Protein AF-0000000066083448 (afdb_homodimer)

Structure (mmCIF, N/CA/C/O backbone):
data_AF-0000000066083448-model_v1
#
loop_
_entity.id
_entity.type
_entity.pdbx_description
1 polymer 'Probable protein phosphatase methylesterase 1'
#
loop_
_atom_site.group_PDB
_atom_site.id
_atom_site.type_symbol
_atom_site.label_atom_id
_atom_site.label_alt_id
_atom_site.label_comp_id
_atom_site.label_asym_id
_atom_site.label_entity_id
_atom_site.label_seq_id
_atom_site.pdbx_PDB_ins_code
_atom_site.Cartn_x
_atom_site.Cartn_y
_atom_site.Cartn_z
_atom_site.occupancy
_atom_site.B_iso_or_equiv
_atom_site.auth_seq_id
_atom_site.auth_comp_id
_atom_site.auth_asym_id
_atom_site.auth_atom_id
_atom_site.pdbx_PDB_model_num
ATOM 1 N N . MET A 1 1 ? 32.656 51.062 -46.094 1 24.06 1 MET A N 1
ATOM 2 C CA . MET A 1 1 ? 32.031 49.781 -46.5 1 24.06 1 MET A CA 1
ATOM 3 C C . MET A 1 1 ? 32.594 48.625 -45.656 1 24.06 1 MET A C 1
ATOM 5 O O . MET A 1 1 ? 32.625 47.5 -46.094 1 24.06 1 MET A O 1
ATOM 9 N N . SER A 1 2 ? 33.062 48.938 -44.406 1 24.59 2 SER A N 1
ATOM 10 C CA . SER A 1 2 ? 33.969 48.25 -43.5 1 24.59 2 SER A CA 1
ATOM 11 C C . SER A 1 2 ? 33.344 46.969 -42.938 1 24.59 2 SER A C 1
ATOM 13 O O . SER A 1 2 ? 32.219 46.969 -42.438 1 24.59 2 SER A O 1
ATOM 15 N N . ASP A 1 3 ? 33.781 45.75 -43.406 1 22.94 3 ASP A N 1
ATOM 16 C CA . ASP A 1 3 ? 33.531 44.344 -43.5 1 22.94 3 ASP A CA 1
ATOM 17 C C . ASP A 1 3 ? 33.625 43.656 -42.125 1 22.94 3 ASP A C 1
ATOM 19 O O . ASP A 1 3 ? 34.75 43.5 -41.594 1 22.94 3 ASP A O 1
ATOM 23 N N . ASP A 1 4 ? 32.781 44.062 -41.156 1 20.25 4 ASP A N 1
ATOM 24 C CA . ASP A 1 4 ? 32.844 43.688 -39.75 1 20.25 4 ASP A CA 1
ATOM 25 C C . ASP A 1 4 ? 32.75 42.188 -39.562 1 20.25 4 ASP A C 1
ATOM 27 O O . ASP A 1 4 ? 31.719 41.562 -39.906 1 20.25 4 ASP A O 1
ATOM 31 N N . LYS A 1 5 ? 33.875 41.438 -39.656 1 20.69 5 LYS A N 1
ATOM 32 C CA . LYS A 1 5 ? 34.156 40 -39.531 1 20.69 5 LYS A CA 1
ATOM 33 C C . LYS A 1 5 ? 33.688 39.438 -38.219 1 20.69 5 LYS A C 1
ATOM 35 O O . LYS A 1 5 ? 34.312 39.656 -37.188 1 20.69 5 LYS A O 1
ATOM 40 N N . LEU A 1 6 ? 32.344 39.469 -37.938 1 20.19 6 LEU A N 1
ATOM 41 C CA . LEU A 1 6 ? 31.781 39.062 -36.656 1 20.19 6 LEU A CA 1
ATOM 42 C C . LEU A 1 6 ? 32.156 37.625 -36.312 1 20.19 6 LEU A C 1
ATOM 44 O O . LEU A 1 6 ? 31.891 36.719 -37.094 1 20.19 6 LEU A O 1
ATOM 48 N N . ASP A 1 7 ? 33.156 37.406 -35.469 1 20.47 7 ASP A N 1
ATOM 49 C CA . ASP A 1 7 ? 33.906 36.25 -34.969 1 20.47 7 ASP A CA 1
ATOM 50 C C . ASP A 1 7 ? 32.938 35.219 -34.375 1 20.47 7 ASP A C 1
ATOM 52 O O . ASP A 1 7 ? 32.156 35.531 -33.5 1 20.47 7 ASP A O 1
ATOM 56 N N . THR A 1 8 ? 32.469 34.219 -35.156 1 21.72 8 THR A N 1
ATOM 57 C CA . THR A 1 8 ? 31.562 33.094 -34.938 1 21.72 8 THR A CA 1
ATOM 58 C C . THR A 1 8 ? 32.062 32.188 -33.844 1 21.72 8 THR A C 1
ATOM 60 O O . THR A 1 8 ? 33.156 31.656 -33.906 1 21.72 8 THR A O 1
ATOM 63 N N . LEU A 1 9 ? 31.797 32.562 -32.562 1 21.7 9 LEU A N 1
ATOM 64 C CA . LEU A 1 9 ? 32.312 31.812 -31.422 1 21.7 9 LEU A CA 1
ATOM 65 C C . LEU A 1 9 ? 32 30.328 -31.562 1 21.7 9 LEU A C 1
ATOM 67 O O . LEU A 1 9 ? 30.922 29.953 -32.031 1 21.7 9 LEU A O 1
ATOM 71 N N . PRO A 1 10 ? 33 29.469 -31.609 1 21.09 10 PRO A N 1
ATOM 72 C CA . PRO A 1 10 ? 32.938 28.016 -31.875 1 21.09 10 PRO A CA 1
ATOM 73 C C . PRO A 1 10 ? 32.031 27.297 -30.891 1 21.09 10 PRO A C 1
ATOM 75 O O . PRO A 1 10 ? 31.812 27.766 -29.781 1 21.09 10 PRO A O 1
ATOM 78 N N . ASP A 1 11 ? 31.094 26.453 -31.359 1 22.53 11 ASP A N 1
ATOM 79 C CA . ASP A 1 11 ? 30.047 25.578 -30.844 1 22.53 11 ASP A CA 1
ATOM 80 C C . ASP A 1 11 ? 30.625 24.547 -29.875 1 22.53 11 ASP A C 1
ATOM 82 O O . ASP A 1 11 ? 31.469 23.734 -30.25 1 22.53 11 ASP A O 1
ATOM 86 N N . LEU A 1 12 ? 30.922 24.953 -28.609 1 20.86 12 LEU A N 1
ATOM 87 C CA . LEU A 1 12 ? 31.484 24 -27.656 1 20.86 12 LEU A CA 1
ATOM 88 C C . LEU A 1 12 ? 30.672 22.719 -27.594 1 20.86 12 LEU A C 1
ATOM 90 O O . LEU A 1 12 ? 29.453 22.766 -27.344 1 20.86 12 LEU A O 1
ATOM 94 N N . GLN A 1 13 ? 31.016 21.672 -28.297 1 20.58 13 GLN A N 1
ATOM 95 C CA . GLN A 1 13 ? 30.5 20.312 -28.344 1 20.58 13 GLN A CA 1
ATOM 96 C C . GLN A 1 13 ? 30.531 19.656 -26.953 1 20.58 13 GLN A C 1
ATOM 98 O O . GLN A 1 13 ? 31.594 19.469 -26.375 1 20.58 13 GLN A O 1
ATOM 103 N N . SER A 1 14 ? 29.734 20.156 -26 1 20.98 14 SER A N 1
ATOM 104 C CA . SER A 1 14 ? 29.766 19.547 -24.672 1 20.98 14 SER A CA 1
ATOM 105 C C . SER A 1 14 ? 29.5 18.047 -24.75 1 20.98 14 SER A C 1
ATOM 107 O O . SER A 1 14 ? 28.484 17.609 -25.312 1 20.98 14 SER A O 1
ATOM 109 N N . GLU A 1 15 ? 30.516 17.219 -24.828 1 22.62 15 GLU A N 1
ATOM 110 C CA . GLU A 1 15 ? 30.516 15.766 -24.734 1 22.62 15 GLU A CA 1
ATOM 111 C C . GLU A 1 15 ? 29.906 15.297 -23.422 1 22.62 15 GLU A C 1
ATOM 113 O O . GLU A 1 15 ? 30.469 15.516 -22.344 1 22.62 15 GLU A O 1
ATOM 118 N N . THR A 1 16 ? 28.641 15.445 -23.25 1 22.22 16 THR A N 1
ATOM 119 C CA . THR A 1 16 ? 27.953 14.961 -22.047 1 22.22 16 THR A CA 1
ATOM 120 C C . THR A 1 16 ? 28.188 13.461 -21.859 1 22.22 16 THR A C 1
ATOM 122 O O . THR A 1 16 ? 27.828 12.664 -22.734 1 22.22 16 THR A O 1
ATOM 125 N N . SER A 1 17 ? 29.281 13.086 -21.172 1 22.69 17 SER A N 1
ATOM 126 C CA . SER A 1 17 ? 29.594 11.703 -20.828 1 22.69 17 SER A CA 1
ATOM 127 C C . SER A 1 17 ? 28.422 11.023 -20.125 1 22.69 17 SER A C 1
ATOM 129 O O . SER A 1 17 ? 27.891 11.539 -19.141 1 22.69 17 SER A O 1
ATOM 131 N N . HIS A 1 18 ? 27.609 10.328 -20.844 1 22.88 18 HIS A N 1
ATOM 132 C CA . HIS A 1 18 ? 26.531 9.445 -20.422 1 22.88 18 HIS A CA 1
ATOM 133 C C . HIS A 1 18 ? 27.016 8.445 -19.391 1 22.88 18 HIS A C 1
ATOM 135 O O . HIS A 1 18 ? 27.859 7.594 -19.672 1 22.88 18 HIS A O 1
ATOM 141 N N . VAL A 1 19 ? 27.219 8.945 -18.172 1 23.11 19 VAL A N 1
ATOM 142 C CA . VAL A 1 19 ? 27.578 7.984 -17.141 1 23.11 19 VAL A CA 1
ATOM 143 C C . VAL A 1 19 ? 26.594 6.82 -17.141 1 23.11 19 VAL A C 1
ATOM 145 O O . VAL A 1 19 ? 25.391 7.016 -16.953 1 23.11 19 VAL A O 1
ATOM 148 N N . THR A 1 20 ? 26.922 5.703 -17.859 1 23.56 20 THR A N 1
ATOM 149 C CA . THR A 1 20 ? 26.266 4.398 -17.891 1 23.56 20 THR A CA 1
ATOM 150 C C . THR A 1 20 ? 26.125 3.822 -16.5 1 23.56 20 THR A C 1
ATOM 152 O O . THR A 1 20 ? 27.125 3.553 -15.82 1 23.56 20 THR A O 1
ATOM 155 N N . THR A 1 21 ? 25.281 4.383 -15.727 1 24.92 21 THR A N 1
ATOM 156 C CA . THR A 1 21 ? 25.062 3.729 -14.438 1 24.92 21 THR A CA 1
ATOM 157 C C . THR A 1 21 ? 24.891 2.225 -14.617 1 24.92 21 THR A C 1
ATOM 159 O O . THR A 1 21 ? 24.094 1.785 -15.453 1 24.92 21 THR A O 1
ATOM 162 N N . PRO A 1 22 ? 25.891 1.472 -14.148 1 26.14 22 PRO A N 1
ATOM 163 C CA . PRO A 1 22 ? 25.859 0.013 -14.273 1 26.14 22 PRO A CA 1
ATOM 164 C C . PRO A 1 22 ? 24.547 -0.599 -13.797 1 26.14 22 PRO A C 1
ATOM 166 O O . PRO A 1 22 ? 24.031 -0.222 -12.742 1 26.14 22 PRO A O 1
ATOM 169 N N . HIS A 1 23 ? 23.656 -0.721 -14.711 1 29 23 HIS A N 1
ATOM 170 C CA . HIS A 1 23 ? 22.422 -1.479 -14.523 1 29 23 HIS A CA 1
ATOM 171 C C . HIS A 1 23 ? 22.688 -2.805 -13.82 1 29 23 HIS A C 1
ATOM 173 O O . HIS A 1 23 ? 23.469 -3.623 -14.312 1 29 23 HIS A O 1
ATOM 179 N N . ARG A 1 24 ? 22.641 -2.768 -12.508 1 26.91 24 ARG A N 1
ATOM 180 C CA . ARG A 1 24 ? 22.938 -3.945 -11.703 1 26.91 24 ARG A CA 1
ATOM 181 C C . ARG A 1 24 ? 22.344 -5.203 -12.32 1 26.91 24 ARG A C 1
ATOM 183 O O . ARG A 1 24 ? 21.375 -5.125 -13.078 1 26.91 24 ARG A O 1
ATOM 190 N N . GLN A 1 25 ? 22.828 -6.383 -11.945 1 26.55 25 GLN A N 1
ATOM 191 C CA . GLN A 1 25 ? 22.734 -7.758 -12.43 1 26.55 25 GLN A CA 1
ATOM 192 C C . GLN A 1 25 ? 21.281 -8.219 -12.523 1 26.55 25 GLN A C 1
ATOM 194 O O . GLN A 1 25 ? 20.922 -8.938 -13.445 1 26.55 25 GLN A O 1
ATOM 199 N N . ASN A 1 26 ? 20.516 -7.918 -11.461 1 31.41 26 ASN A N 1
ATOM 200 C CA . ASN A 1 26 ? 19.25 -8.609 -11.352 1 31.41 26 ASN A CA 1
ATOM 201 C C . ASN A 1 26 ? 18.25 -8.133 -12.414 1 31.41 26 ASN A C 1
ATOM 203 O O . ASN A 1 26 ? 17.094 -8.539 -12.406 1 31.41 26 ASN A O 1
ATOM 207 N N . ASP A 1 27 ? 18.656 -7.09 -13.156 1 35.62 27 ASP A N 1
ATOM 208 C CA . ASP A 1 27 ? 18.203 -6.68 -14.477 1 35.62 27 ASP A CA 1
ATOM 209 C C . ASP A 1 27 ? 18.359 -7.812 -15.492 1 35.62 27 ASP A C 1
ATOM 211 O O . ASP A 1 27 ? 18.031 -7.652 -16.672 1 35.62 27 ASP A O 1
ATOM 215 N N . LEU A 1 28 ? 18.969 -8.883 -15.062 1 32.56 28 LEU A N 1
ATOM 216 C CA . LEU A 1 28 ? 19.375 -9.906 -16.016 1 32.56 28 LEU A CA 1
ATOM 217 C C . LEU A 1 28 ? 18.156 -10.688 -16.516 1 32.56 28 LEU A C 1
ATOM 219 O O . LEU A 1 28 ? 18.016 -10.922 -17.719 1 32.56 28 LEU A O 1
ATOM 223 N N . LEU A 1 29 ? 17.406 -11.227 -15.547 1 34.34 29 LEU A N 1
ATOM 224 C CA . LEU A 1 29 ? 16.312 -12.031 -16.078 1 34.34 29 LEU A CA 1
ATOM 225 C C . LEU A 1 29 ? 15.305 -11.156 -16.812 1 34.34 29 LEU A C 1
ATOM 227 O O . LEU A 1 29 ? 14.797 -11.539 -17.859 1 34.34 29 LEU A O 1
ATOM 231 N N . ARG A 1 30 ? 14.984 -10.039 -16.25 1 39.16 30 ARG A N 1
ATOM 232 C CA . ARG A 1 30 ? 14.164 -9.141 -17.062 1 39.16 30 ARG A CA 1
ATOM 233 C C . ARG A 1 30 ? 14.914 -8.703 -18.312 1 39.16 30 ARG A C 1
ATOM 235 O O . ARG A 1 30 ? 14.32 -8.586 -19.391 1 39.16 30 ARG A O 1
ATOM 242 N N . GLN A 1 31 ? 16.172 -8.414 -18.141 1 35.56 31 GLN A N 1
ATOM 243 C CA . GLN A 1 31 ? 17.047 -8.148 -19.281 1 35.56 31 GLN A CA 1
ATOM 244 C C . GLN A 1 31 ? 17.188 -9.375 -20.156 1 35.56 31 GLN A C 1
ATOM 246 O O . GLN A 1 31 ? 17.281 -9.258 -21.391 1 35.56 31 GLN A O 1
ATOM 251 N N . ALA A 1 32 ? 17.344 -10.508 -19.484 1 36.22 32 ALA A N 1
ATOM 252 C CA . ALA A 1 32 ? 17.438 -11.711 -20.312 1 36.22 32 ALA A CA 1
ATOM 253 C C . ALA A 1 32 ? 16.141 -11.938 -21.094 1 36.22 32 ALA A C 1
ATOM 255 O O . ALA A 1 32 ? 16.172 -12.391 -22.234 1 36.22 32 ALA A O 1
ATOM 256 N N . VAL A 1 33 ? 15.016 -11.766 -20.469 1 36.16 33 VAL A N 1
ATOM 257 C CA . VAL A 1 33 ? 13.797 -11.891 -21.266 1 36.16 33 VAL A CA 1
ATOM 258 C C . VAL A 1 33 ? 13.719 -10.742 -22.266 1 36.16 33 VAL A C 1
ATOM 260 O O . VAL A 1 33 ? 13.172 -10.906 -23.359 1 36.16 33 VAL A O 1
ATOM 263 N N . THR A 1 34 ? 14.031 -9.469 -21.828 1 33.22 34 THR A N 1
ATOM 264 C CA . THR A 1 34 ? 14.07 -8.453 -22.859 1 33.22 34 THR A CA 1
ATOM 265 C C . THR A 1 34 ? 15.359 -8.562 -23.672 1 33.22 34 THR A C 1
ATOM 267 O O . THR A 1 34 ? 15.359 -8.312 -24.891 1 33.22 34 THR A O 1
ATOM 270 N N . HIS A 1 35 ? 16.594 -8.281 -23.141 1 34.84 35 HIS A N 1
ATOM 271 C CA . HIS A 1 35 ? 17.828 -8.344 -23.906 1 34.84 35 HIS A CA 1
ATOM 272 C C . HIS A 1 35 ? 18.547 -9.68 -23.688 1 34.84 35 HIS A C 1
ATOM 274 O O . HIS A 1 35 ? 18.578 -10.188 -22.562 1 34.84 35 HIS A O 1
ATOM 280 N N . GLY A 1 36 ? 18.531 -10.672 -24.656 1 29.08 36 GLY A N 1
ATOM 281 C CA . GLY A 1 36 ? 18.922 -12.039 -24.938 1 29.08 36 GLY A CA 1
ATOM 282 C C . GLY A 1 36 ? 20.047 -12.531 -24.031 1 29.08 36 GLY A C 1
ATOM 283 O O . GLY A 1 36 ? 20.391 -13.711 -24.062 1 29.08 36 GLY A O 1
ATOM 284 N N . ARG A 1 37 ? 21.203 -11.844 -23.875 1 30.78 37 ARG A N 1
ATOM 285 C CA . ARG A 1 37 ? 22.406 -12.586 -23.5 1 30.78 37 ARG A CA 1
ATOM 286 C C . ARG A 1 37 ? 22.516 -12.711 -21.984 1 30.78 37 ARG A C 1
ATOM 288 O O . ARG A 1 37 ? 22.469 -11.711 -21.281 1 30.78 37 ARG A O 1
ATOM 295 N N . PRO A 1 38 ? 22.328 -13.914 -21.453 1 34.72 38 PRO A N 1
ATOM 296 C CA . PRO A 1 38 ? 22.594 -14.062 -20.016 1 34.72 38 PRO A CA 1
ATOM 297 C C . PRO A 1 38 ? 24.016 -13.656 -19.625 1 34.72 38 PRO A C 1
ATOM 299 O O . PRO A 1 38 ? 24.953 -13.852 -20.406 1 34.72 38 PRO A O 1
ATOM 302 N N . PRO A 1 39 ? 24.328 -12.602 -18.953 1 36 39 PRO A N 1
ATOM 303 C CA . PRO A 1 39 ? 25.75 -12.375 -18.641 1 36 39 PRO A CA 1
ATOM 304 C C . PRO A 1 39 ? 26.422 -13.602 -18.031 1 36 39 PRO A C 1
ATOM 306 O O . PRO A 1 39 ? 25.75 -14.461 -17.469 1 36 39 PRO A O 1
ATOM 309 N N . PRO A 1 40 ? 27.688 -13.867 -18.375 1 33.91 40 PRO A N 1
ATOM 310 C CA . PRO A 1 40 ? 28.469 -15 -17.859 1 33.91 40 PRO A CA 1
ATOM 311 C C . PRO A 1 40 ? 28.531 -15.031 -16.344 1 33.91 40 PRO A C 1
ATOM 313 O O . PRO A 1 40 ? 28.422 -13.984 -15.695 1 33.91 40 PRO A O 1
ATOM 316 N N . VAL A 1 41 ? 28.25 -16.172 -15.703 1 34.34 41 VAL A N 1
ATOM 317 C CA . VAL A 1 41 ? 28.312 -16.516 -14.289 1 34.34 41 VAL A CA 1
ATOM 318 C C . VAL A 1 41 ? 29.641 -16.047 -13.703 1 34.34 41 VAL A C 1
ATOM 320 O O . VAL A 1 41 ? 30.703 -16.375 -14.227 1 34.34 41 VAL A O 1
ATOM 323 N N . PRO A 1 42 ? 29.688 -14.898 -13.023 1 33.59 42 PRO A N 1
ATOM 324 C CA . PRO A 1 42 ? 30.984 -14.672 -12.398 1 33.59 42 PRO A CA 1
ATOM 325 C C . PRO A 1 42 ? 31.438 -15.844 -11.523 1 33.59 42 PRO A C 1
ATOM 327 O O . PRO A 1 42 ? 30.609 -16.469 -10.852 1 33.59 42 PRO A O 1
ATOM 330 N N . SER A 1 43 ? 32.531 -16.562 -11.859 1 31.27 43 SER A N 1
ATOM 331 C CA . SER A 1 43 ? 33.219 -17.641 -11.148 1 31.27 43 SER A CA 1
ATOM 332 C C . SER A 1 43 ? 33.75 -17.172 -9.797 1 31.27 43 SER A C 1
ATOM 334 O O . SER A 1 43 ? 34.906 -16.766 -9.688 1 31.27 43 SER A O 1
ATOM 336 N N . THR A 1 44 ? 33.125 -16.234 -9.062 1 32.78 44 THR A N 1
ATOM 337 C CA . THR A 1 44 ? 33.938 -16.016 -7.863 1 32.78 44 THR A CA 1
ATOM 338 C C . THR A 1 44 ? 33.938 -17.25 -6.973 1 32.78 44 THR A C 1
ATOM 340 O O . THR A 1 44 ? 32.875 -17.766 -6.613 1 32.78 44 THR A O 1
ATOM 343 N N . SER A 1 45 ? 35.031 -18.016 -6.953 1 33.56 45 SER A N 1
ATOM 344 C CA . SER A 1 45 ? 35.5 -19.125 -6.105 1 33.56 45 SER A CA 1
ATOM 345 C C . SER A 1 45 ? 35.5 -18.719 -4.637 1 33.56 45 SER A C 1
ATOM 347 O O . SER A 1 45 ? 36.438 -19.016 -3.912 1 33.56 45 SER A O 1
ATOM 349 N N . THR A 1 46 ? 34.719 -17.781 -4.133 1 33.16 46 THR A N 1
ATOM 350 C CA . THR A 1 46 ? 35 -17.625 -2.709 1 33.16 46 THR A CA 1
ATOM 351 C C . THR A 1 46 ? 34.781 -18.938 -1.963 1 33.16 46 THR A C 1
ATOM 353 O O . THR A 1 46 ? 33.812 -19.656 -2.23 1 33.16 46 THR A O 1
ATOM 356 N N . SER A 1 47 ? 35.906 -19.484 -1.394 1 34.44 47 SER A N 1
ATOM 357 C CA . SER A 1 47 ? 36.062 -20.594 -0.452 1 34.44 47 SER A CA 1
ATOM 358 C C . SER A 1 47 ? 35 -20.516 0.651 1 34.44 47 SER A C 1
ATOM 360 O O . SER A 1 47 ? 35.156 -21.141 1.704 1 34.44 47 SER A O 1
ATOM 362 N N . GLY A 1 48 ? 34.094 -19.641 0.675 1 37.03 48 GLY A N 1
ATOM 363 C CA . GLY A 1 48 ? 33.219 -19.688 1.844 1 37.03 48 GLY A CA 1
ATOM 364 C C . GLY A 1 48 ? 32.719 -21.078 2.156 1 37.03 48 GLY A C 1
ATOM 365 O O . GLY A 1 48 ? 32.75 -21.969 1.297 1 37.03 48 GLY A O 1
ATOM 366 N N . LYS A 1 49 ? 32.375 -21.453 3.521 1 37.84 49 LYS A N 1
ATOM 367 C CA . LYS A 1 49 ? 31.75 -22.672 4.016 1 37.84 49 LYS A CA 1
ATOM 368 C C . LYS A 1 49 ? 30.703 -23.203 3.035 1 37.84 49 LYS A C 1
ATOM 370 O O . LYS A 1 49 ? 29.766 -22.469 2.662 1 37.84 49 LYS A O 1
ATOM 375 N N . LYS A 1 50 ? 31.031 -24.031 2.221 1 40.91 50 LYS A N 1
ATOM 376 C CA . LYS A 1 50 ? 30.141 -24.688 1.277 1 40.91 50 LYS A CA 1
ATOM 377 C C . LYS A 1 50 ? 28.75 -24.859 1.865 1 40.91 50 LYS A C 1
ATOM 379 O O . LYS A 1 50 ? 28.516 -25.719 2.717 1 40.91 50 LYS A O 1
ATOM 384 N N . ARG A 1 51 ? 28.031 -23.844 2.184 1 51.91 51 ARG A N 1
ATOM 385 C CA . ARG A 1 51 ? 26.672 -23.953 2.68 1 51.91 51 ARG A CA 1
ATOM 386 C C . ARG A 1 51 ? 25.969 -25.172 2.07 1 51.91 51 ARG A C 1
ATOM 388 O O . ARG A 1 51 ? 26.047 -25.406 0.862 1 51.91 51 ARG A O 1
ATOM 395 N N . GLU A 1 52 ? 25.688 -26.188 2.898 1 64.88 52 GLU A N 1
ATOM 396 C CA . GLU A 1 52 ? 25.031 -27.438 2.578 1 64.88 52 GLU A CA 1
ATOM 397 C C . GLU A 1 52 ? 23.812 -27.219 1.672 1 64.88 52 GLU A C 1
ATOM 399 O O . GLU A 1 52 ? 22.875 -26.516 2.053 1 64.88 52 GLU A O 1
ATOM 404 N N . MET A 1 53 ? 24 -27.281 0.353 1 85.62 53 MET A N 1
ATOM 405 C CA . MET A 1 53 ? 22.984 -27.156 -0.688 1 85.62 53 MET A CA 1
ATOM 406 C C . MET A 1 53 ? 22.188 -28.453 -0.825 1 85.62 53 MET A C 1
ATOM 408 O O . MET A 1 53 ? 21.797 -28.828 -1.932 1 85.62 53 MET A O 1
ATOM 412 N N . SER A 1 54 ? 22 -29.062 0.34 1 93.62 54 SER A N 1
ATOM 413 C CA . SER A 1 54 ? 21.203 -30.281 0.324 1 93.62 54 SER A CA 1
ATOM 414 C C . SER A 1 54 ? 19.719 -29.969 0.252 1 93.62 54 SER A C 1
ATOM 416 O O . SER A 1 54 ? 19.266 -28.922 0.744 1 93.62 54 SER A O 1
ATOM 418 N N . GLU A 1 55 ? 19.047 -30.922 -0.386 1 96.62 55 GLU A N 1
ATOM 419 C CA . GLU A 1 55 ? 17.594 -30.812 -0.518 1 96.62 55 GLU A CA 1
ATOM 420 C C . GLU A 1 55 ? 16.922 -30.781 0.849 1 96.62 55 GLU A C 1
ATOM 422 O O . GLU A 1 55 ? 17.359 -31.469 1.777 1 96.62 55 GLU A O 1
ATOM 427 N N . LEU A 1 56 ? 15.867 -29.938 1.003 1 97.88 56 LEU A N 1
ATOM 428 C CA . LEU A 1 56 ? 15.016 -29.922 2.188 1 97.88 56 LEU A CA 1
ATOM 429 C C . LEU A 1 56 ? 13.695 -30.641 1.916 1 97.88 56 LEU A C 1
ATOM 431 O O . LEU A 1 56 ? 13.117 -30.484 0.837 1 97.88 56 LEU A O 1
ATOM 435 N N . PRO A 1 57 ? 13.211 -31.422 2.852 1 98 57 PRO A N 1
ATOM 436 C CA . PRO A 1 57 ? 11.953 -32.156 2.645 1 98 57 PRO A CA 1
ATOM 437 C C . PRO A 1 57 ? 10.727 -31.234 2.727 1 98 57 PRO A C 1
ATOM 439 O O . PRO A 1 57 ? 10.727 -30.266 3.492 1 98 57 PRO A O 1
ATOM 442 N N . TRP A 1 58 ? 9.664 -31.547 1.947 1 98.31 58 TRP A N 1
ATOM 443 C CA . TRP A 1 58 ? 8.43 -30.766 1.947 1 98.31 58 TRP A CA 1
ATOM 444 C C . TRP A 1 58 ? 7.828 -30.703 3.346 1 98.31 58 TRP A C 1
ATOM 446 O O . TRP A 1 58 ? 7.16 -29.734 3.699 1 98.31 58 TRP A O 1
ATOM 456 N N . SER A 1 59 ? 8.086 -31.719 4.195 1 98.38 59 SER A N 1
ATOM 457 C CA . SER A 1 59 ? 7.453 -31.906 5.496 1 98.38 59 SER A CA 1
ATOM 458 C C . SER A 1 59 ? 7.949 -30.859 6.5 1 98.38 59 SER A C 1
ATOM 460 O O . SER A 1 59 ? 7.359 -30.703 7.57 1 98.38 59 SER A O 1
ATOM 462 N N . ASP A 1 60 ? 9.008 -30.172 6.16 1 98.19 60 ASP A N 1
ATOM 463 C CA . ASP A 1 60 ? 9.477 -29.078 7 1 98.19 60 ASP A CA 1
ATOM 464 C C . ASP A 1 60 ? 8.586 -27.844 6.852 1 98.19 60 ASP A C 1
ATOM 466 O O . ASP A 1 60 ? 8.633 -26.938 7.68 1 98.19 60 ASP A O 1
ATOM 470 N N . PHE A 1 61 ? 7.727 -27.859 5.832 1 98.5 61 PHE A N 1
ATOM 471 C CA . PHE A 1 61 ? 7.02 -26.625 5.48 1 98.5 61 PHE A CA 1
ATOM 472 C C . PHE A 1 61 ? 5.516 -26.859 5.438 1 98.5 61 PHE A C 1
ATOM 474 O O . PHE A 1 61 ? 4.73 -25.938 5.648 1 98.5 61 PHE A O 1
ATOM 481 N N . PHE A 1 62 ? 5.133 -28.016 5.113 1 98.69 62 PHE A N 1
ATOM 482 C CA . PHE A 1 62 ? 3.727 -28.391 5.031 1 98.69 62 PHE A CA 1
ATOM 483 C C . PHE A 1 62 ? 3.404 -29.516 6.016 1 98.69 62 PHE A C 1
ATOM 485 O O . PHE A 1 62 ? 4.305 -30.219 6.477 1 98.69 62 PHE A O 1
ATOM 492 N N . ASP A 1 63 ? 2.135 -29.656 6.293 1 98.56 63 ASP A N 1
ATOM 493 C CA . ASP A 1 63 ? 1.701 -30.641 7.281 1 98.56 63 ASP A CA 1
ATOM 494 C C . ASP A 1 63 ? 1.321 -31.969 6.613 1 98.56 63 ASP A C 1
ATOM 496 O O . ASP A 1 63 ? 1.434 -33.031 7.223 1 98.56 63 ASP A O 1
ATOM 500 N N . GLU A 1 64 ? 0.81 -31.828 5.379 1 98.12 64 GLU A N 1
ATOM 501 C CA . GLU A 1 64 ? 0.311 -33.031 4.688 1 98.12 64 GLU A CA 1
ATOM 502 C C . GLU A 1 64 ? 0.61 -32.938 3.191 1 98.12 64 GLU A C 1
ATOM 504 O O . GLU A 1 64 ? 0.697 -31.859 2.621 1 98.12 64 GLU A O 1
ATOM 509 N N . LYS A 1 65 ? 0.83 -34.094 2.639 1 98.38 65 LYS A N 1
ATOM 510 C CA . LYS A 1 65 ? 0.876 -34.312 1.198 1 98.38 65 LYS A CA 1
ATOM 511 C C . LYS A 1 65 ? -0.199 -35.312 0.765 1 98.38 65 LYS A C 1
ATOM 513 O O . LYS A 1 65 ? -0.227 -36.438 1.237 1 98.38 65 LYS A O 1
ATOM 518 N N . LYS A 1 66 ? -1.066 -34.844 -0.146 1 97.69 66 LYS A N 1
ATOM 519 C CA . LYS A 1 66 ? -2.223 -35.656 -0.522 1 97.69 66 LYS A CA 1
ATOM 520 C C . LYS A 1 66 ? -2.281 -35.844 -2.033 1 97.69 66 LYS A C 1
ATOM 522 O O . LYS A 1 66 ? -1.803 -35 -2.797 1 97.69 66 LYS A O 1
ATOM 527 N N . ASP A 1 67 ? -2.9 -36.969 -2.398 1 98.12 67 ASP A N 1
ATOM 528 C CA . AS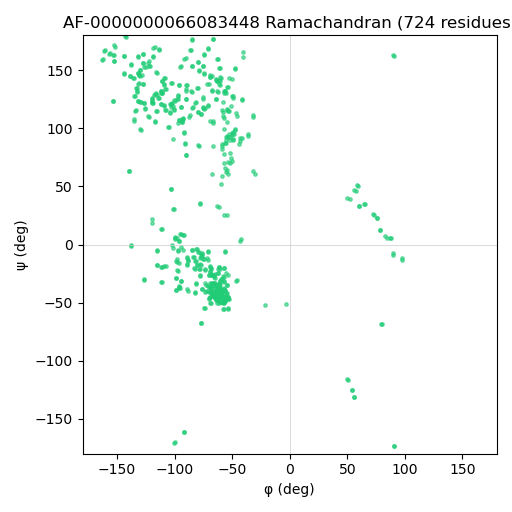P A 1 67 ? -3.238 -37.25 -3.793 1 98.12 67 ASP A CA 1
ATOM 529 C C . ASP A 1 67 ? -4.715 -36.969 -4.066 1 98.12 67 ASP A C 1
ATOM 531 O O . ASP A 1 67 ? -5.59 -37.531 -3.42 1 98.12 67 ASP A O 1
ATOM 535 N N . ALA A 1 68 ? -4.969 -36.094 -4.926 1 98.31 68 ALA A N 1
ATOM 536 C CA . ALA A 1 68 ? -6.328 -35.875 -5.422 1 98.31 68 ALA A CA 1
ATOM 537 C C . ALA A 1 68 ? -6.57 -36.688 -6.699 1 98.31 68 ALA A C 1
ATOM 539 O O . ALA A 1 68 ? -6.051 -36.344 -7.766 1 98.31 68 ALA A O 1
ATOM 540 N N . ASN A 1 69 ? -7.336 -37.719 -6.598 1 97.81 69 ASN A N 1
ATOM 541 C CA . ASN A 1 69 ? -7.688 -38.531 -7.75 1 97.81 69 ASN A CA 1
ATOM 542 C C . ASN A 1 69 ? -8.867 -37.938 -8.516 1 97.81 69 ASN A C 1
ATOM 544 O O . ASN A 1 69 ? -9.969 -37.812 -7.973 1 97.81 69 ASN A O 1
ATOM 548 N N . ILE A 1 70 ? -8.609 -37.594 -9.742 1 97.19 70 ILE A N 1
ATOM 549 C CA . ILE A 1 70 ? -9.625 -36.938 -10.547 1 97.19 70 ILE A CA 1
ATOM 550 C C . ILE A 1 70 ? -9.664 -37.562 -11.945 1 97.19 70 ILE A C 1
ATOM 552 O O . ILE A 1 70 ? -8.781 -37.312 -12.766 1 97.19 70 ILE A O 1
ATOM 556 N N . ASP A 1 71 ? -10.727 -38.344 -12.258 1 95.12 71 ASP A N 1
ATOM 557 C CA . ASP A 1 71 ? -10.984 -38.938 -13.578 1 95.12 71 ASP A CA 1
ATOM 558 C C . ASP A 1 71 ? -9.75 -39.656 -14.117 1 95.12 71 ASP A C 1
ATOM 560 O O . ASP A 1 71 ? -9.32 -39.406 -15.242 1 95.12 71 ASP A O 1
ATOM 564 N N . GLY A 1 72 ? -9.039 -40.344 -13.32 1 95.81 72 GLY A N 1
ATOM 565 C CA . GLY A 1 72 ? -7.91 -41.156 -13.734 1 95.81 72 GLY A CA 1
ATOM 566 C C . GLY A 1 72 ? -6.574 -40.469 -13.555 1 95.81 72 GLY A C 1
ATOM 567 O O . GLY A 1 72 ? -5.523 -41.094 -13.656 1 95.81 72 GLY A O 1
ATOM 568 N N . ASP A 1 73 ? -6.613 -39.188 -13.328 1 97.94 73 ASP A N 1
ATOM 569 C CA . ASP A 1 73 ? -5.395 -38.438 -13.047 1 97.94 73 ASP A CA 1
ATOM 570 C C . ASP A 1 73 ? -5.168 -38.312 -11.547 1 97.94 73 ASP A C 1
ATOM 572 O O . ASP A 1 73 ? -6.109 -38.375 -10.758 1 97.94 73 ASP A O 1
ATOM 576 N N . VAL A 1 74 ? -3.898 -38.156 -11.164 1 98.56 74 VAL A N 1
ATOM 577 C CA . VAL A 1 74 ? -3.553 -38.031 -9.75 1 98.56 74 VAL A CA 1
ATOM 578 C C . VAL A 1 74 ? -2.797 -36.719 -9.531 1 98.56 74 VAL A C 1
ATOM 580 O O . VAL A 1 74 ? -1.632 -36.594 -9.914 1 98.56 74 VAL A O 1
ATOM 583 N N . PHE A 1 75 ? -3.445 -35.812 -8.867 1 98.81 75 PHE A N 1
ATOM 584 C CA . PHE A 1 75 ? -2.828 -34.5 -8.578 1 98.81 75 PHE A CA 1
ATOM 585 C C . PHE A 1 75 ? -2.232 -34.5 -7.176 1 98.81 75 PHE A C 1
ATOM 587 O O . PHE A 1 75 ? -2.912 -34.844 -6.203 1 98.81 75 PHE A O 1
ATOM 594 N N . ASN A 1 76 ? -0.979 -34.125 -7.09 1 98.88 76 ASN A N 1
ATOM 595 C CA . ASN A 1 76 ? -0.322 -33.938 -5.797 1 98.88 76 ASN A CA 1
ATOM 596 C C . ASN A 1 76 ? -0.668 -32.594 -5.16 1 98.88 76 ASN A C 1
ATOM 598 O O . ASN A 1 76 ? -0.661 -31.578 -5.836 1 98.88 76 ASN A O 1
ATOM 602 N N . VAL A 1 77 ? -0.991 -32.625 -3.844 1 98.81 77 VAL A N 1
ATOM 603 C CA . VAL A 1 77 ? -1.372 -31.406 -3.154 1 98.81 77 VAL A CA 1
ATOM 604 C C . VAL A 1 77 ? -0.662 -31.328 -1.805 1 98.81 77 VAL A C 1
ATOM 606 O O . VAL A 1 77 ? -0.673 -32.281 -1.033 1 98.81 77 VAL A O 1
ATOM 609 N N . TYR A 1 78 ? 0.002 -30.219 -1.54 1 98.88 78 TYR A N 1
ATOM 610 C CA . TYR A 1 78 ? 0.582 -29.938 -0.232 1 98.88 78 TYR A CA 1
ATOM 611 C C . TYR A 1 78 ? -0.356 -29.078 0.606 1 98.88 78 TYR A C 1
ATOM 613 O O . TYR A 1 78 ? -0.941 -28.109 0.104 1 98.88 78 TYR A O 1
ATOM 621 N N . ILE A 1 79 ? -0.493 -29.406 1.879 1 98.5 79 ILE A N 1
ATOM 622 C CA . ILE A 1 79 ? -1.453 -28.719 2.732 1 98.5 79 ILE A CA 1
ATOM 623 C C . ILE A 1 79 ? -0.778 -28.312 4.039 1 98.5 79 ILE A C 1
ATOM 625 O O . ILE A 1 79 ? 0.036 -29.047 4.59 1 98.5 79 ILE A O 1
ATOM 629 N N . LYS A 1 80 ? -1.058 -27.156 4.484 1 98.38 80 LYS A N 1
ATOM 630 C CA . LYS A 1 80 ? -0.644 -26.672 5.797 1 98.38 80 LYS A CA 1
ATOM 631 C C . LYS A 1 80 ? -1.81 -26.016 6.531 1 98.38 80 LYS A C 1
ATOM 633 O O . LYS A 1 80 ? -2.545 -25.219 5.953 1 98.38 80 LYS A O 1
ATOM 638 N N . GLY A 1 81 ? -1.969 -26.344 7.793 1 96.19 81 GLY A N 1
ATOM 639 C CA . GLY A 1 81 ? -3.043 -25.781 8.594 1 96.19 81 GLY A CA 1
ATOM 640 C C . GLY A 1 81 ? -4.32 -26.594 8.547 1 96.19 81 GLY A C 1
ATOM 641 O O . GLY A 1 81 ? -4.508 -27.406 7.641 1 96.19 81 GLY A O 1
ATOM 642 N N . ASN A 1 82 ? -5.238 -26.344 9.531 1 93 82 ASN A N 1
ATOM 643 C CA . ASN A 1 82 ? -6.438 -27.156 9.625 1 93 82 ASN A CA 1
ATOM 644 C C . ASN A 1 82 ? -7.676 -26.328 9.914 1 93 82 ASN A C 1
ATOM 646 O O . ASN A 1 82 ? -8.789 -26.844 9.961 1 93 82 ASN A O 1
ATOM 650 N N . GLU A 1 83 ? -7.484 -25.031 10.062 1 92.94 83 GLU A N 1
ATOM 651 C CA . GLU A 1 83 ? -8.633 -24.172 10.32 1 92.94 83 GLU A CA 1
ATOM 652 C C . GLU A 1 83 ? -8.477 -22.828 9.633 1 92.94 83 GLU A C 1
ATOM 654 O O . GLU A 1 83 ? -7.375 -22.453 9.211 1 92.94 83 GLU A O 1
ATOM 659 N N . GLY A 1 84 ? -9.617 -22.172 9.523 1 93.94 84 GLY A N 1
ATOM 660 C CA . GLY A 1 84 ? -9.602 -20.844 8.953 1 93.94 84 GLY A CA 1
ATOM 661 C C . GLY A 1 84 ? -9.797 -20.828 7.453 1 93.94 84 GLY A C 1
ATOM 662 O O . GLY A 1 84 ? -10.125 -21.859 6.855 1 93.94 84 GLY A O 1
ATOM 663 N N . PRO A 1 85 ? -9.641 -19.625 6.93 1 97.06 85 PRO A N 1
ATOM 664 C CA . PRO A 1 85 ? -9.812 -19.516 5.48 1 97.06 85 PRO A CA 1
ATOM 665 C C . PRO A 1 85 ? -8.781 -20.312 4.695 1 97.06 85 PRO A C 1
ATOM 667 O O . PRO A 1 85 ? -7.746 -20.703 5.246 1 97.06 85 PRO A O 1
ATOM 670 N N . ILE A 1 86 ? -9.125 -20.578 3.463 1 97.81 86 ILE A N 1
ATOM 671 C CA . ILE A 1 86 ? -8.258 -21.391 2.615 1 97.81 86 ILE A CA 1
ATOM 672 C C . ILE A 1 86 ? -7.492 -20.5 1.646 1 97.81 86 ILE A C 1
ATOM 674 O O . ILE A 1 86 ? -8.086 -19.688 0.935 1 97.81 86 ILE A O 1
ATOM 678 N N . PHE A 1 87 ? -6.25 -20.594 1.726 1 98.69 87 PHE A N 1
ATOM 679 C CA . PHE A 1 87 ? -5.398 -19.984 0.713 1 98.69 87 PHE A CA 1
ATOM 680 C C . PHE A 1 87 ? -4.992 -21 -0.343 1 98.69 87 PHE A C 1
ATOM 682 O O . PHE A 1 87 ? -4.195 -21.906 -0.071 1 98.69 87 PHE A O 1
ATOM 689 N N . TYR A 1 88 ? -5.566 -20.891 -1.526 1 98.75 88 TYR A N 1
ATOM 690 C CA . TYR A 1 88 ? -5.332 -21.766 -2.662 1 98.75 88 TYR A CA 1
ATOM 691 C C . TYR A 1 88 ? -4.23 -21.219 -3.562 1 98.75 88 TYR A C 1
ATOM 693 O O . TYR A 1 88 ? -4.449 -20.25 -4.297 1 98.75 88 TYR A O 1
ATOM 701 N N . LEU A 1 89 ? -3.076 -21.844 -3.541 1 98.94 89 LEU A N 1
ATOM 702 C CA . LEU A 1 89 ? -1.87 -21.266 -4.137 1 98.94 89 LEU A CA 1
ATOM 703 C C . LEU A 1 89 ? -1.557 -21.938 -5.469 1 98.94 89 LEU A C 1
ATOM 705 O O . LEU A 1 89 ? -1.335 -23.156 -5.523 1 98.94 89 LEU A O 1
ATOM 709 N N . LEU A 1 90 ? -1.519 -21.156 -6.5 1 98.94 90 LEU A N 1
ATOM 710 C CA . LEU A 1 90 ? -1.283 -21.672 -7.848 1 98.94 90 LEU A CA 1
ATOM 711 C C . LEU A 1 90 ? 0.076 -21.219 -8.367 1 98.94 90 LEU A C 1
ATOM 713 O O . LEU A 1 90 ? 0.333 -20.016 -8.484 1 98.94 90 LEU A O 1
ATOM 717 N N . HIS A 1 91 ? 0.915 -22.156 -8.695 1 98.81 91 HIS A N 1
ATOM 718 C CA . HIS A 1 91 ? 2.293 -21.859 -9.07 1 98.81 91 HIS A CA 1
ATOM 719 C C . HIS A 1 91 ? 2.4 -21.516 -10.555 1 98.81 91 HIS A C 1
ATOM 721 O O . HIS A 1 91 ? 1.47 -21.781 -11.32 1 98.81 91 HIS A O 1
ATOM 727 N N . GLY A 1 92 ? 3.525 -20.984 -10.953 1 98 92 GLY A N 1
ATOM 728 C CA . GLY A 1 92 ? 3.814 -20.641 -12.344 1 98 92 GLY A CA 1
ATOM 729 C C . GLY A 1 92 ? 4.348 -21.812 -13.148 1 98 92 GLY A C 1
ATOM 730 O O . GLY A 1 92 ? 4.574 -22.891 -12.602 1 98 92 GLY A O 1
ATOM 731 N N . GLY A 1 93 ? 4.555 -21.547 -14.438 1 96.5 93 GLY A N 1
ATOM 732 C CA . GLY A 1 93 ? 5.082 -22.594 -15.312 1 96.5 93 GLY A CA 1
ATOM 733 C C . GLY A 1 93 ? 6.469 -23.047 -14.914 1 96.5 93 GLY A C 1
ATOM 734 O O . GLY A 1 93 ? 7.371 -22.234 -14.719 1 96.5 93 GLY A O 1
ATOM 735 N N . GLY A 1 94 ? 6.602 -24.344 -14.852 1 96.25 94 GLY A N 1
ATOM 736 C CA . GLY A 1 94 ? 7.902 -24.922 -14.555 1 96.25 94 GLY A CA 1
ATOM 737 C C . GLY A 1 94 ? 8.141 -25.125 -13.07 1 96.25 94 GLY A C 1
ATOM 738 O O . GLY A 1 94 ? 9.109 -25.766 -12.672 1 96.25 94 GLY A O 1
ATOM 739 N N . TYR A 1 95 ? 7.289 -24.625 -12.305 1 97.88 95 TYR A N 1
ATOM 740 C CA . TYR A 1 95 ? 7.414 -24.766 -10.859 1 97.88 95 TYR A CA 1
ATOM 741 C C . TYR A 1 95 ? 6.516 -25.875 -10.336 1 97.88 95 TYR A C 1
ATOM 743 O O . TYR A 1 95 ? 6.125 -26.781 -11.086 1 97.88 95 TYR A O 1
ATOM 751 N N . SER A 1 96 ? 6.398 -25.953 -9.016 1 98.62 96 SER A N 1
ATOM 752 C CA . SER A 1 96 ? 5.48 -26.844 -8.328 1 98.62 96 SER A CA 1
ATOM 753 C C . SER A 1 96 ? 4.887 -26.188 -7.086 1 98.62 96 SER A C 1
ATOM 755 O O . SER A 1 96 ? 5.184 -25.016 -6.797 1 98.62 96 SER A O 1
ATOM 757 N N . GLY A 1 97 ? 4.027 -26.953 -6.43 1 98.88 97 GLY A N 1
ATOM 758 C CA . GLY A 1 97 ? 3.463 -26.422 -5.195 1 98.88 97 GLY A CA 1
ATOM 759 C C . GLY A 1 97 ? 4.516 -26.047 -4.172 1 98.88 97 GLY A C 1
ATOM 760 O O . GLY A 1 97 ? 4.273 -25.203 -3.307 1 98.88 97 GLY A O 1
ATOM 761 N N . LEU A 1 98 ? 5.68 -26.594 -4.312 1 98.88 98 LEU A N 1
ATOM 762 C CA . LEU A 1 98 ? 6.727 -26.406 -3.314 1 98.88 98 LEU A CA 1
ATOM 763 C C . LEU A 1 98 ? 7.371 -25.031 -3.445 1 98.88 98 LEU A C 1
ATOM 765 O O . LEU A 1 98 ? 8.094 -24.594 -2.551 1 98.88 98 LEU A O 1
ATOM 769 N N . THR A 1 99 ? 7.078 -24.297 -4.543 1 98.81 99 THR A N 1
ATOM 770 C CA . THR A 1 99 ? 7.562 -22.922 -4.652 1 98.81 99 THR A CA 1
ATOM 771 C C . THR A 1 99 ? 6.988 -22.062 -3.535 1 98.81 99 THR A C 1
ATOM 773 O O . THR A 1 99 ? 7.543 -21 -3.211 1 98.81 99 THR A O 1
ATOM 776 N N . TRP A 1 100 ? 5.883 -22.547 -2.924 1 98.88 100 TRP A N 1
ATOM 777 C CA . TRP A 1 100 ? 5.16 -21.781 -1.909 1 98.88 100 TRP A CA 1
ATOM 778 C C . TRP A 1 100 ? 5.602 -22.188 -0.507 1 98.88 100 TRP A C 1
ATOM 780 O O . TRP A 1 100 ? 5.086 -21.672 0.487 1 98.88 100 TRP A O 1
ATOM 790 N N . ALA A 1 101 ? 6.578 -23.078 -0.379 1 98.81 101 ALA A N 1
ATOM 791 C CA . ALA A 1 101 ? 6.926 -23.703 0.896 1 98.81 101 ALA A CA 1
ATOM 792 C C . ALA A 1 101 ? 7.285 -22.656 1.94 1 98.81 101 ALA A C 1
ATOM 794 O O . ALA A 1 101 ? 6.664 -22.578 3.004 1 98.81 101 ALA A O 1
ATOM 795 N N . CYS A 1 102 ? 8.234 -21.812 1.635 1 98.62 102 CYS A N 1
ATOM 796 C CA . CYS A 1 102 ? 8.672 -20.797 2.59 1 98.62 102 CYS A CA 1
ATOM 797 C C . CYS A 1 102 ? 7.555 -19.797 2.869 1 98.62 102 CYS A C 1
ATOM 799 O O . CYS A 1 102 ? 7.352 -19.391 4.016 1 98.62 102 CYS A O 1
ATOM 801 N N . PHE A 1 103 ? 6.855 -19.422 1.856 1 98.38 103 PHE A N 1
ATOM 802 C CA . PHE A 1 103 ? 5.734 -18.5 2 1 98.38 103 PHE A CA 1
ATOM 803 C C . PHE A 1 103 ? 4.672 -19.078 2.926 1 98.38 103 PHE A C 1
ATOM 805 O O . PHE A 1 103 ? 4.172 -18.375 3.816 1 98.38 103 PHE A O 1
ATOM 812 N N . ALA A 1 104 ? 4.312 -20.312 2.693 1 98.56 104 ALA A N 1
ATOM 813 C CA . ALA A 1 104 ? 3.279 -20.969 3.488 1 98.56 104 ALA A CA 1
ATOM 814 C C . ALA A 1 104 ? 3.656 -21 4.969 1 98.56 104 ALA A C 1
ATOM 816 O O . ALA A 1 104 ? 2.814 -20.734 5.832 1 98.56 104 ALA A O 1
ATOM 817 N N . LYS A 1 105 ? 4.836 -21.344 5.199 1 97.12 105 LYS A N 1
ATOM 818 C CA . LYS A 1 105 ? 5.324 -21.391 6.574 1 97.12 105 LYS A CA 1
ATOM 819 C C . LYS A 1 105 ? 5.219 -20.016 7.234 1 97.12 105 LYS A C 1
ATOM 821 O O . LYS A 1 105 ? 4.734 -19.906 8.367 1 97.12 105 LYS A O 1
ATOM 826 N N . GLU A 1 106 ? 5.656 -19 6.52 1 94.88 106 GLU A N 1
ATOM 827 C CA . GLU A 1 106 ? 5.613 -17.641 7.043 1 94.88 106 GLU A CA 1
ATOM 828 C C . GLU A 1 106 ? 4.176 -17.172 7.25 1 94.88 106 GLU A C 1
ATOM 830 O O . GLU A 1 106 ? 3.852 -16.594 8.289 1 94.88 106 GLU A O 1
ATOM 835 N N . LEU A 1 107 ? 3.312 -17.391 6.32 1 96.38 107 LEU A N 1
ATOM 836 C CA . LEU A 1 107 ? 1.927 -16.938 6.391 1 96.38 107 LEU A CA 1
ATOM 837 C C . LEU A 1 107 ? 1.217 -17.562 7.59 1 96.38 107 LEU A C 1
ATOM 839 O O . LEU A 1 107 ? 0.469 -16.875 8.297 1 96.38 107 LEU A O 1
ATOM 843 N N . ALA A 1 108 ? 1.517 -18.797 7.844 1 94.06 108 ALA A N 1
ATOM 844 C CA . ALA A 1 108 ? 0.862 -19.547 8.914 1 94.06 108 ALA A CA 1
ATOM 845 C C . ALA A 1 108 ? 1.258 -19 10.281 1 94.06 108 ALA A C 1
ATOM 847 O O . ALA A 1 108 ? 0.564 -19.234 11.273 1 94.06 108 ALA A O 1
ATOM 848 N N . THR A 1 109 ? 2.357 -18.312 10.383 1 89.81 109 THR A N 1
ATOM 849 C CA . THR A 1 109 ? 2.766 -17.703 11.648 1 89.81 109 THR A CA 1
ATOM 850 C C . THR A 1 109 ? 2.02 -16.391 11.891 1 89.81 109 THR A C 1
ATOM 852 O O . THR A 1 109 ? 1.928 -15.93 13.031 1 89.81 109 THR A O 1
ATOM 855 N N . LEU A 1 110 ? 1.476 -15.875 10.852 1 88.5 110 LEU A N 1
ATOM 856 C CA . LEU A 1 110 ? 0.898 -14.531 10.945 1 88.5 110 LEU A CA 1
ATOM 857 C C . LEU A 1 110 ? -0.611 -14.609 11.148 1 88.5 110 LEU A C 1
ATOM 859 O O . LEU A 1 110 ? -1.18 -13.812 11.898 1 88.5 110 LEU A O 1
ATOM 863 N N . ILE A 1 111 ? -1.245 -15.555 10.461 1 92.31 111 ILE A N 1
ATOM 864 C CA . ILE A 1 111 ? -2.701 -15.641 10.508 1 92.31 111 ILE A CA 1
ATOM 865 C C . ILE A 1 111 ? -3.129 -17.094 10.625 1 92.31 111 ILE A C 1
ATOM 867 O O . ILE A 1 111 ? -2.395 -18 10.227 1 92.31 111 ILE A O 1
ATOM 871 N N . SER A 1 112 ? -4.305 -17.297 11.188 1 92.44 112 SER A N 1
ATOM 872 C CA . SER A 1 112 ? -4.926 -18.609 11.133 1 92.44 112 SER A CA 1
ATOM 873 C C . SER A 1 112 ? -5.496 -18.906 9.75 1 92.44 112 SER A C 1
ATOM 875 O O . SER A 1 112 ? -6.41 -18.219 9.289 1 92.44 112 SER A O 1
ATOM 877 N N . CYS A 1 113 ? -4.914 -19.922 9.164 1 96.06 113 CYS A N 1
ATOM 878 C CA . CYS A 1 113 ? -5.367 -20.219 7.809 1 96.06 113 CYS A CA 1
ATOM 879 C C . CYS A 1 113 ? -5 -21.641 7.406 1 96.06 113 CYS A C 1
ATOM 881 O O . CYS A 1 113 ? -4.254 -22.328 8.117 1 96.06 113 CYS A O 1
ATOM 883 N N . ARG A 1 114 ? -5.559 -22.094 6.352 1 97 114 ARG A N 1
ATOM 884 C CA . ARG A 1 114 ? -5.188 -23.312 5.641 1 97 114 ARG A CA 1
ATOM 885 C C . ARG A 1 114 ? -4.582 -22.984 4.281 1 97 114 ARG A C 1
ATOM 887 O O . ARG A 1 114 ? -5.137 -22.188 3.521 1 97 114 ARG A O 1
ATOM 894 N N . VAL A 1 115 ? -3.484 -23.578 4.059 1 98.25 115 VAL A N 1
ATOM 895 C CA . VAL A 1 115 ? -2.793 -23.375 2.789 1 98.25 115 VAL A CA 1
ATOM 896 C C . VAL A 1 115 ? -2.842 -24.656 1.958 1 98.25 115 VAL A C 1
ATOM 898 O O . VAL A 1 115 ? -2.553 -25.734 2.463 1 98.25 115 VAL A O 1
ATOM 901 N N . VAL A 1 116 ? -3.217 -24.531 0.737 1 98.38 116 VAL A N 1
ATOM 902 C CA . VAL A 1 116 ? -3.27 -25.641 -0.207 1 98.38 116 VAL A CA 1
ATOM 903 C C . VAL A 1 116 ? -2.475 -25.297 -1.463 1 98.38 116 VAL A C 1
ATOM 905 O O . VAL A 1 116 ? -2.76 -24.297 -2.129 1 98.38 116 VAL A O 1
ATOM 908 N N . ALA A 1 117 ? -1.509 -26.078 -1.771 1 98.88 117 ALA A N 1
ATOM 909 C CA . ALA A 1 117 ? -0.62 -25.844 -2.904 1 98.88 117 ALA A CA 1
ATOM 910 C C . ALA A 1 117 ? -0.503 -27.078 -3.785 1 98.88 117 ALA A C 1
ATOM 912 O O . ALA A 1 117 ? 0.301 -27.969 -3.506 1 98.88 117 ALA A O 1
ATOM 913 N N . PRO A 1 118 ? -1.202 -27.141 -4.84 1 98.94 118 PRO A N 1
ATOM 914 C CA . PRO A 1 118 ? -1.123 -28.297 -5.73 1 98.94 118 PRO A CA 1
ATOM 915 C C . PRO A 1 118 ? 0.026 -28.203 -6.73 1 98.94 118 PRO A C 1
ATOM 917 O O . PRO A 1 118 ? 0.48 -27.094 -7.047 1 98.94 118 PRO A O 1
ATOM 920 N N . ASP A 1 119 ? 0.487 -29.359 -7.152 1 98.88 119 ASP A N 1
ATOM 921 C CA . ASP A 1 119 ? 1.229 -29.453 -8.406 1 98.88 119 ASP A CA 1
ATOM 922 C C . ASP A 1 119 ? 0.284 -29.469 -9.602 1 98.88 119 ASP A C 1
ATOM 924 O O . ASP A 1 119 ? -0.457 -30.438 -9.797 1 98.88 119 ASP A O 1
ATOM 928 N N . LEU A 1 120 ? 0.34 -28.469 -10.383 1 98.69 120 LEU A N 1
ATOM 929 C CA . LEU A 1 120 ? -0.555 -28.391 -11.531 1 98.69 120 LEU A CA 1
ATOM 930 C C . LEU A 1 120 ? -0.162 -29.406 -12.602 1 98.69 120 LEU A C 1
ATOM 932 O O . LEU A 1 120 ? 0.893 -30.047 -12.5 1 98.69 120 LEU A O 1
ATOM 936 N N . ARG A 1 121 ? -1.011 -29.594 -13.547 1 98.44 121 ARG A N 1
ATOM 937 C CA . ARG A 1 121 ? -0.812 -30.594 -14.602 1 98.44 121 ARG A CA 1
ATOM 938 C C . ARG A 1 121 ? 0.579 -30.469 -15.211 1 98.44 121 ARG A C 1
ATOM 940 O O . ARG A 1 121 ? 1.008 -29.375 -15.578 1 98.44 121 ARG A O 1
ATOM 947 N N . GLY A 1 122 ? 1.215 -31.594 -15.219 1 97.44 122 GLY A N 1
ATOM 948 C CA . GLY A 1 122 ? 2.52 -31.641 -15.859 1 97.44 122 GLY A CA 1
ATOM 949 C C . GLY A 1 122 ? 3.646 -31.203 -14.953 1 97.44 122 GLY A C 1
ATOM 950 O O . GLY A 1 122 ? 4.809 -31.172 -15.359 1 97.44 122 GLY A O 1
ATOM 951 N N . HIS A 1 123 ? 3.377 -30.953 -13.75 1 98.44 123 HIS A N 1
ATOM 952 C CA . HIS A 1 123 ? 4.383 -30.391 -12.852 1 98.44 123 HIS A CA 1
ATOM 953 C C . HIS A 1 123 ? 4.5 -31.234 -11.578 1 98.44 123 HIS A C 1
ATOM 955 O O . HIS A 1 123 ? 3.568 -31.953 -11.219 1 98.44 123 HIS A O 1
ATOM 961 N N . GLY A 1 124 ? 5.648 -31.141 -10.93 1 98.19 124 GLY A N 1
ATOM 962 C CA . GLY A 1 124 ? 5.863 -31.75 -9.633 1 98.19 124 GLY A CA 1
ATOM 963 C C . GLY A 1 124 ? 5.586 -33.25 -9.617 1 98.19 124 GLY A C 1
ATOM 964 O O . GLY A 1 124 ? 6.09 -34 -10.469 1 98.19 124 GLY A O 1
ATOM 965 N N . ASP A 1 125 ? 4.816 -33.656 -8.633 1 98.44 125 ASP A N 1
ATOM 966 C CA . ASP A 1 125 ? 4.559 -35.094 -8.453 1 98.44 125 ASP A CA 1
ATOM 967 C C . ASP A 1 125 ? 3.201 -35.5 -9.031 1 98.44 125 ASP A C 1
ATOM 969 O O . ASP A 1 125 ? 2.752 -36.625 -8.867 1 98.44 125 ASP A O 1
ATOM 973 N N . THR A 1 126 ? 2.572 -34.531 -9.695 1 98.62 126 THR A N 1
ATOM 974 C CA . THR A 1 126 ? 1.297 -34.812 -10.352 1 98.62 126 THR A CA 1
ATOM 975 C C . THR A 1 126 ? 1.498 -35.688 -11.578 1 98.62 126 THR A C 1
ATOM 977 O O . THR A 1 126 ? 2.445 -35.5 -12.336 1 98.62 126 THR A O 1
ATOM 980 N N . LYS A 1 127 ? 0.598 -36.656 -11.742 1 97.75 127 LYS A N 1
ATOM 981 C CA . LYS A 1 127 ? 0.624 -37.594 -12.875 1 97.75 127 LYS A CA 1
ATOM 982 C C . LYS A 1 127 ? -0.712 -37.594 -13.609 1 97.75 127 LYS A C 1
ATOM 984 O O . LYS A 1 127 ? -1.744 -37.938 -13.039 1 97.75 127 LYS A O 1
ATOM 989 N N . CYS A 1 128 ? -0.634 -37.188 -14.82 1 96.88 128 CYS A N 1
ATOM 990 C CA . CYS A 1 128 ? -1.833 -37.156 -15.648 1 96.88 128 CYS A CA 1
ATOM 991 C C . CYS A 1 128 ? -1.653 -38 -16.906 1 96.88 128 CYS A C 1
ATOM 993 O O . CYS A 1 128 ? -0.526 -38.25 -17.344 1 96.88 128 CYS A O 1
ATOM 995 N N . SER A 1 129 ? -2.795 -38.406 -17.469 1 95.81 129 SER A N 1
ATOM 996 C CA . SER A 1 129 ? -2.764 -39.188 -18.703 1 95.81 129 SER A CA 1
ATOM 997 C C . SER A 1 129 ? -2.172 -38.344 -19.844 1 95.81 129 SER A C 1
ATOM 999 O O . SER A 1 129 ? -1.354 -38.844 -20.625 1 95.81 129 SER A O 1
ATOM 1001 N N . ASP A 1 130 ? -2.637 -37.125 -19.953 1 95.44 130 ASP A N 1
ATOM 1002 C CA . ASP A 1 130 ? -2.059 -36.156 -20.875 1 95.44 130 ASP A CA 1
ATOM 1003 C C . ASP A 1 130 ? -1.47 -34.969 -20.125 1 95.44 130 ASP A C 1
ATOM 1005 O O . ASP A 1 130 ? -2.191 -34.031 -19.766 1 95.44 130 ASP A O 1
ATOM 1009 N N . GLU A 1 131 ? -0.233 -34.938 -20.078 1 94.75 131 GLU A N 1
ATOM 1010 C CA . GLU A 1 131 ? 0.429 -33.906 -19.281 1 94.75 131 GLU A CA 1
ATOM 1011 C C . GLU A 1 131 ? 0.797 -32.719 -20.141 1 94.75 131 GLU A C 1
ATOM 1013 O O . GLU A 1 131 ? 1.254 -31.688 -19.625 1 94.75 131 GLU A O 1
ATOM 1018 N N . HIS A 1 132 ? 0.531 -32.812 -21.406 1 92.31 132 HIS A N 1
ATOM 1019 C CA . HIS A 1 132 ? 0.963 -31.766 -22.312 1 92.31 132 HIS A CA 1
ATOM 1020 C C . HIS A 1 132 ? -0.18 -30.797 -22.609 1 92.31 132 HIS A C 1
ATOM 1022 O O . HIS A 1 132 ? 0.047 -29.719 -23.141 1 92.31 132 HIS A O 1
ATOM 1028 N N . ASP A 1 133 ? -1.376 -31.141 -22.297 1 96.38 133 ASP A N 1
ATOM 1029 C CA . ASP A 1 133 ? -2.502 -30.234 -22.484 1 96.38 133 ASP A CA 1
ATOM 1030 C C . ASP A 1 133 ? -2.57 -29.188 -21.375 1 96.38 133 ASP A C 1
ATOM 1032 O O . ASP A 1 133 ? -3.355 -29.328 -20.438 1 96.38 133 ASP A O 1
ATOM 1036 N N . LEU A 1 134 ? -1.836 -28.172 -21.594 1 97.81 134 LEU A N 1
ATOM 1037 C CA . LEU A 1 134 ? -1.837 -27.078 -20.625 1 97.81 134 LEU A CA 1
ATOM 1038 C C . LEU A 1 134 ? -2.719 -25.938 -21.109 1 97.81 134 LEU A C 1
ATOM 1040 O O . LEU A 1 134 ? -2.408 -24.766 -20.859 1 97.81 134 LEU A O 1
ATOM 1044 N N . SER A 1 135 ? -3.756 -26.25 -21.859 1 97.81 135 SER A N 1
ATOM 1045 C CA . SER A 1 135 ? -4.707 -25.234 -22.266 1 97.81 135 SER A CA 1
ATOM 1046 C C . SER A 1 135 ? -5.379 -24.578 -21.047 1 97.81 135 SER A C 1
ATOM 1048 O O . SER A 1 135 ? -5.5 -25.203 -20 1 97.81 135 SER A O 1
ATOM 1050 N N . LYS A 1 136 ? -5.723 -23.406 -21.297 1 97.44 136 LYS A N 1
ATOM 1051 C CA . LYS A 1 136 ? -6.434 -22.656 -20.266 1 97.44 136 LYS A CA 1
ATOM 1052 C C . LYS A 1 136 ? -7.652 -23.422 -19.766 1 97.44 136 LYS A C 1
ATOM 1054 O O . LYS A 1 136 ? -7.867 -23.547 -18.562 1 97.44 136 LYS A O 1
ATOM 1059 N N . GLU A 1 137 ? -8.43 -23.969 -20.625 1 97.56 137 GLU A N 1
ATOM 1060 C CA . GLU A 1 137 ? -9.664 -24.672 -20.297 1 97.56 137 GLU A CA 1
ATOM 1061 C C . GLU A 1 137 ? -9.391 -25.906 -19.453 1 97.56 137 GLU A C 1
ATOM 1063 O O . GLU A 1 137 ? -10.047 -26.125 -18.438 1 97.56 137 GLU A O 1
ATOM 1068 N N . THR A 1 138 ? -8.414 -26.641 -19.875 1 98 138 THR A N 1
ATOM 1069 C CA . THR A 1 138 ? -8.07 -27.859 -19.141 1 98 138 THR A CA 1
ATOM 1070 C C . THR A 1 138 ? -7.543 -27.531 -17.75 1 98 138 THR A C 1
ATOM 1072 O O . THR A 1 138 ? -7.945 -28.156 -16.766 1 98 138 THR A O 1
ATOM 1075 N N . GLN A 1 139 ? -6.711 -26.594 -17.656 1 98.31 139 GLN A N 1
ATOM 1076 C CA . GLN A 1 139 ? -6.078 -26.266 -16.375 1 98.31 139 GLN A CA 1
ATOM 1077 C C . GLN A 1 139 ? -7.09 -25.688 -15.391 1 98.31 139 GLN A C 1
ATOM 1079 O O . GLN A 1 139 ? -7.043 -26 -14.195 1 98.31 139 GLN A O 1
ATOM 1084 N N . ILE A 1 140 ? -7.996 -24.812 -15.883 1 98.25 140 ILE A N 1
ATOM 1085 C CA . ILE A 1 140 ? -9.016 -24.25 -15.008 1 98.25 140 ILE A CA 1
ATOM 1086 C C . ILE A 1 140 ? -9.922 -25.344 -14.477 1 98.25 140 ILE A C 1
ATOM 1088 O O . ILE A 1 140 ? -10.312 -25.328 -13.305 1 98.25 140 ILE A O 1
ATOM 1092 N N . LYS A 1 141 ? -10.211 -26.297 -15.32 1 98 141 LYS A N 1
ATOM 1093 C CA . LYS A 1 141 ? -10.992 -27.453 -14.891 1 98 141 LYS A CA 1
ATOM 1094 C C . LYS A 1 141 ? -10.258 -28.25 -13.82 1 98 141 LYS A C 1
ATOM 1096 O O . LYS A 1 141 ? -10.852 -28.672 -12.828 1 98 141 LYS A O 1
ATOM 1101 N N . ASP A 1 142 ? -8.984 -28.484 -14.07 1 98.62 142 ASP A N 1
ATOM 1102 C CA . ASP A 1 142 ? -8.156 -29.188 -13.094 1 98.62 142 ASP A CA 1
ATOM 1103 C C . ASP A 1 142 ? -8.18 -28.469 -11.742 1 98.62 142 ASP A C 1
ATOM 1105 O O . ASP A 1 142 ? -8.391 -29.109 -10.703 1 98.62 142 ASP A O 1
ATOM 1109 N N . ILE A 1 143 ? -7.98 -27.188 -11.75 1 98.62 143 ILE A N 1
ATOM 1110 C CA . ILE A 1 143 ? -7.875 -26.375 -10.547 1 98.62 143 ILE A CA 1
ATOM 1111 C C . ILE A 1 143 ? -9.172 -26.484 -9.742 1 98.62 143 ILE A C 1
ATOM 1113 O O . ILE A 1 143 ? -9.141 -26.688 -8.531 1 98.62 143 ILE A O 1
ATOM 1117 N N . GLY A 1 144 ? -10.32 -26.312 -10.414 1 98 144 GLY A N 1
ATOM 1118 C CA . GLY A 1 144 ? -11.602 -26.469 -9.742 1 98 144 GLY A CA 1
ATOM 1119 C C . GLY A 1 144 ? -11.812 -27.859 -9.172 1 98 144 GLY A C 1
ATOM 1120 O O . GLY A 1 144 ? -12.281 -28 -8.039 1 98 144 GLY A O 1
ATOM 1121 N N . ALA A 1 145 ? -11.453 -28.875 -9.93 1 98.06 145 ALA A N 1
ATOM 1122 C CA . ALA A 1 145 ? -11.656 -30.266 -9.523 1 98.06 145 ALA A CA 1
ATOM 1123 C C . ALA A 1 145 ? -10.766 -30.625 -8.328 1 98.06 145 ALA A C 1
ATOM 1125 O O . ALA A 1 145 ? -11.188 -31.359 -7.43 1 98.06 145 ALA A O 1
ATOM 1126 N N . ILE A 1 146 ? -9.539 -30.172 -8.359 1 98.31 146 ILE A N 1
ATOM 1127 C CA . ILE A 1 146 ? -8.633 -30.406 -7.242 1 98.31 146 ILE A CA 1
ATOM 1128 C C . ILE A 1 146 ? -9.227 -29.828 -5.961 1 98.31 146 ILE A C 1
ATOM 1130 O O . ILE A 1 146 ? -9.273 -30.5 -4.93 1 98.31 146 ILE A O 1
ATOM 1134 N N . PHE A 1 147 ? -9.648 -28.594 -6.047 1 97.5 147 PHE A N 1
ATOM 1135 C CA . PHE A 1 147 ? -10.219 -27.922 -4.879 1 97.5 147 PHE A CA 1
ATOM 1136 C C . PHE A 1 147 ? -11.406 -28.719 -4.336 1 97.5 147 PHE A C 1
ATOM 1138 O O . PHE A 1 147 ? -11.477 -28.984 -3.137 1 97.5 147 PHE A O 1
ATOM 1145 N N . LYS A 1 148 ? -12.312 -29.078 -5.227 1 96.44 148 LYS A N 1
ATOM 1146 C CA . LYS A 1 148 ? -13.5 -29.828 -4.836 1 96.44 148 LYS A CA 1
ATOM 1147 C C . LYS A 1 148 ? -13.133 -31.172 -4.211 1 96.44 148 LYS A C 1
ATOM 1149 O O . LYS A 1 148 ? -13.766 -31.609 -3.258 1 96.44 148 LYS A O 1
ATOM 1154 N N . ASN A 1 149 ? -12.156 -31.766 -4.746 1 96.56 149 ASN A N 1
ATOM 1155 C CA . ASN A 1 149 ? -11.711 -33.062 -4.242 1 96.56 149 ASN A CA 1
ATOM 1156 C C . ASN A 1 149 ? -11.172 -32.969 -2.818 1 96.56 149 ASN A C 1
ATOM 1158 O O . ASN A 1 149 ? -11.414 -33.844 -1.992 1 96.56 149 ASN A O 1
ATOM 1162 N N . ILE A 1 150 ? -10.445 -31.922 -2.529 1 94.88 150 ILE A N 1
ATOM 1163 C CA . ILE A 1 150 ? -9.758 -31.766 -1.25 1 94.88 150 ILE A CA 1
ATOM 1164 C C . ILE A 1 150 ? -10.734 -31.234 -0.205 1 94.88 150 ILE A C 1
ATOM 1166 O O . ILE A 1 150 ? -10.719 -31.672 0.948 1 94.88 150 ILE A O 1
ATOM 1170 N N . PHE A 1 151 ? -11.594 -30.266 -0.543 1 91.88 151 PHE A N 1
ATOM 1171 C CA . PHE A 1 151 ? -12.359 -29.562 0.468 1 91.88 151 PHE A CA 1
ATOM 1172 C C . PHE A 1 151 ? -13.852 -29.828 0.307 1 91.88 151 PHE A C 1
ATOM 1174 O O . PHE A 1 151 ? -14.656 -29.438 1.157 1 91.88 151 PHE A O 1
ATOM 1181 N N . GLY A 1 152 ? -14.25 -30.516 -0.693 1 86.25 152 GLY A N 1
ATOM 1182 C CA . GLY A 1 152 ? -15.672 -30.734 -0.913 1 86.25 152 GLY A CA 1
ATOM 1183 C C . GLY A 1 152 ? -16.484 -29.453 -0.954 1 86.25 152 GLY A C 1
ATOM 1184 O O . GLY A 1 152 ? -16.172 -28.547 -1.724 1 86.25 152 GLY A O 1
ATOM 1185 N N . GLU A 1 153 ? -17.547 -29.438 -0.039 1 79.69 153 GLU A N 1
ATOM 1186 C CA . GLU A 1 153 ? -18.406 -28.25 0.021 1 79.69 153 GLU A CA 1
ATOM 1187 C C . GLU A 1 153 ? -18.062 -27.391 1.232 1 79.69 153 GLU A C 1
ATOM 1189 O O . GLU A 1 153 ? -18.969 -26.938 1.943 1 79.69 153 GLU A O 1
ATOM 1194 N N . ASP A 1 154 ? -16.906 -27.141 1.439 1 80.31 154 ASP A N 1
ATOM 1195 C CA . ASP A 1 154 ? -16.469 -26.266 2.521 1 80.31 154 ASP A CA 1
ATOM 1196 C C . ASP A 1 154 ? -16.906 -24.828 2.279 1 80.31 154 ASP A C 1
ATOM 1198 O O . ASP A 1 154 ? -16.75 -24.297 1.174 1 80.31 154 ASP A O 1
ATOM 1202 N N . ASP A 1 155 ? -17.453 -24.234 3.26 1 87.94 155 ASP A N 1
ATOM 1203 C CA . ASP A 1 155 ? -18.016 -22.891 3.139 1 87.94 155 ASP A CA 1
ATOM 1204 C C . ASP A 1 155 ? -17 -21.828 3.574 1 87.94 155 ASP A C 1
ATOM 1206 O O . ASP A 1 155 ? -17.312 -20.641 3.611 1 87.94 155 ASP A O 1
ATOM 1210 N N . SER A 1 156 ? -15.805 -22.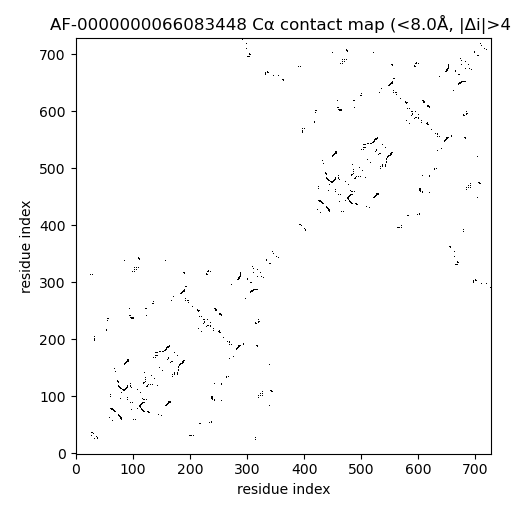312 3.779 1 92.44 156 SER A N 1
ATOM 1211 C CA . SER A 1 156 ? -14.781 -21.359 4.199 1 92.44 156 SER A CA 1
ATOM 1212 C C . SER A 1 156 ? -14.414 -20.406 3.066 1 92.44 156 SER A C 1
ATOM 1214 O O . SER A 1 156 ? -14.398 -20.797 1.898 1 92.44 156 SER A O 1
ATOM 1216 N N . PRO A 1 157 ? -14.141 -19.203 3.426 1 96.06 157 PRO A N 1
ATOM 1217 C CA . PRO A 1 157 ? -13.68 -18.281 2.389 1 96.06 157 PRO A CA 1
ATOM 1218 C C . PRO A 1 157 ? -12.352 -18.703 1.769 1 96.06 157 PRO A C 1
ATOM 1220 O O . PRO A 1 157 ? -11.477 -19.219 2.469 1 96.06 157 PRO A O 1
ATOM 1223 N N . VAL A 1 158 ? -12.25 -18.516 0.476 1 97.69 158 VAL A N 1
ATOM 1224 C CA . VAL A 1 158 ? -11.055 -18.922 -0.255 1 97.69 158 VAL A CA 1
ATOM 1225 C C . VAL A 1 158 ? -10.344 -17.688 -0.805 1 97.69 158 VAL A C 1
ATOM 1227 O O . VAL A 1 158 ? -10.977 -16.812 -1.39 1 97.69 158 VAL A O 1
ATOM 1230 N N . CYS A 1 159 ? -9.133 -17.578 -0.496 1 98.5 159 CYS A N 1
ATOM 1231 C CA . CYS A 1 159 ? -8.258 -16.625 -1.172 1 98.5 159 CYS A CA 1
ATOM 1232 C C . CYS A 1 159 ? -7.398 -17.328 -2.219 1 98.5 159 CYS A C 1
ATOM 1234 O O . CYS A 1 159 ? -6.562 -18.172 -1.883 1 98.5 159 CYS A O 1
ATOM 1236 N N . ILE A 1 160 ? -7.578 -16.984 -3.475 1 98.75 160 ILE A N 1
ATOM 1237 C CA . ILE A 1 160 ? -6.754 -17.578 -4.523 1 98.75 160 ILE A CA 1
ATOM 1238 C C . ILE A 1 160 ? -5.504 -16.734 -4.742 1 98.75 160 ILE A C 1
ATOM 1240 O O . ILE A 1 160 ? -5.594 -15.516 -4.914 1 98.75 160 ILE A O 1
ATOM 1244 N N . VAL A 1 161 ? -4.406 -17.344 -4.645 1 98.88 161 VAL A N 1
ATOM 1245 C CA . VAL A 1 161 ? -3.119 -16.703 -4.863 1 98.88 161 VAL A CA 1
ATOM 1246 C C . VAL A 1 161 ? -2.387 -17.375 -6.016 1 98.88 161 VAL A C 1
ATOM 1248 O O . VAL A 1 161 ? -2.191 -18.594 -6.008 1 98.88 161 VAL A O 1
ATOM 1251 N N . GLY A 1 162 ? -1.996 -16.609 -6.996 1 98.81 162 GLY A N 1
ATOM 1252 C CA . GLY A 1 162 ? -1.329 -17.188 -8.141 1 98.81 162 GLY A CA 1
ATOM 1253 C C . GLY A 1 162 ? -0.107 -16.406 -8.594 1 98.81 162 GLY A C 1
ATOM 1254 O O . GLY A 1 162 ? -0.107 -15.18 -8.562 1 98.81 162 GLY A O 1
ATOM 1255 N N . HIS A 1 163 ? 0.908 -17.109 -9.039 1 98.12 163 HIS A N 1
ATOM 1256 C CA . HIS A 1 163 ? 2.145 -16.547 -9.562 1 98.12 163 HIS A CA 1
ATOM 1257 C C . HIS A 1 163 ? 2.285 -16.812 -11.055 1 98.12 163 HIS A C 1
ATOM 1259 O O . HIS A 1 163 ? 2.146 -17.953 -11.5 1 98.12 163 HIS A O 1
ATOM 1265 N N . SER A 1 164 ? 2.625 -15.766 -11.867 1 96.06 164 SER A N 1
ATOM 1266 C CA . SER A 1 164 ? 2.906 -15.914 -13.297 1 96.06 164 SER A CA 1
ATOM 1267 C C . SER A 1 164 ? 1.792 -16.688 -14 1 96.06 164 SER A C 1
ATOM 1269 O O . SER A 1 164 ? 0.621 -16.312 -13.906 1 96.06 164 SER A O 1
ATOM 1271 N N . MET A 1 165 ? 2.01 -17.812 -14.555 1 96.88 165 MET A N 1
ATOM 1272 C CA . MET A 1 165 ? 0.979 -18.656 -15.148 1 96.88 165 MET A CA 1
ATOM 1273 C C . MET A 1 165 ? -0.133 -18.953 -14.148 1 96.88 165 MET A C 1
ATOM 1275 O O . MET A 1 165 ? -1.315 -18.891 -14.492 1 96.88 165 MET A O 1
ATOM 1279 N N . GLY A 1 166 ? 0.271 -19.281 -12.953 1 98.5 166 GLY A N 1
ATOM 1280 C CA . GLY A 1 166 ? -0.702 -19.516 -11.898 1 98.5 166 GLY A CA 1
ATOM 1281 C C . GLY A 1 166 ? -1.562 -18.312 -11.586 1 98.5 166 GLY A C 1
ATOM 1282 O O . GLY A 1 166 ? -2.719 -18.453 -11.188 1 98.5 166 GLY A O 1
ATOM 1283 N N . GLY A 1 167 ? -0.948 -17.141 -11.711 1 98.44 167 GLY A N 1
ATOM 1284 C CA . GLY A 1 167 ? -1.73 -15.922 -11.555 1 98.44 167 GLY A CA 1
ATOM 1285 C C . GLY A 1 167 ? -2.805 -15.766 -12.617 1 98.44 167 GLY A C 1
ATOM 1286 O O . GLY A 1 167 ? -3.945 -15.422 -12.305 1 98.44 167 GLY A O 1
ATOM 1287 N N . ALA A 1 168 ? -2.436 -15.984 -13.859 1 98.12 168 ALA A N 1
ATOM 1288 C CA . ALA A 1 168 ? -3.408 -15.945 -14.945 1 98.12 168 ALA A CA 1
ATOM 1289 C C . ALA A 1 168 ? -4.52 -16.969 -14.727 1 98.12 168 ALA A C 1
ATOM 1291 O O . ALA A 1 168 ? -5.703 -16.656 -14.852 1 98.12 168 ALA A O 1
ATOM 1292 N N . LEU A 1 169 ? -4.137 -18.109 -14.352 1 98.62 169 LEU A N 1
ATOM 1293 C CA . LEU A 1 169 ? -5.098 -19.188 -14.141 1 98.62 169 LEU A CA 1
ATOM 1294 C C . LEU A 1 169 ? -6.016 -18.875 -12.961 1 98.62 169 LEU A C 1
ATOM 1296 O O . LEU A 1 169 ? -7.191 -19.25 -12.977 1 98.62 169 LEU A O 1
ATOM 1300 N N . ALA A 1 170 ? -5.477 -18.234 -11.953 1 98.75 170 ALA A N 1
ATOM 1301 C CA . ALA A 1 170 ? -6.297 -17.828 -10.82 1 98.75 170 ALA A CA 1
ATOM 1302 C C . ALA A 1 170 ? -7.438 -16.906 -11.273 1 98.75 170 ALA A C 1
ATOM 1304 O O . ALA A 1 170 ? -8.586 -17.109 -10.883 1 98.75 170 ALA A O 1
ATOM 1305 N N . ILE A 1 171 ? -7.102 -15.961 -12.086 1 98.31 171 ILE A N 1
ATOM 1306 C CA . ILE A 1 171 ? -8.078 -15.023 -12.617 1 98.31 171 ILE A CA 1
ATOM 1307 C C . ILE A 1 171 ? -9.133 -15.773 -13.43 1 98.31 171 ILE A C 1
ATOM 1309 O O . ILE A 1 171 ? -10.336 -15.594 -13.211 1 98.31 171 ILE A O 1
ATOM 1313 N N . HIS A 1 172 ? -8.672 -16.641 -14.297 1 98.19 172 HIS A N 1
ATOM 1314 C CA . HIS A 1 172 ? -9.586 -17.375 -15.156 1 98.19 172 HIS A CA 1
ATOM 1315 C C . HIS A 1 172 ? -10.484 -18.297 -14.344 1 98.19 172 HIS A C 1
ATOM 1317 O O . HIS A 1 172 ? -11.672 -18.422 -14.633 1 98.19 172 HIS A O 1
ATOM 1323 N N . THR A 1 173 ? -9.914 -18.953 -13.414 1 98.19 173 THR A N 1
ATOM 1324 C CA . THR A 1 173 ? -10.656 -19.875 -12.57 1 98.19 173 THR A CA 1
ATOM 1325 C C . THR A 1 173 ? -11.758 -19.141 -11.805 1 98.19 173 THR A C 1
ATOM 1327 O O . THR A 1 173 ? -12.883 -19.625 -11.711 1 98.19 173 THR A O 1
ATOM 1330 N N . LEU A 1 174 ? -11.422 -17.984 -11.258 1 97.94 174 LEU A N 1
ATOM 1331 C CA . LEU A 1 174 ? -12.398 -17.172 -10.547 1 97.94 174 LEU A CA 1
ATOM 1332 C C . LEU A 1 174 ? -13.531 -16.734 -11.477 1 97.94 174 LEU A C 1
ATOM 1334 O O . LEU A 1 174 ? -14.703 -16.875 -11.141 1 97.94 174 LEU A O 1
ATOM 1338 N N . ASN A 1 175 ? -13.164 -16.266 -12.625 1 96.94 175 ASN A N 1
ATOM 1339 C CA . ASN A 1 175 ? -14.148 -15.75 -13.57 1 96.94 175 ASN A CA 1
ATOM 1340 C C . ASN A 1 175 ? -15.047 -16.859 -14.102 1 96.94 175 ASN A C 1
ATOM 1342 O O . ASN A 1 175 ? -16.219 -16.641 -14.391 1 96.94 175 ASN A O 1
ATOM 1346 N N . ALA A 1 176 ? -14.484 -18.016 -14.227 1 96.62 176 ALA A N 1
ATOM 1347 C CA . ALA A 1 176 ? -15.25 -19.172 -14.695 1 96.62 176 ALA A CA 1
ATOM 1348 C C . ALA A 1 176 ? -16.062 -19.781 -13.555 1 96.62 176 ALA A C 1
ATOM 1350 O O . ALA A 1 176 ? -16.797 -20.75 -13.758 1 96.62 176 ALA A O 1
ATOM 1351 N N . LYS A 1 177 ? -15.938 -19.297 -12.312 1 95.62 177 LYS A N 1
ATOM 1352 C CA . LYS A 1 177 ? -16.641 -19.766 -11.125 1 95.62 177 LYS A CA 1
ATOM 1353 C C . LYS A 1 177 ? -16.422 -21.25 -10.891 1 95.62 177 LYS A C 1
ATOM 1355 O O . LYS A 1 177 ? -17.375 -22 -10.656 1 95.62 177 LYS A O 1
ATOM 1360 N N . MET A 1 178 ? -15.18 -21.609 -10.992 1 94.81 178 MET A N 1
ATOM 1361 C CA . MET A 1 178 ? -14.844 -23.031 -10.938 1 94.81 178 MET A CA 1
ATOM 1362 C C . MET A 1 178 ? -14.609 -23.484 -9.5 1 94.81 178 MET A C 1
ATOM 1364 O O . MET A 1 178 ? -14.539 -24.688 -9.227 1 94.81 178 MET A O 1
ATOM 1368 N N . ILE A 1 179 ? -14.461 -22.578 -8.57 1 93.94 179 ILE A N 1
ATOM 1369 C CA . ILE A 1 179 ? -14.203 -22.938 -7.18 1 93.94 179 ILE A CA 1
ATOM 1370 C C . ILE A 1 179 ? -15.531 -23.188 -6.461 1 93.94 179 ILE A C 1
ATOM 1372 O O . ILE A 1 179 ? -16.438 -22.344 -6.5 1 93.94 179 ILE A O 1
ATOM 1376 N N . SER A 1 180 ? -15.641 -24.266 -5.754 1 87.06 180 SER A N 1
ATOM 1377 C CA . SER A 1 180 ? -16.891 -24.719 -5.137 1 87.06 180 SER A CA 1
ATOM 1378 C C . SER A 1 180 ? -17.203 -23.922 -3.877 1 87.06 180 SER A C 1
ATOM 1380 O O . SER A 1 180 ? -18.297 -24.031 -3.326 1 87.06 180 SER A O 1
ATOM 1382 N N . SER A 1 181 ? -16.312 -23.109 -3.406 1 89.56 181 SER A N 1
ATOM 1383 C CA . SER A 1 181 ? -16.484 -22.266 -2.234 1 89.56 181 SER A CA 1
ATOM 1384 C C . SER A 1 181 ? -16.484 -20.781 -2.621 1 89.56 181 SER A C 1
ATOM 1386 O O . SER A 1 181 ? -16.172 -20.438 -3.758 1 89.56 181 SER A O 1
ATOM 1388 N N . LYS A 1 182 ? -16.891 -20.031 -1.657 1 93.25 182 LYS A N 1
ATOM 1389 C CA . LYS A 1 182 ? -16.906 -18.594 -1.896 1 93.25 182 LYS A CA 1
ATOM 1390 C C . LYS A 1 182 ? -15.484 -18.031 -1.95 1 93.25 182 LYS A C 1
ATOM 1392 O O . LYS A 1 182 ? -14.719 -18.172 -0.991 1 93.25 182 LYS A O 1
ATOM 1397 N N . VAL A 1 183 ? -15.195 -17.484 -3.061 1 96.88 183 VAL A N 1
ATOM 1398 C CA . VAL A 1 183 ? -13.898 -16.828 -3.18 1 96.88 183 VAL A CA 1
ATOM 1399 C C . VAL A 1 183 ? -13.969 -15.422 -2.574 1 96.88 183 VAL A C 1
ATOM 1401 O O . VAL A 1 183 ? -14.773 -14.594 -3.004 1 96.88 183 VAL A O 1
ATOM 1404 N N . ALA A 1 184 ? -13.094 -15.211 -1.602 1 97.75 184 ALA A N 1
ATOM 1405 C CA . ALA A 1 184 ? -13.148 -13.961 -0.842 1 97.75 184 ALA A CA 1
ATOM 1406 C C . ALA A 1 184 ? -12.133 -12.953 -1.375 1 97.75 184 ALA A C 1
ATOM 1408 O O . ALA A 1 184 ? -12.266 -11.75 -1.152 1 97.75 184 ALA A O 1
ATOM 1409 N N . ALA A 1 185 ? -11.133 -13.445 -2.039 1 98.38 185 ALA A N 1
ATOM 1410 C CA . ALA A 1 185 ? -10.102 -12.531 -2.535 1 98.38 185 ALA A CA 1
ATOM 1411 C C . ALA A 1 185 ? -9.258 -13.195 -3.623 1 98.38 185 ALA A C 1
ATOM 1413 O O . ALA A 1 185 ? -9.227 -14.422 -3.73 1 98.38 185 ALA A O 1
ATOM 1414 N N . LEU A 1 186 ? -8.617 -12.336 -4.418 1 98.62 186 LEU A N 1
ATOM 1415 C CA . LEU A 1 186 ? -7.715 -12.742 -5.484 1 98.62 186 LEU A CA 1
ATOM 1416 C C . LEU A 1 186 ? -6.387 -12 -5.383 1 98.62 186 LEU A C 1
ATOM 1418 O O . LEU A 1 186 ? -6.359 -10.766 -5.332 1 98.62 186 LEU A O 1
ATOM 1422 N N . ILE A 1 187 ? -5.32 -12.719 -5.281 1 98.69 187 ILE A N 1
ATOM 1423 C CA . ILE A 1 187 ? -3.982 -12.133 -5.246 1 98.69 187 ILE A CA 1
ATOM 1424 C C . ILE A 1 187 ? -3.162 -12.656 -6.422 1 98.69 187 ILE A C 1
ATOM 1426 O O . ILE A 1 187 ? -2.977 -13.867 -6.57 1 98.69 187 ILE A O 1
ATOM 1430 N N . VAL A 1 188 ? -2.672 -11.773 -7.23 1 98 188 VAL A N 1
ATOM 1431 C CA . VAL A 1 188 ? -1.905 -12.117 -8.422 1 98 188 VAL A CA 1
ATOM 1432 C C . VAL A 1 188 ? -0.475 -11.602 -8.281 1 98 188 VAL A C 1
ATOM 1434 O O . VAL A 1 188 ? -0.26 -10.422 -7.984 1 98 188 VAL A O 1
ATOM 1437 N N . ILE A 1 189 ? 0.459 -12.453 -8.531 1 97.12 189 ILE A N 1
ATOM 1438 C CA . ILE A 1 189 ? 1.856 -12.125 -8.266 1 97.12 189 ILE A CA 1
ATOM 1439 C C . ILE A 1 189 ? 2.639 -12.109 -9.578 1 97.12 189 ILE A C 1
ATOM 1441 O O . ILE A 1 189 ? 2.768 -13.141 -10.242 1 97.12 189 ILE A O 1
ATOM 1445 N N . ASP A 1 190 ? 3.131 -10.945 -9.938 1 93.12 190 ASP A N 1
ATOM 1446 C CA . ASP A 1 190 ? 4.125 -10.625 -10.953 1 93.12 190 ASP A CA 1
ATOM 1447 C C . ASP A 1 190 ? 3.676 -11.102 -12.336 1 93.12 190 ASP A C 1
ATOM 1449 O O . ASP A 1 190 ? 4.434 -11.766 -13.047 1 93.12 190 ASP A O 1
ATOM 1453 N N . VAL A 1 191 ? 2.477 -10.75 -12.672 1 90.56 191 VAL A N 1
ATOM 1454 C CA . VAL A 1 191 ? 2 -11.008 -14.031 1 90.56 191 VAL A CA 1
ATOM 1455 C C . VAL A 1 191 ? 0.925 -9.984 -14.398 1 90.56 191 VAL A C 1
ATOM 1457 O O . VAL A 1 191 ? -0.023 -9.766 -13.641 1 90.56 191 VAL A O 1
ATOM 1460 N N . VAL A 1 192 ? 1.191 -9.352 -15.422 1 87.56 192 VAL A N 1
ATOM 1461 C CA . VAL A 1 192 ? 0.289 -8.422 -16.094 1 87.56 192 VAL A CA 1
ATOM 1462 C C . VAL A 1 192 ? 0.251 -8.734 -17.594 1 87.56 192 VAL A C 1
ATOM 1464 O O . VAL A 1 192 ? 1.253 -9.164 -18.172 1 87.56 192 VAL A O 1
ATOM 1467 N N . GLU A 1 193 ? -0.863 -8.508 -18.172 1 87.69 193 GLU A N 1
ATOM 1468 C CA . GLU A 1 193 ? -1.046 -8.898 -19.562 1 87.69 193 GLU A CA 1
ATOM 1469 C C . GLU A 1 193 ? 0.061 -8.328 -20.453 1 87.69 193 GLU A C 1
ATOM 1471 O O . GLU A 1 193 ? 0.736 -9.07 -21.156 1 87.69 193 GLU A O 1
ATOM 1476 N N . GLY A 1 194 ? 0.205 -7.027 -20.359 1 83.12 194 GLY A N 1
ATOM 1477 C CA . GLY A 1 194 ? 1.152 -6.375 -21.25 1 83.12 194 GLY A CA 1
ATOM 1478 C C . GLY A 1 194 ? 2.564 -6.91 -21.109 1 83.12 194 GLY A C 1
ATOM 1479 O O . GLY A 1 194 ? 3.184 -7.301 -22.109 1 83.12 194 GLY A O 1
ATOM 1480 N N . SER A 1 195 ? 3.023 -6.98 -19.969 1 82.88 195 SER A N 1
ATOM 1481 C CA . SER A 1 195 ? 4.379 -7.469 -19.734 1 82.88 195 SER A CA 1
ATOM 1482 C C . SER A 1 195 ? 4.492 -8.961 -20.031 1 82.88 195 SER A C 1
ATOM 1484 O O . SER A 1 195 ? 5.523 -9.414 -20.531 1 82.88 195 SER A O 1
ATOM 1486 N N . ALA A 1 196 ? 3.482 -9.648 -19.719 1 86.06 196 ALA A N 1
ATOM 1487 C CA . ALA A 1 196 ? 3.494 -11.078 -19.984 1 86.06 196 ALA A CA 1
ATOM 1488 C C . ALA A 1 196 ? 3.574 -11.352 -21.484 1 86.06 196 ALA A C 1
ATOM 1490 O O . ALA A 1 196 ? 4.398 -12.156 -21.938 1 86.06 196 ALA A O 1
ATOM 1491 N N . MET A 1 197 ? 2.811 -10.68 -22.188 1 87.31 197 MET A N 1
ATOM 1492 C CA . MET A 1 197 ? 2.793 -10.844 -23.641 1 87.31 197 MET A CA 1
ATOM 1493 C C . MET A 1 197 ? 4.137 -10.469 -24.25 1 87.31 197 MET A C 1
ATOM 1495 O O . MET A 1 197 ? 4.648 -11.172 -25.125 1 87.31 197 MET A O 1
ATOM 1499 N N . GLU A 1 198 ? 4.672 -9.406 -23.734 1 85 198 GLU A N 1
ATOM 1500 C CA . GLU A 1 198 ? 5.957 -8.93 -24.234 1 85 198 GLU A CA 1
ATOM 1501 C C . GLU A 1 198 ? 7.078 -9.914 -23.891 1 85 198 GLU A C 1
ATOM 1503 O O . GLU A 1 198 ? 8.055 -10.031 -24.625 1 85 198 GLU A O 1
ATOM 1508 N N . ALA A 1 199 ? 6.883 -10.609 -22.891 1 85 199 ALA A N 1
ATOM 1509 C CA . ALA A 1 199 ? 7.938 -11.469 -22.375 1 85 199 ALA A CA 1
ATOM 1510 C C . ALA A 1 199 ? 7.898 -12.852 -23.016 1 85 199 ALA A C 1
ATOM 1512 O O . ALA A 1 199 ? 8.836 -13.641 -22.875 1 85 199 ALA A O 1
ATOM 1513 N N . LEU A 1 200 ? 6.895 -13.25 -23.75 1 86.81 200 LEU A N 1
ATOM 1514 C CA . LEU A 1 200 ? 6.719 -14.602 -24.266 1 86.81 200 LEU A CA 1
ATOM 1515 C C . LEU A 1 200 ? 7.887 -14.992 -25.172 1 86.81 200 LEU A C 1
ATOM 1517 O O . LEU A 1 200 ? 8.391 -16.109 -25.078 1 86.81 200 LEU A O 1
ATOM 1521 N N . GLY A 1 201 ? 8.305 -14.047 -26.078 1 83.75 201 GLY A N 1
ATOM 1522 C CA . GLY A 1 201 ? 9.461 -14.328 -26.906 1 83.75 201 GLY A CA 1
ATOM 1523 C C . GLY A 1 201 ? 10.727 -14.586 -26.109 1 83.75 201 GLY A C 1
ATOM 1524 O O . GLY A 1 201 ? 11.469 -15.523 -26.406 1 83.75 201 GLY A O 1
ATOM 1525 N N . GLY A 1 202 ? 10.906 -13.82 -25.141 1 86.75 202 GLY A N 1
ATOM 1526 C CA . GLY A 1 202 ? 12.062 -13.977 -24.266 1 86.75 202 GLY A CA 1
ATOM 1527 C C . GLY A 1 202 ? 12.008 -15.242 -23.422 1 86.75 202 GLY A C 1
ATOM 1528 O O . GLY A 1 202 ? 13.047 -15.805 -23.094 1 86.75 202 GLY A O 1
ATOM 1529 N N . MET A 1 203 ? 10.859 -15.672 -23.203 1 87.19 203 MET A N 1
ATOM 1530 C CA . MET A 1 203 ? 10.688 -16.875 -22.406 1 87.19 203 MET A CA 1
ATOM 1531 C C . MET A 1 203 ? 11.25 -18.094 -23.141 1 87.19 203 MET A C 1
ATOM 1533 O O . MET A 1 203 ? 11.922 -18.938 -22.531 1 87.19 203 MET A O 1
ATOM 1537 N N . VAL A 1 204 ? 11.039 -18.219 -24.359 1 87.88 204 VAL A N 1
ATOM 1538 C CA . VAL A 1 204 ? 11.578 -19.312 -25.156 1 87.88 204 VAL A CA 1
ATOM 1539 C C . VAL A 1 204 ? 13.102 -19.328 -25.078 1 87.88 204 VAL A C 1
ATOM 1541 O O . VAL A 1 204 ? 13.711 -20.375 -24.859 1 87.88 204 VAL A O 1
ATOM 1544 N N . HIS A 1 205 ? 13.633 -18.156 -25.219 1 87.94 205 HIS A N 1
ATOM 1545 C CA . HIS A 1 205 ? 15.086 -18.031 -25.141 1 87.94 205 HIS A CA 1
ATOM 1546 C C . HIS A 1 205 ? 15.602 -18.438 -23.766 1 87.94 205 HIS A C 1
ATOM 1548 O O . HIS A 1 205 ? 16.609 -19.141 -23.656 1 87.94 205 HIS A O 1
ATOM 1554 N N . PHE A 1 206 ? 14.938 -18.062 -22.844 1 86 206 PHE A N 1
ATOM 1555 C CA . PHE A 1 206 ? 15.32 -18.391 -21.484 1 86 206 PHE A CA 1
ATOM 1556 C C . PHE A 1 206 ? 15.297 -19.906 -21.266 1 86 206 PHE A C 1
ATOM 1558 O O . PHE A 1 206 ? 16.25 -20.484 -20.734 1 86 206 PHE A O 1
ATOM 1565 N N . LEU A 1 207 ? 14.242 -20.5 -21.672 1 91.06 207 LEU A N 1
ATOM 1566 C CA . LEU A 1 207 ? 14.094 -21.938 -21.484 1 91.06 207 LEU A CA 1
ATOM 1567 C C . LEU A 1 207 ? 15.211 -22.703 -22.188 1 91.06 207 LEU A C 1
ATOM 1569 O O . LEU A 1 207 ? 15.711 -23.703 -21.672 1 91.06 207 LEU A O 1
ATOM 1573 N N . HIS A 1 208 ? 15.664 -22.141 -23.219 1 90.62 208 HIS A N 1
ATOM 1574 C CA . HIS A 1 208 ? 16.719 -22.797 -23.984 1 90.62 208 HIS A CA 1
ATOM 1575 C C . HIS A 1 208 ? 18.094 -22.547 -23.375 1 90.62 208 HIS A C 1
ATOM 1577 O O . HIS A 1 208 ? 19.047 -23.266 -23.656 1 90.62 208 HIS A O 1
ATOM 1583 N N . SER A 1 209 ? 18.156 -21.5 -22.609 1 91.19 209 SER A N 1
ATOM 1584 C CA . SER A 1 209 ? 19.438 -21.141 -22.016 1 91.19 209 SER A CA 1
ATOM 1585 C C . SER A 1 209 ? 19.719 -21.938 -20.75 1 91.19 209 SER A C 1
ATOM 1587 O O . SER A 1 209 ? 20.859 -21.969 -20.281 1 91.19 209 SER A O 1
ATOM 1589 N N . ARG A 1 210 ? 18.75 -22.609 -20.297 1 93.44 210 ARG A N 1
ATOM 1590 C CA . ARG A 1 210 ? 18.938 -23.422 -19.094 1 93.44 210 ARG A CA 1
ATOM 1591 C C . ARG A 1 210 ? 19.719 -24.688 -19.391 1 93.44 210 ARG A C 1
ATOM 1593 O O . ARG A 1 210 ? 19.688 -25.188 -20.516 1 93.44 210 ARG A O 1
ATOM 1600 N N . PRO A 1 211 ? 20.406 -25.188 -18.328 1 95.38 211 PRO A N 1
ATOM 1601 C CA . PRO A 1 211 ? 21.031 -26.5 -18.531 1 95.38 211 PRO A CA 1
ATOM 1602 C C . PRO A 1 211 ? 20 -27.578 -18.875 1 95.38 211 PRO A C 1
ATOM 1604 O O . PRO A 1 211 ? 18.906 -27.594 -18.312 1 95.38 211 PRO A O 1
ATOM 1607 N N . SER A 1 212 ? 20.438 -28.469 -19.75 1 94.88 212 SER A N 1
ATOM 1608 C CA . SER A 1 212 ? 19.531 -29.531 -20.156 1 94.88 212 SER A CA 1
ATOM 1609 C C . SER A 1 212 ? 19.438 -30.625 -19.094 1 94.88 212 SER A C 1
ATOM 1611 O O . SER A 1 212 ? 18.469 -31.375 -19.062 1 94.88 212 SER A O 1
ATOM 1613 N N . SER A 1 213 ? 20.516 -30.703 -18.359 1 96.75 213 SER A N 1
ATOM 1614 C CA . SER A 1 213 ? 20.547 -31.719 -17.328 1 96.75 213 SER A CA 1
ATOM 1615 C C . SER A 1 213 ? 21.484 -31.312 -16.188 1 96.75 213 SER A C 1
ATOM 1617 O O . SER A 1 213 ? 22.266 -30.375 -16.328 1 96.75 213 SER A O 1
ATOM 1619 N N . PHE A 1 214 ? 21.266 -32.031 -15.102 1 97.44 214 PHE A N 1
ATOM 1620 C CA . PHE A 1 214 ? 22.109 -31.844 -13.922 1 97.44 214 PHE A CA 1
ATOM 1621 C C . PHE A 1 214 ? 22.625 -33.188 -13.422 1 97.44 214 PHE A C 1
ATOM 1623 O O . PHE A 1 214 ? 21.906 -34.188 -13.453 1 97.44 214 PHE A O 1
ATOM 1630 N N . PRO A 1 215 ? 23.812 -33.156 -12.93 1 96.88 215 PRO A N 1
ATOM 1631 C CA . PRO A 1 215 ? 24.375 -34.406 -12.438 1 96.88 215 PRO A CA 1
ATOM 1632 C C . PRO A 1 215 ? 23.828 -34.812 -11.062 1 96.88 215 PRO A C 1
ATOM 1634 O O . PRO A 1 215 ? 23.953 -35.969 -10.648 1 96.88 215 PRO A O 1
ATOM 1637 N N . SER A 1 216 ? 23.312 -33.844 -10.352 1 96.38 216 SER A N 1
ATOM 1638 C CA . SER A 1 216 ? 22.734 -34.094 -9.039 1 96.38 216 SER A CA 1
ATOM 1639 C C . SER A 1 216 ? 21.734 -33 -8.664 1 96.38 216 SER A C 1
ATOM 1641 O O . SER A 1 216 ? 21.688 -31.938 -9.297 1 96.38 216 SER A O 1
ATOM 1643 N N . ILE A 1 217 ? 20.953 -33.344 -7.656 1 97.12 217 ILE A N 1
ATOM 1644 C CA . ILE A 1 217 ? 19.984 -32.375 -7.141 1 97.12 217 ILE A CA 1
ATOM 1645 C C . ILE A 1 217 ? 20.734 -31.156 -6.578 1 97.12 217 ILE A C 1
ATOM 1647 O O . ILE A 1 217 ? 20.328 -30.016 -6.797 1 97.12 217 ILE A O 1
ATOM 1651 N N . GLU A 1 218 ? 21.797 -31.391 -5.902 1 97.06 218 GLU A N 1
ATOM 1652 C CA . GLU A 1 218 ? 22.609 -30.344 -5.301 1 97.06 218 GLU A CA 1
ATOM 1653 C C . GLU A 1 218 ? 23.125 -29.375 -6.363 1 97.06 218 GLU A C 1
ATOM 1655 O O . GLU A 1 218 ? 23.156 -28.156 -6.156 1 97.06 218 GLU A O 1
ATOM 1660 N N . LYS A 1 219 ? 23.5 -29.922 -7.461 1 96.94 219 LYS A N 1
ATOM 1661 C CA . LYS A 1 219 ? 24.016 -29.094 -8.547 1 96.94 219 LYS A CA 1
ATOM 1662 C C . LYS A 1 219 ? 22.891 -28.266 -9.18 1 96.94 219 LYS A C 1
ATOM 1664 O O . LYS A 1 219 ? 23.125 -27.141 -9.617 1 96.94 219 LYS A O 1
ATOM 1669 N N . ALA A 1 220 ? 21.75 -28.875 -9.242 1 97.75 220 ALA A N 1
ATOM 1670 C CA . ALA A 1 220 ? 20.609 -28.125 -9.727 1 97.75 220 ALA A CA 1
ATOM 1671 C C . ALA A 1 220 ? 20.281 -26.938 -8.805 1 97.75 220 ALA A C 1
ATOM 1673 O O . ALA A 1 220 ? 20.016 -25.828 -9.273 1 97.75 220 ALA A O 1
ATOM 1674 N N . ILE A 1 221 ? 20.312 -27.188 -7.504 1 98 221 ILE A N 1
ATOM 1675 C CA . ILE A 1 221 ? 20.062 -26.141 -6.516 1 98 221 ILE A CA 1
ATOM 1676 C C . ILE A 1 221 ? 21.125 -25.047 -6.645 1 98 221 ILE A C 1
ATOM 1678 O O . ILE A 1 221 ? 20.797 -23.859 -6.609 1 98 221 ILE A O 1
ATOM 1682 N N . HIS A 1 222 ? 22.328 -25.453 -6.805 1 96.94 222 HIS A N 1
ATOM 1683 C CA . HIS A 1 222 ? 23.406 -24.484 -6.988 1 96.94 222 HIS A CA 1
ATOM 1684 C C . HIS A 1 222 ? 23.188 -23.625 -8.219 1 96.94 222 HIS A C 1
ATOM 1686 O O . HIS A 1 222 ? 23.359 -22.406 -8.172 1 96.94 222 HIS A O 1
ATOM 1692 N N . TRP A 1 223 ? 22.828 -24.25 -9.25 1 96.56 223 TRP A N 1
ATOM 1693 C CA . TRP A 1 223 ? 22.531 -23.531 -10.477 1 96.56 223 TRP A CA 1
ATOM 1694 C C . TRP A 1 223 ? 21.406 -22.531 -10.25 1 96.56 223 TRP A C 1
ATOM 1696 O O . TRP A 1 223 ? 21.484 -21.375 -10.695 1 96.56 223 TRP A O 1
ATOM 1706 N N . CYS A 1 224 ? 20.375 -22.984 -9.617 1 96.25 224 CYS A N 1
ATOM 1707 C CA . CYS A 1 224 ? 19.203 -22.156 -9.328 1 96.25 224 CYS A CA 1
ATOM 1708 C C . CYS A 1 224 ? 19.609 -20.875 -8.602 1 96.25 224 CYS A C 1
ATOM 1710 O O . CYS A 1 224 ? 19.156 -19.797 -8.953 1 96.25 224 CYS A O 1
ATOM 1712 N N . LEU A 1 225 ? 20.438 -20.953 -7.633 1 96 225 LEU A N 1
ATOM 1713 C CA . LEU A 1 225 ? 20.891 -19.828 -6.832 1 96 225 LEU A CA 1
ATOM 1714 C C . LEU A 1 225 ? 21.859 -18.953 -7.625 1 96 225 LEU A C 1
ATOM 1716 O O . LEU A 1 225 ? 21.75 -17.719 -7.613 1 96 225 LEU A O 1
ATOM 1720 N N . SER A 1 226 ? 22.734 -19.531 -8.367 1 95.25 226 SER A N 1
ATOM 1721 C CA . SER A 1 226 ? 23.766 -18.797 -9.086 1 95.25 226 SER A CA 1
ATOM 1722 C C . SER A 1 226 ? 23.172 -18.047 -10.281 1 95.25 226 SER A C 1
ATOM 1724 O O . SER A 1 226 ? 23.672 -16.984 -10.656 1 95.25 226 SER A O 1
ATOM 1726 N N . SER A 1 227 ? 22.203 -18.656 -10.852 1 93.5 227 SER A N 1
ATOM 1727 C CA . SER A 1 227 ? 21.578 -18.047 -12.023 1 93.5 227 SER A CA 1
ATOM 1728 C C . SER A 1 227 ? 20.641 -16.906 -11.617 1 93.5 227 SER A C 1
ATOM 1730 O O . SER A 1 227 ? 20.203 -16.125 -12.461 1 93.5 227 SER A O 1
ATOM 1732 N N . GLY A 1 228 ? 20.234 -16.859 -10.305 1 92.12 228 GLY A N 1
ATOM 1733 C CA . GLY A 1 228 ? 19.312 -15.836 -9.844 1 92.12 228 GLY A CA 1
ATOM 1734 C C . GLY A 1 228 ? 17.859 -16.234 -10.008 1 92.12 228 GLY A C 1
ATOM 1735 O O . GLY A 1 228 ? 16.953 -15.414 -9.773 1 92.12 228 GLY A O 1
ATOM 1736 N N . THR A 1 229 ? 17.672 -17.453 -10.422 1 91.44 229 THR A N 1
ATOM 1737 C CA . THR A 1 229 ? 16.297 -17.953 -10.516 1 91.44 229 THR A CA 1
ATOM 1738 C C . THR A 1 229 ? 15.617 -17.906 -9.156 1 91.44 229 THR A C 1
ATOM 1740 O O . THR A 1 229 ? 14.43 -17.578 -9.062 1 91.44 229 THR A O 1
ATOM 1743 N N . ALA A 1 230 ? 16.281 -18.219 -8.203 1 93.69 230 ALA A N 1
ATOM 1744 C CA . ALA A 1 230 ? 15.898 -17.969 -6.812 1 93.69 230 ALA A CA 1
ATOM 1745 C C . ALA A 1 230 ? 17.031 -17.312 -6.043 1 93.69 230 ALA A C 1
ATOM 1747 O O . ALA A 1 230 ? 18.203 -17.594 -6.285 1 93.69 230 ALA A O 1
ATOM 1748 N N . ARG A 1 231 ? 16.641 -16.531 -5.074 1 94.94 231 ARG A N 1
ATOM 1749 C CA . ARG A 1 231 ? 17.656 -15.82 -4.305 1 94.94 231 ARG A CA 1
ATOM 1750 C C . ARG A 1 231 ? 17.734 -16.359 -2.875 1 94.94 231 ARG A C 1
ATOM 1752 O O . ARG A 1 231 ? 18.719 -16.125 -2.176 1 94.94 231 ARG A O 1
ATOM 1759 N N . ASN A 1 232 ? 16.781 -16.984 -2.482 1 96.25 232 ASN A N 1
ATOM 1760 C CA . ASN A 1 232 ? 16.688 -17.562 -1.143 1 96.25 232 ASN A CA 1
ATOM 1761 C C . ASN A 1 232 ? 17.125 -19.016 -1.115 1 96.25 232 ASN A C 1
ATOM 1763 O O . ASN A 1 232 ? 16.453 -19.891 -1.666 1 96.25 232 ASN A O 1
ATOM 1767 N N . PRO A 1 233 ? 18.156 -19.328 -0.381 1 97.19 233 PRO A N 1
ATOM 1768 C CA . PRO A 1 233 ? 18.672 -20.688 -0.382 1 97.19 233 PRO A CA 1
ATOM 1769 C C . PRO A 1 233 ? 17.672 -21.703 0.163 1 97.19 233 PRO A C 1
ATOM 1771 O O . PRO A 1 233 ? 17.578 -22.812 -0.358 1 97.19 233 PRO A O 1
ATOM 1774 N N . THR A 1 234 ? 16.969 -21.328 1.181 1 98 234 THR A N 1
ATOM 1775 C CA . THR A 1 234 ? 15.984 -22.25 1.751 1 98 234 THR A CA 1
ATOM 1776 C C . THR A 1 234 ? 14.898 -22.578 0.732 1 98 234 THR A C 1
ATOM 1778 O O . THR A 1 234 ? 14.531 -23.734 0.565 1 98 234 THR A O 1
ATOM 1781 N N . ALA A 1 235 ? 14.453 -21.578 0.045 1 98.06 235 ALA A N 1
ATOM 1782 C CA . ALA A 1 235 ? 13.422 -21.781 -0.964 1 98.06 235 ALA A CA 1
ATOM 1783 C C . ALA A 1 235 ? 13.93 -22.641 -2.115 1 98.06 235 ALA A C 1
ATOM 1785 O O . ALA A 1 235 ? 13.234 -23.547 -2.574 1 98.06 235 ALA A O 1
ATOM 1786 N N . ALA A 1 236 ? 15.148 -22.375 -2.545 1 98 236 ALA A N 1
ATOM 1787 C CA . ALA A 1 236 ? 15.734 -23.156 -3.639 1 98 236 ALA A CA 1
ATOM 1788 C C . ALA A 1 236 ? 15.867 -24.625 -3.266 1 98 236 ALA A C 1
ATOM 1790 O O . ALA A 1 236 ? 15.602 -25.5 -4.086 1 98 236 ALA A O 1
ATOM 1791 N N . ARG A 1 237 ? 16.234 -24.859 -2.07 1 98.44 237 ARG A N 1
ATOM 1792 C CA . ARG A 1 237 ? 16.516 -26.219 -1.605 1 98.44 237 ARG A CA 1
ATOM 1793 C C . ARG A 1 237 ? 15.234 -27.031 -1.507 1 98.44 237 ARG A C 1
ATOM 1795 O O . ARG A 1 237 ? 15.266 -28.266 -1.613 1 98.44 237 ARG A O 1
ATOM 1802 N N . VAL A 1 238 ? 14.164 -26.422 -1.314 1 98.62 238 VAL A N 1
ATOM 1803 C CA . VAL A 1 238 ? 12.922 -27.172 -1.156 1 98.62 238 VAL A CA 1
ATOM 1804 C C . VAL A 1 238 ? 12.156 -27.188 -2.475 1 98.62 238 VAL A C 1
ATOM 1806 O O . VAL A 1 238 ? 11.453 -28.156 -2.783 1 98.62 238 VAL A O 1
ATOM 1809 N N . SER A 1 239 ? 12.273 -26.234 -3.318 1 98.5 239 SER A N 1
ATOM 1810 C CA . SER A 1 239 ? 11.438 -26.094 -4.508 1 98.5 239 SER A CA 1
ATOM 1811 C C . SER A 1 239 ? 12.125 -26.672 -5.738 1 98.5 239 SER A C 1
ATOM 1813 O O . SER A 1 239 ? 11.492 -27.328 -6.559 1 98.5 239 SER A O 1
ATOM 1815 N N . MET A 1 240 ? 13.43 -26.547 -5.895 1 98.06 240 MET A N 1
ATOM 1816 C CA . MET A 1 240 ? 14.156 -26.906 -7.109 1 98.06 240 MET A CA 1
ATOM 1817 C C . MET A 1 240 ? 14.078 -28.406 -7.367 1 98.06 240 MET A C 1
ATOM 1819 O O . MET A 1 240 ? 13.898 -28.828 -8.508 1 98.06 240 MET A O 1
ATOM 1823 N N . PRO A 1 241 ? 14.219 -29.188 -6.348 1 98.25 241 PRO A N 1
ATOM 1824 C CA . PRO A 1 241 ? 14.188 -30.625 -6.586 1 98.25 241 PRO A CA 1
ATOM 1825 C C . PRO A 1 241 ? 12.898 -31.094 -7.266 1 98.25 241 PRO A C 1
ATOM 1827 O O . PRO A 1 241 ? 12.914 -32.062 -8.039 1 98.25 241 PRO A O 1
ATOM 1830 N N . SER A 1 242 ? 11.789 -30.406 -6.965 1 98.31 242 SER A N 1
ATOM 1831 C CA . SER A 1 242 ? 10.508 -30.797 -7.527 1 98.31 242 SER A CA 1
ATOM 1832 C C . SER A 1 242 ? 10.383 -30.375 -8.984 1 98.31 242 SER A C 1
ATOM 1834 O O . SER A 1 242 ? 9.445 -30.781 -9.68 1 98.31 242 SER A O 1
ATOM 1836 N N . GLN A 1 243 ? 11.297 -29.625 -9.516 1 98.31 243 GLN A N 1
ATOM 1837 C CA . GLN A 1 243 ? 11.266 -29.109 -10.875 1 98.31 243 GLN A CA 1
ATOM 1838 C C . GLN A 1 243 ? 12.086 -29.984 -11.82 1 98.31 243 GLN A C 1
ATOM 1840 O O . GLN A 1 243 ? 12.125 -29.734 -13.031 1 98.31 243 GLN A O 1
ATOM 1845 N N . ILE A 1 244 ? 12.766 -30.969 -11.219 1 98 244 ILE A N 1
ATOM 1846 C CA . ILE A 1 244 ? 13.57 -31.875 -12.016 1 98 244 ILE A CA 1
ATOM 1847 C C . ILE A 1 244 ? 13.188 -33.312 -11.695 1 98 244 ILE A C 1
ATOM 1849 O O . ILE A 1 244 ? 12.453 -33.562 -10.734 1 98 244 ILE A O 1
ATOM 1853 N N . ARG A 1 245 ? 13.57 -34.219 -12.523 1 96.88 245 ARG A N 1
ATOM 1854 C CA . ARG A 1 245 ? 13.312 -35.625 -12.32 1 96.88 245 ARG A CA 1
ATOM 1855 C C . ARG A 1 245 ? 14.539 -36.469 -12.695 1 96.88 245 ARG A C 1
ATOM 1857 O O . ARG A 1 245 ? 15.258 -36.125 -13.633 1 96.88 245 ARG A O 1
ATOM 1864 N N . GLU A 1 246 ? 14.727 -37.469 -12 1 96.19 246 GLU A N 1
ATOM 1865 C CA . GLU A 1 246 ? 15.82 -38.406 -12.297 1 96.19 246 GLU A CA 1
ATOM 1866 C C . GLU A 1 246 ? 15.484 -39.281 -13.5 1 96.19 246 GLU A C 1
ATOM 1868 O O . GLU A 1 246 ? 14.445 -39.938 -13.523 1 96.19 246 GLU A O 1
ATOM 1873 N N . VAL A 1 247 ? 16.312 -39.281 -14.43 1 96.06 247 VAL A N 1
ATOM 1874 C CA . VAL A 1 247 ? 16.062 -40.094 -15.625 1 96.06 247 VAL A CA 1
ATOM 1875 C C . VAL A 1 247 ? 17.047 -41.25 -15.672 1 96.06 247 VAL A C 1
ATOM 1877 O O . VAL A 1 247 ? 16.75 -42.281 -16.266 1 96.06 247 VAL A O 1
ATOM 1880 N N . SER A 1 248 ? 18.219 -41 -15.164 1 94.06 248 SER A N 1
ATOM 1881 C CA . SER A 1 248 ? 19.25 -42.031 -15.008 1 94.06 248 SER A CA 1
ATOM 1882 C C . SER A 1 248 ? 20.172 -41.719 -13.852 1 94.06 248 SER A C 1
ATOM 1884 O O . SER A 1 248 ? 20.047 -40.688 -13.211 1 94.06 248 SER A O 1
ATOM 1886 N N . GLU A 1 249 ? 20.984 -42.781 -13.586 1 91.38 249 GLU A N 1
ATOM 1887 C CA . GLU A 1 249 ? 21.922 -42.562 -12.484 1 91.38 249 GLU A CA 1
ATOM 1888 C C . GLU A 1 249 ? 22.734 -41.281 -12.695 1 91.38 249 GLU A C 1
ATOM 1890 O O . GLU A 1 249 ? 23.438 -41.156 -13.703 1 91.38 249 GLU A O 1
ATOM 1895 N N . HIS A 1 250 ? 22.547 -40.375 -11.867 1 91.44 250 HIS A N 1
ATOM 1896 C CA . HIS A 1 250 ? 23.297 -39.094 -11.844 1 91.44 250 HIS A CA 1
ATOM 1897 C C . HIS A 1 250 ? 22.875 -38.188 -12.992 1 91.44 250 HIS A C 1
ATOM 1899 O O . HIS A 1 250 ? 23.703 -37.469 -13.562 1 91.44 250 HIS A O 1
ATOM 1905 N N . GLU A 1 251 ? 21.734 -38.344 -13.43 1 96.69 251 GLU A N 1
ATOM 1906 C CA . GLU A 1 251 ? 21.203 -37.469 -14.461 1 96.69 251 GLU A CA 1
ATOM 1907 C C . GLU A 1 251 ? 19.781 -37 -14.141 1 96.69 251 GLU A C 1
ATOM 1909 O O . GLU A 1 251 ? 18.875 -37.844 -14.078 1 96.69 251 GLU A O 1
ATOM 1914 N N . TYR A 1 252 ? 19.703 -35.812 -13.953 1 97.62 252 TYR A N 1
ATOM 1915 C CA . TYR A 1 252 ? 18.406 -35.156 -13.68 1 97.62 252 TYR A CA 1
ATOM 1916 C C . TYR A 1 252 ? 18.047 -34.188 -14.789 1 97.62 252 TYR A C 1
ATOM 1918 O O . TYR A 1 252 ? 18.875 -33.375 -15.203 1 97.62 252 TYR A O 1
ATOM 1926 N N . THR A 1 253 ? 16.859 -34.312 -15.312 1 97.69 253 THR A N 1
ATOM 1927 C CA . THR A 1 253 ? 16.375 -33.375 -16.312 1 97.69 253 THR A CA 1
ATOM 1928 C C . THR A 1 253 ? 15.141 -32.656 -15.805 1 97.69 253 THR A C 1
ATOM 1930 O O . THR A 1 253 ? 14.602 -32.969 -14.75 1 97.69 253 THR A O 1
ATOM 1933 N N . TRP A 1 254 ? 14.766 -31.672 -16.5 1 97.44 254 TRP A N 1
ATOM 1934 C CA . TRP A 1 254 ? 13.594 -30.891 -16.125 1 97.44 254 TRP A CA 1
ATOM 1935 C C . TRP A 1 254 ? 12.344 -31.75 -16.109 1 97.44 254 TRP A C 1
ATOM 1937 O O . TRP A 1 254 ? 12.141 -32.594 -17 1 97.44 254 TRP A O 1
ATOM 1947 N N . ARG A 1 255 ? 11.531 -31.578 -15.117 1 97.56 255 ARG A N 1
ATOM 1948 C CA . ARG A 1 255 ? 10.305 -32.344 -14.938 1 97.56 255 ARG A CA 1
ATOM 1949 C C . ARG A 1 255 ? 9.336 -32.094 -16.094 1 97.56 255 ARG A C 1
ATOM 1951 O O . ARG A 1 255 ? 8.641 -33.031 -16.531 1 97.56 255 ARG A O 1
ATOM 1958 N N . ILE A 1 256 ? 9.25 -30.891 -16.547 1 95.56 256 ILE A N 1
ATOM 1959 C CA . ILE A 1 256 ? 8.414 -30.531 -17.688 1 95.56 256 ILE A CA 1
ATOM 1960 C C . ILE A 1 256 ? 9.242 -29.766 -18.719 1 95.56 256 ILE A C 1
ATOM 1962 O O . ILE A 1 256 ? 10.078 -28.938 -18.344 1 95.56 256 ILE A O 1
ATOM 1966 N N . ASP A 1 257 ? 8.992 -30.125 -19.984 1 92.75 257 ASP A N 1
ATOM 1967 C CA . ASP A 1 257 ? 9.508 -29.312 -21.078 1 92.75 257 ASP A CA 1
ATOM 1968 C C . ASP A 1 257 ? 8.492 -28.25 -21.5 1 92.75 257 ASP A C 1
ATOM 1970 O O . ASP A 1 257 ? 7.668 -28.5 -22.391 1 92.75 257 ASP A O 1
ATOM 1974 N N . LEU A 1 258 ? 8.641 -27.094 -20.984 1 92.81 258 LEU A N 1
ATOM 1975 C CA . LEU A 1 258 ? 7.66 -26.031 -21.172 1 92.81 258 LEU A CA 1
ATOM 1976 C C . LEU A 1 258 ? 7.66 -25.547 -22.625 1 92.81 258 LEU A C 1
ATOM 1978 O O . LEU A 1 258 ? 6.68 -24.969 -23.094 1 92.81 258 LEU A O 1
ATOM 1982 N N . THR A 1 259 ? 8.766 -25.75 -23.328 1 91.5 259 THR A N 1
ATOM 1983 C CA . THR A 1 259 ? 8.844 -25.297 -24.703 1 91.5 259 THR A CA 1
ATOM 1984 C C . THR A 1 259 ? 7.797 -26.016 -25.562 1 91.5 259 THR A C 1
ATOM 1986 O O . THR A 1 259 ? 7.359 -25.484 -26.578 1 91.5 259 THR A O 1
ATOM 1989 N N . THR A 1 260 ? 7.414 -27.125 -25.156 1 92.12 260 THR A N 1
ATOM 1990 C CA . THR A 1 260 ? 6.449 -27.906 -25.922 1 92.12 260 THR A CA 1
ATOM 1991 C C . THR A 1 260 ? 5.031 -27.391 -25.688 1 92.12 260 THR A C 1
ATOM 1993 O O . THR A 1 260 ? 4.094 -27.828 -26.359 1 92.12 260 THR A O 1
ATOM 1996 N N . THR A 1 261 ? 4.871 -26.484 -24.812 1 93.56 261 THR A N 1
ATOM 1997 C CA . THR A 1 261 ? 3.541 -25.984 -24.469 1 93.56 261 THR A CA 1
ATOM 1998 C C . THR A 1 261 ? 3.367 -24.547 -24.938 1 93.56 261 THR A C 1
ATOM 2000 O O . THR A 1 261 ? 2.406 -23.875 -24.562 1 93.56 261 THR A O 1
ATOM 2003 N N . GLU A 1 262 ? 4.211 -24.031 -25.766 1 92.94 262 GLU A N 1
ATOM 2004 C CA . GLU A 1 262 ? 4.215 -22.656 -26.25 1 92.94 262 GLU A CA 1
ATOM 2005 C C . GLU A 1 262 ? 2.869 -22.281 -26.859 1 92.94 262 GLU A C 1
ATOM 2007 O O . GLU A 1 262 ? 2.426 -21.125 -26.75 1 92.94 262 GLU A O 1
ATOM 2012 N N . GLN A 1 263 ? 2.254 -23.172 -27.469 1 94.31 263 GLN A N 1
ATOM 2013 C CA . GLN A 1 263 ? 1.001 -22.922 -28.172 1 94.31 263 GLN A CA 1
ATOM 2014 C C . GLN A 1 263 ? -0.09 -22.469 -27.219 1 94.31 263 GLN A C 1
ATOM 2016 O O . GLN A 1 263 ? -1.074 -21.859 -27.641 1 94.31 263 GLN A O 1
ATOM 2021 N N . TYR A 1 264 ? 0.054 -22.75 -25.938 1 96.31 264 TYR A N 1
ATOM 2022 C CA . TYR A 1 264 ? -0.988 -22.422 -24.969 1 96.31 264 TYR A CA 1
ATOM 2023 C C . TYR A 1 264 ? -0.699 -21.094 -24.281 1 96.31 264 TYR A C 1
ATOM 2025 O O . TYR A 1 264 ? -1.584 -20.516 -23.641 1 96.31 264 TYR A O 1
ATOM 2033 N N . TRP A 1 265 ? 0.524 -20.594 -24.375 1 95.38 265 TRP A N 1
ATOM 2034 C CA . TRP A 1 265 ? 0.983 -19.484 -23.531 1 95.38 265 TRP A CA 1
ATOM 2035 C C . TRP A 1 265 ? 0.168 -18.234 -23.797 1 95.38 265 TRP A C 1
ATOM 2037 O O . TRP A 1 265 ? -0.302 -17.578 -22.859 1 95.38 265 TRP A O 1
ATOM 2047 N N . LYS A 1 266 ? -0.022 -17.891 -25.031 1 95.12 266 LYS A N 1
ATOM 2048 C CA . LYS A 1 266 ? -0.797 -16.703 -25.375 1 95.12 266 LYS A CA 1
ATOM 2049 C C . LYS A 1 266 ? -2.201 -16.766 -24.781 1 95.12 266 LYS A C 1
ATOM 2051 O O . LYS A 1 266 ? -2.723 -15.766 -24.312 1 95.12 266 LYS A O 1
ATOM 2056 N N . GLY A 1 267 ? -2.768 -17.922 -24.781 1 95.69 267 GLY A N 1
ATOM 2057 C CA . GLY A 1 267 ? -4.117 -18.125 -24.266 1 95.69 267 GLY A CA 1
ATOM 2058 C C . GLY A 1 267 ? -4.234 -17.875 -22.781 1 95.69 267 GLY A C 1
ATOM 2059 O O . GLY A 1 267 ? -5.309 -17.531 -22.281 1 95.69 267 GLY A O 1
ATOM 2060 N N . TRP A 1 268 ? -3.158 -18.094 -22.109 1 96.5 268 TRP A N 1
ATOM 2061 C CA . TRP A 1 268 ? -3.168 -17.844 -20.656 1 96.5 268 TRP A CA 1
ATOM 2062 C C . TRP A 1 268 ? -3.293 -16.359 -20.359 1 96.5 268 TRP A C 1
ATOM 2064 O O . TRP A 1 268 ? -3.934 -15.969 -19.391 1 96.5 268 TRP A O 1
ATOM 2074 N N . PHE A 1 269 ? -2.695 -15.492 -21.234 1 95.69 269 PHE A N 1
ATOM 2075 C CA . PHE A 1 269 ? -2.428 -14.133 -20.797 1 95.69 269 PHE A CA 1
ATOM 2076 C C . PHE A 1 269 ? -3.25 -13.133 -21.609 1 95.69 269 PHE A C 1
ATOM 2078 O O . PHE A 1 269 ? -3.432 -11.984 -21.203 1 95.69 269 PHE A O 1
ATOM 2085 N N . GLU A 1 270 ? -3.748 -13.57 -22.734 1 95 270 GLU A N 1
ATOM 2086 C CA . GLU A 1 270 ? -4.512 -12.656 -23.578 1 95 270 GLU A CA 1
ATOM 2087 C C . GLU A 1 270 ? -5.789 -12.195 -22.891 1 95 270 GLU A C 1
ATOM 2089 O O . GLU A 1 270 ? -6.59 -13.023 -22.438 1 95 270 GLU A O 1
ATOM 2094 N N . GLY A 1 271 ? -5.988 -10.859 -22.781 1 94.81 271 GLY A N 1
ATOM 2095 C CA . GLY A 1 271 ? -7.176 -10.281 -22.172 1 94.81 271 GLY A CA 1
ATOM 2096 C C . GLY A 1 271 ? -7.141 -10.312 -20.656 1 94.81 271 GLY A C 1
ATOM 2097 O O . GLY A 1 271 ? -8.141 -10.016 -20 1 94.81 271 GLY A O 1
ATOM 2098 N N . LEU A 1 272 ? -6.047 -10.586 -20.156 1 95.81 272 LEU A N 1
ATOM 2099 C CA . LEU A 1 272 ? -5.914 -10.859 -18.734 1 95.81 272 LEU A CA 1
ATOM 2100 C C . LEU A 1 272 ? -6.223 -9.609 -17.922 1 95.81 272 LEU A C 1
ATOM 2102 O O . LEU A 1 272 ? -6.883 -9.695 -16.875 1 95.81 272 LEU A O 1
ATOM 2106 N N . SER A 1 273 ? -5.754 -8.438 -18.359 1 93.81 273 SER A N 1
ATOM 2107 C CA . SER A 1 273 ? -5.949 -7.203 -17.609 1 93.81 273 SER A CA 1
ATOM 2108 C C . SER A 1 273 ? -7.43 -6.895 -17.422 1 93.81 273 SER A C 1
ATOM 2110 O O . SER A 1 273 ? -7.875 -6.582 -16.312 1 93.81 273 SER A O 1
ATOM 2112 N N . LYS A 1 274 ? -8.18 -7.016 -18.453 1 94.25 274 LYS A N 1
ATOM 2113 C CA . LYS A 1 274 ? -9.617 -6.762 -18.406 1 94.25 274 LYS A CA 1
ATOM 2114 C C . LYS A 1 274 ? -10.32 -7.762 -17.484 1 94.25 274 LYS A C 1
ATOM 2116 O O . LYS A 1 274 ? -11.195 -7.395 -16.703 1 94.25 274 LYS A O 1
ATOM 2121 N N . GLU A 1 275 ? -9.93 -8.953 -17.625 1 96.44 275 GLU A N 1
ATOM 2122 C CA . GLU A 1 275 ? -10.516 -9.992 -16.781 1 96.44 275 GLU A CA 1
ATOM 2123 C C . GLU A 1 275 ? -10.195 -9.758 -15.305 1 96.44 275 GLU A C 1
ATOM 2125 O O . GLU A 1 275 ? -11.062 -9.93 -14.445 1 96.44 275 GLU A O 1
ATOM 2130 N N . PHE A 1 276 ? -8.992 -9.414 -15.07 1 97.12 276 PHE A N 1
ATOM 2131 C CA . PHE A 1 276 ? -8.57 -9.109 -13.711 1 97.12 276 PHE A CA 1
ATOM 2132 C C . PHE A 1 276 ? -9.391 -7.957 -13.141 1 97.12 276 PHE A C 1
ATOM 2134 O O . PHE A 1 276 ? -9.906 -8.047 -12.031 1 97.12 276 PHE A O 1
ATOM 2141 N N . LEU A 1 277 ? -9.508 -6.91 -13.883 1 94.31 277 LEU A N 1
ATOM 2142 C CA . LEU A 1 277 ? -10.234 -5.719 -13.445 1 94.31 277 LEU A CA 1
ATOM 2143 C C . LEU A 1 277 ? -11.719 -6.027 -13.25 1 94.31 277 LEU A C 1
ATOM 2145 O O . LEU A 1 277 ? -12.375 -5.41 -12.414 1 94.31 277 LEU A O 1
ATOM 2149 N N . GLY A 1 278 ? -12.203 -7.008 -13.93 1 94.75 278 GLY A N 1
ATOM 2150 C CA . GLY A 1 278 ? -13.609 -7.355 -13.898 1 94.75 278 GLY A CA 1
ATOM 2151 C C . GLY A 1 278 ? -13.984 -8.211 -12.703 1 94.75 278 GLY A C 1
ATOM 2152 O O . GLY A 1 278 ? -15.164 -8.383 -12.398 1 94.75 278 GLY A O 1
ATOM 2153 N N . CYS A 1 279 ? -13.031 -8.773 -12.023 1 95.31 279 CYS A N 1
ATOM 2154 C CA . CYS A 1 279 ? -13.312 -9.57 -10.836 1 95.31 279 CYS A CA 1
ATOM 2155 C C . CYS A 1 279 ? -13.93 -8.719 -9.734 1 95.31 279 CYS A C 1
ATOM 2157 O O . CYS A 1 279 ? -13.508 -7.574 -9.531 1 95.31 279 CYS A O 1
ATOM 2159 N N . SER A 1 280 ? -14.875 -9.188 -8.984 1 93.25 280 SER A N 1
ATOM 2160 C CA . SER A 1 280 ? -15.648 -8.375 -8.047 1 93.25 280 SER A CA 1
ATOM 2161 C C . SER A 1 280 ? -15.164 -8.578 -6.613 1 93.25 280 SER A C 1
ATOM 2163 O O . SER A 1 280 ? -15.703 -7.988 -5.68 1 93.25 280 SER A O 1
ATOM 2165 N N . VAL A 1 281 ? -14.234 -9.375 -6.426 1 96.38 281 VAL A N 1
ATOM 2166 C CA . VAL A 1 281 ? -13.688 -9.609 -5.094 1 96.38 281 VAL A CA 1
ATOM 2167 C C . VAL A 1 281 ? -12.516 -8.664 -4.848 1 96.38 281 VAL A C 1
ATOM 2169 O O . VAL A 1 281 ? -11.945 -8.109 -5.789 1 96.38 281 VAL A O 1
ATOM 2172 N N . PRO A 1 282 ? -12.172 -8.445 -3.541 1 95.31 282 PRO A N 1
ATOM 2173 C CA . PRO A 1 282 ? -10.922 -7.723 -3.289 1 95.31 282 PRO A CA 1
ATOM 2174 C C . PRO A 1 282 ? -9.727 -8.352 -3.992 1 95.31 282 PRO A C 1
ATOM 2176 O O . PRO A 1 282 ? -9.594 -9.578 -4.023 1 95.31 282 PRO A O 1
ATOM 2179 N N . LYS A 1 283 ? -8.914 -7.441 -4.605 1 96.94 283 LYS A N 1
ATOM 2180 C CA . LYS A 1 283 ? -7.797 -7.922 -5.414 1 96.94 283 LYS A CA 1
ATOM 2181 C C . LYS A 1 283 ? -6.504 -7.207 -5.043 1 96.94 283 LYS A C 1
ATOM 2183 O O . LYS A 1 283 ? -6.512 -6.008 -4.754 1 96.94 283 LYS A O 1
ATOM 2188 N N . MET A 1 284 ? -5.484 -7.953 -5.137 1 96.88 284 MET A N 1
ATOM 2189 C CA . MET A 1 284 ? -4.145 -7.398 -4.953 1 96.88 284 MET A CA 1
ATOM 2190 C C . MET A 1 284 ? -3.209 -7.859 -6.062 1 96.88 284 MET A C 1
ATOM 2192 O O . MET A 1 284 ? -3.227 -9.031 -6.449 1 96.88 284 MET A O 1
ATOM 2196 N N . LEU A 1 285 ? -2.525 -6.934 -6.617 1 95.94 285 LEU A N 1
ATOM 2197 C CA . LEU A 1 285 ? -1.469 -7.203 -7.586 1 95.94 285 LEU A CA 1
ATOM 2198 C C . LEU A 1 285 ? -0.095 -6.949 -6.977 1 95.94 285 LEU A C 1
ATOM 2200 O O . LEU A 1 285 ? 0.21 -5.824 -6.566 1 95.94 285 LEU A O 1
ATOM 2204 N N . VAL A 1 286 ? 0.697 -8.008 -6.859 1 95.69 286 VAL A N 1
ATOM 2205 C CA . VAL A 1 286 ? 2.047 -7.906 -6.312 1 95.69 286 VAL A CA 1
ATOM 2206 C C . VAL A 1 286 ? 3.064 -7.879 -7.449 1 95.69 286 VAL A C 1
ATOM 2208 O O . VAL A 1 286 ? 3.092 -8.789 -8.289 1 95.69 286 VAL A O 1
ATOM 2211 N N . LEU A 1 287 ? 3.836 -6.852 -7.449 1 91.12 287 LEU A N 1
ATOM 2212 C CA . LEU A 1 287 ? 4.809 -6.684 -8.523 1 91.12 287 LEU A CA 1
ATOM 2213 C C . LEU A 1 287 ? 6.234 -6.754 -7.988 1 91.12 287 LEU A C 1
ATOM 2215 O O . LEU A 1 287 ? 6.5 -6.324 -6.863 1 91.12 287 LEU A O 1
ATOM 2219 N N . ALA A 1 288 ? 7.113 -7.27 -8.828 1 87.56 288 ALA A N 1
ATOM 2220 C CA . ALA A 1 288 ? 8.523 -7.383 -8.484 1 87.56 288 ALA A CA 1
ATOM 2221 C C . ALA A 1 288 ? 9.312 -6.168 -8.969 1 87.56 288 ALA A C 1
ATOM 2223 O O . ALA A 1 288 ? 9.641 -6.07 -10.156 1 87.56 288 ALA A O 1
ATOM 2224 N N . GLY A 1 289 ? 9.719 -5.254 -8.086 1 73.81 289 GLY A N 1
ATOM 2225 C CA . GLY A 1 289 ? 10.641 -4.164 -8.352 1 73.81 289 GLY A CA 1
ATOM 2226 C C . GLY A 1 289 ? 9.992 -2.982 -9.047 1 73.81 289 GLY A C 1
ATOM 2227 O O . GLY A 1 289 ? 9.977 -1.87 -8.516 1 73.81 289 GLY A O 1
ATOM 2228 N N . VAL A 1 290 ? 9.586 -3.145 -10.328 1 66.12 290 VAL A N 1
ATOM 2229 C CA . VAL A 1 290 ? 9.086 -1.979 -11.047 1 66.12 290 VAL A CA 1
ATOM 2230 C C . VAL A 1 290 ? 7.59 -2.127 -11.297 1 66.12 290 VAL A C 1
ATOM 2232 O O . VAL A 1 290 ? 7.09 -3.24 -11.477 1 66.12 290 VAL A O 1
ATOM 2235 N N . ASP A 1 291 ? 7.016 -0.994 -11.141 1 63.56 291 ASP A N 1
ATOM 2236 C CA . ASP A 1 291 ? 5.578 -0.935 -11.383 1 63.56 291 ASP A CA 1
ATOM 2237 C C . ASP A 1 291 ? 5.277 -0.582 -12.836 1 63.56 291 ASP A C 1
ATOM 2239 O O . ASP A 1 291 ? 5.113 0.592 -13.18 1 63.56 291 ASP A O 1
ATOM 2243 N N . ARG A 1 292 ? 5.223 -1.631 -13.641 1 71.62 292 ARG A N 1
ATOM 2244 C CA . ARG A 1 292 ? 4.824 -1.354 -15.016 1 71.62 292 ARG A CA 1
ATOM 2245 C C . ARG A 1 292 ? 3.393 -1.816 -15.273 1 71.62 292 ARG A C 1
ATOM 2247 O O . ARG A 1 292 ? 3.123 -3.018 -15.328 1 71.62 292 ARG A O 1
ATOM 2254 N N . LEU A 1 293 ? 2.516 -0.936 -15.258 1 81.69 293 LEU A N 1
ATOM 2255 C CA . LEU A 1 293 ? 1.113 -1.237 -15.523 1 81.69 293 LEU A CA 1
ATOM 2256 C C . LEU A 1 293 ? 0.693 -0.709 -16.891 1 81.69 293 LEU A C 1
ATOM 2258 O O . LEU A 1 293 ? 1.173 0.338 -17.328 1 81.69 293 LEU A O 1
ATOM 2262 N N . ASP A 1 294 ? 0.019 -1.552 -17.594 1 79.56 294 ASP A N 1
ATOM 2263 C CA . ASP A 1 294 ? -0.572 -1.024 -18.828 1 79.56 294 ASP A CA 1
ATOM 2264 C C . ASP A 1 294 ? -1.658 0.003 -18.516 1 79.56 294 ASP A C 1
ATOM 2266 O O . ASP A 1 294 ? -1.931 0.292 -17.344 1 79.56 294 ASP A O 1
ATOM 2270 N N . ARG A 1 295 ? -2.195 0.576 -19.516 1 79.88 295 ARG A N 1
ATOM 2271 C CA . ARG A 1 295 ? -3.131 1.688 -19.375 1 79.88 295 ARG A CA 1
ATOM 2272 C C . ARG A 1 295 ? -4.348 1.279 -18.562 1 79.88 295 ARG A C 1
ATOM 2274 O O . ARG A 1 295 ? -4.754 1.993 -17.641 1 79.88 295 ARG A O 1
ATOM 2281 N N . ASP A 1 296 ? -4.93 0.165 -18.922 1 84.38 296 ASP A N 1
ATOM 2282 C CA . ASP A 1 296 ? -6.137 -0.285 -18.234 1 84.38 296 ASP A CA 1
ATOM 2283 C C . ASP A 1 296 ? -5.871 -0.521 -16.75 1 84.38 296 ASP A C 1
ATOM 2285 O O . ASP A 1 296 ? -6.668 -0.122 -15.906 1 84.38 296 ASP A O 1
ATOM 2289 N N . LEU A 1 297 ? -4.824 -1.12 -16.531 1 87.75 297 LEU A N 1
ATOM 2290 C CA . LEU A 1 297 ? -4.48 -1.395 -15.133 1 87.75 297 LEU A CA 1
ATOM 2291 C C . LEU A 1 297 ? -4.145 -0.105 -14.391 1 87.75 297 LEU A C 1
ATOM 2293 O O . LEU A 1 297 ? -4.457 0.033 -13.203 1 87.75 297 LEU A O 1
ATOM 2297 N N . THR A 1 298 ? -3.494 0.807 -15.047 1 84.12 298 THR A N 1
ATOM 2298 C CA . THR A 1 298 ? -3.201 2.1 -14.445 1 84.12 298 THR A CA 1
ATOM 2299 C C . THR A 1 298 ? -4.492 2.811 -14.039 1 84.12 298 THR A C 1
ATOM 2301 O O . THR A 1 298 ? -4.605 3.312 -12.922 1 84.12 298 THR A O 1
ATOM 2304 N N . ILE A 1 299 ? -5.406 2.828 -14.914 1 84.5 299 ILE A N 1
ATOM 2305 C CA . ILE A 1 299 ? -6.695 3.447 -14.641 1 84.5 299 ILE A CA 1
ATOM 2306 C C . ILE A 1 299 ? -7.375 2.729 -13.477 1 84.5 299 ILE A C 1
ATOM 2308 O O . ILE A 1 299 ? -7.902 3.369 -12.562 1 84.5 299 ILE A O 1
ATOM 2312 N N . GLY A 1 300 ? -7.398 1.419 -13.578 1 88.69 300 GLY A N 1
ATOM 2313 C CA . GLY A 1 300 ? -7.957 0.642 -12.484 1 88.69 300 GLY A CA 1
ATOM 2314 C C . GLY A 1 300 ? -7.305 0.938 -11.148 1 88.69 300 GLY A C 1
ATOM 2315 O O . GLY A 1 300 ? -7.984 1.017 -10.125 1 88.69 300 GLY A O 1
ATOM 2316 N N . GLN A 1 301 ? -6.016 1.061 -11.18 1 87.25 301 GLN A N 1
ATOM 2317 C CA . GLN A 1 301 ? -5.277 1.397 -9.969 1 87.25 301 GLN A CA 1
ATOM 2318 C C . GLN A 1 301 ? -5.703 2.758 -9.422 1 87.25 301 GLN A C 1
ATOM 2320 O O . GLN A 1 301 ? -5.953 2.9 -8.227 1 87.25 301 GLN A O 1
ATOM 2325 N N . MET A 1 302 ? -5.789 3.715 -10.258 1 82.25 302 MET A N 1
ATOM 2326 C CA . MET A 1 302 ? -6.203 5.059 -9.859 1 82.25 302 MET A CA 1
ATOM 2327 C C . MET A 1 302 ? -7.605 5.039 -9.266 1 82.25 302 MET A C 1
ATOM 2329 O O . MET A 1 302 ? -7.918 5.828 -8.367 1 82.25 302 MET A O 1
ATOM 2333 N N . GLN A 1 303 ? -8.398 4.137 -9.758 1 84 303 GLN A N 1
ATOM 2334 C CA . GLN A 1 303 ? -9.789 4.039 -9.312 1 84 303 GLN A CA 1
ATOM 2335 C C . GLN A 1 303 ? -9.906 3.203 -8.039 1 84 303 GLN A C 1
ATOM 2337 O O . GLN A 1 303 ? -11 3.02 -7.512 1 84 303 GLN A O 1
ATOM 2342 N N . GLY A 1 304 ? -8.797 2.676 -7.656 1 85 304 GLY A N 1
ATOM 2343 C CA . GLY A 1 304 ? -8.805 1.9 -6.426 1 85 304 GLY A CA 1
ATOM 2344 C C . GLY A 1 304 ? -9.422 0.525 -6.59 1 85 304 GLY A C 1
ATOM 2345 O O . GLY A 1 304 ? -9.852 -0.089 -5.613 1 85 304 GLY A O 1
ATOM 2346 N N . LYS A 1 305 ? -9.461 0.01 -7.754 1 90.75 305 LYS A N 1
ATOM 2347 C CA . LYS A 1 305 ? -10.125 -1.258 -8.039 1 90.75 305 LYS A CA 1
ATOM 2348 C C . LYS A 1 305 ? -9.312 -2.436 -7.504 1 90.75 305 LYS A C 1
ATOM 2350 O O . LYS A 1 305 ? -9.844 -3.541 -7.359 1 90.75 305 LYS A O 1
ATOM 2355 N N . PHE A 1 306 ? -8.102 -2.178 -7.309 1 93.25 306 PHE A N 1
ATOM 2356 C CA . PHE A 1 306 ? -7.238 -3.197 -6.723 1 93.25 306 PHE A CA 1
ATOM 2357 C C . PHE A 1 306 ? -6.082 -2.557 -5.965 1 93.25 306 PHE A C 1
ATOM 2359 O O . PHE A 1 306 ? -5.773 -1.381 -6.172 1 93.25 306 PHE A O 1
ATOM 2366 N N . GLN A 1 307 ? -5.562 -3.334 -5.07 1 91.88 307 GLN A N 1
ATOM 2367 C CA . GLN A 1 307 ? -4.379 -2.904 -4.336 1 91.88 307 GLN A CA 1
ATOM 2368 C C . GLN A 1 307 ? -3.102 -3.324 -5.059 1 91.88 307 GLN A C 1
ATOM 2370 O O . GLN A 1 307 ? -3.018 -4.438 -5.586 1 91.88 307 GLN A O 1
ATOM 2375 N N . THR A 1 308 ? -2.168 -2.41 -5.09 1 90.25 308 THR A N 1
ATOM 2376 C CA . THR A 1 308 ? -0.867 -2.74 -5.66 1 90.25 308 THR A CA 1
ATOM 2377 C C . THR A 1 308 ? 0.196 -2.824 -4.57 1 90.25 308 THR A C 1
ATOM 2379 O O . THR A 1 308 ? 0.204 -2.016 -3.639 1 90.25 308 THR A O 1
ATOM 2382 N N . CYS A 1 309 ? 1.009 -3.812 -4.691 1 89.25 309 CYS A N 1
ATOM 2383 C CA . CYS A 1 309 ? 2.141 -3.998 -3.793 1 89.25 309 CYS A CA 1
ATOM 2384 C C . CYS A 1 309 ? 3.422 -4.266 -4.574 1 89.25 309 CYS A C 1
ATOM 2386 O O . CYS A 1 309 ? 3.473 -5.176 -5.402 1 89.25 309 CYS A O 1
ATOM 2388 N N . VAL A 1 310 ? 4.418 -3.418 -4.32 1 86.75 310 VAL A N 1
ATOM 2389 C CA . VAL A 1 310 ? 5.707 -3.623 -4.973 1 86.75 310 VAL A CA 1
ATOM 2390 C C . VAL A 1 310 ? 6.734 -4.098 -3.947 1 86.75 310 VAL A C 1
ATOM 2392 O O . VAL A 1 310 ? 6.973 -3.424 -2.939 1 86.75 310 VAL A O 1
ATOM 2395 N N . LEU A 1 311 ? 7.273 -5.211 -4.129 1 88.25 311 LEU A N 1
ATOM 2396 C CA . LEU A 1 311 ? 8.328 -5.711 -3.252 1 88.25 311 LEU A CA 1
ATOM 2397 C C . LEU A 1 311 ? 9.703 -5.449 -3.85 1 88.25 311 LEU A C 1
ATOM 2399 O O . LEU A 1 311 ? 9.977 -5.828 -4.992 1 88.25 311 LEU A O 1
ATOM 2403 N N . PRO A 1 312 ? 10.516 -4.801 -3.072 1 82.31 312 PRO A N 1
ATOM 2404 C CA . PRO A 1 312 ? 11.844 -4.465 -3.592 1 82.31 312 PRO A CA 1
ATOM 2405 C C . PRO A 1 312 ? 12.82 -5.641 -3.531 1 82.31 312 PRO A C 1
ATOM 2407 O O . PRO A 1 312 ? 12.617 -6.574 -2.752 1 82.31 312 PRO A O 1
ATOM 2410 N N . LYS A 1 313 ? 13.859 -5.613 -4.363 1 86.81 313 LYS A N 1
ATOM 2411 C CA . LYS A 1 313 ? 15.008 -6.508 -4.348 1 86.81 313 LYS A CA 1
ATOM 2412 C C . LYS A 1 313 ? 14.578 -7.961 -4.547 1 86.81 313 LYS A C 1
ATOM 2414 O O . LYS A 1 313 ? 15.07 -8.859 -3.857 1 86.81 313 LYS A O 1
ATOM 2419 N N . VAL A 1 314 ? 13.602 -8.125 -5.277 1 92.25 314 VAL A N 1
ATOM 2420 C CA . VAL A 1 314 ? 13.156 -9.477 -5.59 1 92.25 314 VAL A CA 1
ATOM 2421 C C . VAL A 1 314 ? 13.164 -9.688 -7.102 1 92.25 314 VAL A C 1
ATOM 2423 O O . VAL A 1 314 ? 13.125 -8.727 -7.871 1 92.25 314 VAL A O 1
ATOM 2426 N N . GLY A 1 315 ? 13.32 -10.938 -7.488 1 91.5 315 GLY A N 1
ATOM 2427 C CA . GLY A 1 315 ? 13.125 -11.328 -8.875 1 91.5 315 GLY A CA 1
ATOM 2428 C C . GLY A 1 315 ? 11.711 -11.773 -9.18 1 91.5 315 GLY A C 1
ATOM 2429 O O . GLY A 1 315 ? 10.773 -11.438 -8.453 1 91.5 315 GLY A O 1
ATOM 2430 N N . HIS A 1 316 ? 11.547 -12.508 -10.297 1 90.75 316 HIS A N 1
ATOM 2431 C CA . HIS A 1 316 ? 10.242 -12.945 -10.773 1 90.75 316 HIS A CA 1
ATOM 2432 C C . HIS A 1 316 ? 9.555 -13.844 -9.75 1 90.75 316 HIS A C 1
ATOM 2434 O O . HIS A 1 316 ? 8.328 -13.82 -9.625 1 90.75 316 HIS A O 1
ATOM 2440 N N . CYS A 1 317 ? 10.352 -14.625 -9.094 1 95.12 317 CYS A N 1
ATOM 2441 C CA . CYS A 1 317 ? 9.781 -15.555 -8.125 1 95.12 317 CYS A CA 1
ATOM 2442 C C . CYS A 1 317 ? 9.688 -14.922 -6.742 1 95.12 317 CYS A C 1
ATOM 2444 O O . CYS A 1 317 ? 10.406 -15.328 -5.824 1 95.12 317 CYS A O 1
ATOM 2446 N N . VAL A 1 318 ? 8.758 -14.125 -6.566 1 96 318 VAL A N 1
ATOM 2447 C CA . VAL A 1 318 ? 8.586 -13.273 -5.398 1 96 318 VAL A CA 1
ATOM 2448 C C . VAL A 1 318 ? 8.391 -14.133 -4.152 1 96 318 VAL A C 1
ATOM 2450 O O . VAL A 1 318 ? 8.984 -13.859 -3.102 1 96 318 VAL A O 1
ATOM 2453 N N . GLN A 1 319 ? 7.609 -15.219 -4.219 1 97.94 319 GLN A N 1
ATOM 2454 C CA . GLN A 1 319 ? 7.254 -16.047 -3.076 1 97.94 319 GLN A CA 1
ATOM 2455 C C . GLN A 1 319 ? 8.469 -16.828 -2.561 1 97.94 319 GLN A C 1
ATOM 2457 O O . GLN A 1 319 ? 8.453 -17.328 -1.437 1 97.94 319 GLN A O 1
ATOM 2462 N N . GLU A 1 320 ? 9.492 -16.969 -3.398 1 98 320 GLU A N 1
ATOM 2463 C CA . GLU A 1 320 ? 10.727 -17.609 -2.973 1 98 320 GLU A CA 1
ATOM 2464 C C . GLU A 1 320 ? 11.758 -16.594 -2.512 1 98 320 GLU A C 1
ATOM 2466 O O . GLU A 1 320 ? 12.461 -16.812 -1.522 1 98 320 GLU A O 1
ATOM 2471 N N . ASP A 1 321 ? 11.805 -15.469 -3.172 1 97.12 321 ASP A N 1
ATOM 2472 C CA . ASP A 1 321 ? 12.852 -14.477 -2.92 1 97.12 321 ASP A CA 1
ATOM 2473 C C . ASP A 1 321 ? 12.578 -13.711 -1.631 1 97.12 321 ASP A C 1
ATOM 2475 O O . ASP A 1 321 ? 13.508 -13.367 -0.898 1 97.12 321 ASP A O 1
ATOM 2479 N N . SER A 1 322 ? 11.352 -13.422 -1.398 1 95.69 322 SER A N 1
ATOM 2480 C CA . SER A 1 322 ? 10.969 -12.664 -0.212 1 95.69 322 SER A CA 1
ATOM 2481 C C . SER A 1 322 ? 9.688 -13.227 0.411 1 95.69 322 SER A C 1
ATOM 2483 O O . SER A 1 322 ? 8.695 -12.508 0.555 1 95.69 322 SER A O 1
ATOM 2485 N N . PRO A 1 323 ? 9.789 -14.477 0.859 1 97.19 323 PRO A N 1
ATOM 2486 C CA . PRO A 1 323 ? 8.586 -15.117 1.399 1 97.19 323 PRO A CA 1
ATOM 2487 C C . PRO A 1 323 ? 8.023 -14.383 2.615 1 97.19 323 PRO A C 1
ATOM 2489 O O . PRO A 1 323 ? 6.805 -14.305 2.787 1 97.19 323 PRO A O 1
ATOM 2492 N N . GLN A 1 324 ? 8.844 -13.82 3.434 1 93.88 324 GLN A N 1
ATOM 2493 C CA . GLN A 1 324 ? 8.398 -13.141 4.641 1 93.88 324 GLN A CA 1
ATOM 2494 C C . GLN A 1 324 ? 7.641 -11.859 4.301 1 93.88 324 GLN A C 1
ATOM 2496 O O . GLN A 1 324 ? 6.547 -11.625 4.824 1 93.88 324 GLN A O 1
ATOM 2501 N N . ASN A 1 325 ? 8.227 -11.023 3.451 1 92.44 325 ASN A N 1
ATOM 2502 C CA . ASN A 1 325 ? 7.562 -9.781 3.055 1 92.44 325 ASN A CA 1
ATOM 2503 C C . ASN A 1 325 ? 6.242 -10.062 2.344 1 92.44 325 ASN A C 1
ATOM 2505 O O . ASN A 1 325 ? 5.25 -9.367 2.572 1 92.44 325 ASN A O 1
ATOM 2509 N N . LEU A 1 326 ? 6.305 -11.023 1.496 1 96.5 326 LEU A N 1
ATOM 2510 C CA . LEU A 1 326 ? 5.074 -11.383 0.8 1 96.5 326 LEU A CA 1
ATOM 2511 C C . LEU A 1 326 ? 4.008 -11.852 1.786 1 96.5 326 LEU A C 1
ATOM 2513 O O . LEU A 1 326 ? 2.846 -11.461 1.68 1 96.5 326 LEU A O 1
ATOM 2517 N N . ALA A 1 327 ? 4.391 -12.688 2.719 1 96.19 327 ALA A N 1
ATOM 2518 C CA . ALA A 1 327 ? 3.453 -13.18 3.727 1 96.19 327 ALA A CA 1
ATOM 2519 C C . ALA A 1 327 ? 2.873 -12.023 4.543 1 96.19 327 ALA A C 1
ATOM 2521 O O . ALA A 1 327 ? 1.68 -12.016 4.852 1 96.19 327 ALA A O 1
ATOM 2522 N N . ASP A 1 328 ? 3.699 -11.102 4.902 1 91.62 328 ASP A N 1
ATOM 2523 C CA . ASP A 1 328 ? 3.234 -9.922 5.621 1 91.62 328 ASP A CA 1
ATOM 2524 C C . ASP A 1 328 ? 2.145 -9.195 4.84 1 91.62 328 ASP A C 1
ATOM 2526 O O . ASP A 1 328 ? 1.1 -8.852 5.395 1 91.62 328 ASP A O 1
ATOM 2530 N N . GLU A 1 329 ? 2.41 -8.977 3.566 1 93.19 329 GLU A N 1
ATOM 2531 C CA . GLU A 1 329 ? 1.478 -8.234 2.727 1 93.19 329 GLU A CA 1
ATOM 2532 C C . GLU A 1 329 ? 0.175 -9.008 2.531 1 93.19 329 GLU A C 1
ATOM 2534 O O . GLU A 1 329 ? -0.912 -8.43 2.623 1 93.19 329 GLU A O 1
ATOM 2539 N N . VAL A 1 330 ? 0.3 -10.234 2.324 1 96.81 330 VAL A N 1
ATOM 2540 C CA . VAL A 1 330 ? -0.875 -11.07 2.1 1 96.81 330 VAL A CA 1
ATOM 2541 C C . VAL A 1 330 ? -1.667 -11.203 3.398 1 96.81 330 VAL A C 1
ATOM 2543 O O . VAL A 1 330 ? -2.898 -11.125 3.391 1 96.81 330 VAL A O 1
ATOM 2546 N N . GLY A 1 331 ? -0.959 -11.484 4.488 1 94.31 331 GLY A N 1
ATOM 2547 C CA . GLY A 1 331 ? -1.622 -11.555 5.781 1 94.31 331 GLY A CA 1
ATOM 2548 C C . GLY A 1 331 ? -2.373 -10.281 6.133 1 94.31 331 GLY A C 1
ATOM 2549 O O . GLY A 1 331 ? -3.531 -10.336 6.555 1 94.31 331 GLY A O 1
ATOM 2550 N N . ARG A 1 332 ? -1.729 -9.172 5.965 1 90.5 332 ARG A N 1
ATOM 2551 C CA . ARG A 1 332 ? -2.346 -7.879 6.23 1 90.5 332 ARG A CA 1
ATOM 2552 C C . ARG A 1 332 ? -3.574 -7.668 5.355 1 90.5 332 ARG A C 1
ATOM 2554 O O . ARG A 1 332 ? -4.605 -7.188 5.828 1 90.5 332 ARG A O 1
ATOM 2561 N N . PHE A 1 333 ? -3.461 -7.891 4.125 1 94.44 333 PHE A N 1
ATOM 2562 C CA . PHE A 1 333 ? -4.559 -7.777 3.174 1 94.44 333 PHE A CA 1
ATOM 2563 C C . PHE A 1 333 ? -5.758 -8.602 3.627 1 94.44 333 PHE A C 1
ATOM 2565 O O . PHE A 1 333 ? -6.895 -8.125 3.607 1 94.44 333 PHE A O 1
ATOM 2572 N N . ALA A 1 334 ? -5.441 -9.875 4.023 1 96.12 334 ALA A N 1
ATOM 2573 C CA . ALA A 1 334 ? -6.5 -10.781 4.461 1 96.12 334 ALA A CA 1
ATOM 2574 C C . ALA A 1 334 ? -7.191 -10.266 5.715 1 96.12 334 ALA A C 1
ATOM 2576 O O . ALA A 1 334 ? -8.414 -10.344 5.84 1 96.12 334 ALA A O 1
ATOM 2577 N N . CYS A 1 335 ? -6.465 -9.734 6.617 1 91.75 335 CYS A N 1
ATOM 2578 C CA . CYS A 1 335 ? -7.039 -9.188 7.844 1 91.75 335 CYS A CA 1
ATOM 2579 C C . CYS A 1 335 ? -7.855 -7.934 7.551 1 91.75 335 CYS A C 1
ATOM 2581 O O . CYS A 1 335 ? -8.961 -7.773 8.078 1 91.75 335 CYS A O 1
ATOM 2583 N N . ARG A 1 336 ? -7.285 -7.086 6.75 1 88.5 336 ARG A N 1
ATOM 2584 C CA . ARG A 1 336 ? -7.949 -5.832 6.402 1 88.5 336 ARG A CA 1
ATOM 2585 C C . ARG A 1 336 ? -9.328 -6.09 5.797 1 88.5 336 ARG A C 1
ATOM 2587 O O . ARG A 1 336 ? -10.273 -5.344 6.059 1 88.5 336 ARG A O 1
ATOM 2594 N N . HIS A 1 337 ? -9.422 -7.086 4.996 1 92.06 337 HIS A N 1
ATOM 2595 C CA . HIS A 1 337 ? -10.688 -7.395 4.332 1 92.06 337 HIS A CA 1
ATOM 2596 C C . HIS A 1 337 ? -11.508 -8.391 5.145 1 92.06 337 HIS A C 1
ATOM 2598 O O . HIS A 1 337 ? -12.453 -8.984 4.629 1 92.06 337 HIS A O 1
ATOM 2604 N N . ARG A 1 338 ? -11.078 -8.711 6.383 1 91.69 338 ARG A N 1
ATOM 2605 C CA . ARG A 1 338 ? -11.789 -9.523 7.359 1 91.69 338 ARG A CA 1
ATOM 2606 C C . ARG A 1 338 ? -11.953 -10.961 6.863 1 91.69 338 ARG A C 1
ATOM 2608 O O . ARG A 1 338 ? -12.992 -11.586 7.074 1 91.69 338 ARG A O 1
ATOM 2615 N N . ILE A 1 339 ? -10.945 -11.391 6.156 1 94.94 339 ILE A N 1
ATOM 2616 C CA . ILE A 1 339 ? -10.922 -12.758 5.652 1 94.94 339 ILE A CA 1
ATOM 2617 C C . ILE A 1 339 ? -10.289 -13.68 6.688 1 94.94 339 ILE A C 1
ATOM 2619 O O . ILE A 1 339 ? -10.758 -14.805 6.895 1 94.94 339 ILE A O 1
ATOM 2623 N N . ALA A 1 340 ? -9.273 -13.148 7.289 1 93.81 340 ALA A N 1
ATOM 2624 C CA . ALA A 1 340 ? -8.531 -13.938 8.266 1 93.81 340 ALA A CA 1
ATOM 2625 C C . ALA A 1 340 ? -8.312 -13.164 9.555 1 93.81 340 ALA A C 1
ATOM 2627 O O . ALA A 1 340 ? -8.477 -11.938 9.586 1 93.81 340 ALA A O 1
ATOM 2628 N N . GLN A 1 341 ? -7.988 -13.883 10.586 1 89.19 341 GLN A N 1
ATOM 2629 C CA . GLN A 1 341 ? -7.66 -13.305 11.883 1 89.19 341 GLN A CA 1
ATOM 2630 C C . GLN A 1 341 ? -6.168 -13.445 12.188 1 89.19 341 GLN A C 1
ATOM 2632 O O . GLN A 1 341 ? -5.559 -14.469 11.867 1 89.19 341 GLN A O 1
ATOM 2637 N N . PRO A 1 342 ? -5.668 -12.414 12.828 1 86.25 342 PRO A N 1
ATOM 2638 C CA . PRO A 1 342 ? -4.258 -12.539 13.211 1 86.25 342 PRO A CA 1
ATOM 2639 C C . PRO A 1 342 ? -4.031 -13.586 14.297 1 86.25 342 PRO A C 1
ATOM 2641 O O . PRO A 1 342 ? -4.879 -13.766 15.172 1 86.25 342 PRO A O 1
ATOM 2644 N N . LYS A 1 343 ? -2.975 -14.219 14.234 1 79.56 343 LYS A N 1
ATOM 2645 C CA . LYS A 1 343 ? -2.635 -15.242 15.219 1 79.56 343 LYS A CA 1
ATOM 2646 C C . LYS A 1 343 ? -1.885 -14.641 16.406 1 79.56 343 LYS A C 1
ATOM 2648 O O . LYS A 1 343 ? -1.8 -15.25 17.469 1 79.56 343 LYS A O 1
ATOM 2653 N N . PHE A 1 344 ? -1.38 -13.516 16.297 1 67.69 344 PHE A N 1
ATOM 2654 C CA . PHE A 1 344 ? -0.572 -12.977 17.391 1 67.69 344 PHE A CA 1
ATOM 2655 C C . PHE A 1 344 ? -1.436 -12.188 18.375 1 67.69 344 PHE A C 1
ATOM 2657 O O . PHE A 1 344 ? -2.461 -11.625 17.984 1 67.69 344 PHE A O 1
ATOM 2664 N N . SER A 1 345 ? -1.178 -12.539 19.641 1 61.72 345 SER A N 1
ATOM 2665 C CA . SER A 1 345 ? -1.88 -11.82 20.688 1 61.72 345 SER A CA 1
ATOM 2666 C C . SER A 1 345 ? -1.274 -10.438 20.922 1 61.72 345 SER A C 1
ATOM 2668 O O . SER A 1 345 ? -0.087 -10.32 21.219 1 61.72 345 SER A O 1
ATOM 2670 N N . ALA A 1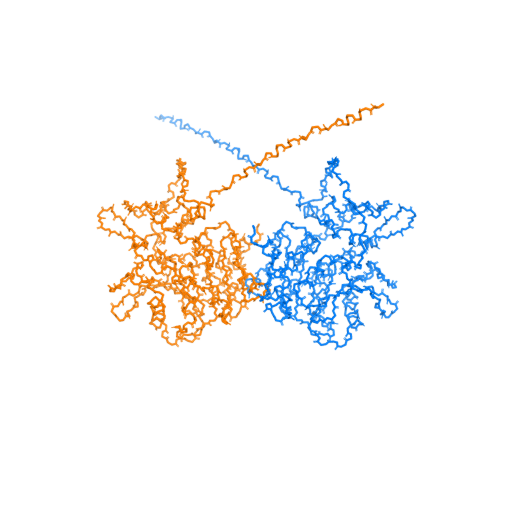 346 ? -1.984 -9.477 20.609 1 58.69 346 ALA A N 1
ATOM 2671 C CA . ALA A 1 346 ? -1.578 -8.094 20.828 1 58.69 346 ALA A CA 1
ATOM 2672 C C . ALA A 1 346 ? -1.197 -7.863 22.281 1 58.69 346 ALA A C 1
ATOM 2674 O O . ALA A 1 346 ? -0.417 -6.957 22.594 1 58.69 346 ALA A O 1
ATOM 2675 N N . LEU A 1 347 ? -1.774 -8.672 23.109 1 56.69 347 LEU A N 1
ATOM 2676 C CA . LEU A 1 347 ? -1.645 -8.445 24.547 1 56.69 347 LEU A CA 1
ATOM 2677 C C . LEU A 1 347 ? -0.547 -9.328 25.141 1 56.69 347 LEU A C 1
ATOM 2679 O O . LEU A 1 347 ? -0.265 -9.25 26.328 1 56.69 347 LEU A O 1
ATOM 2683 N N . ALA A 1 348 ? 0.133 -10.008 24.281 1 56.34 348 ALA A N 1
ATOM 2684 C CA . ALA A 1 348 ? 1.101 -10.953 24.844 1 56.34 348 ALA A CA 1
ATOM 2685 C C . ALA A 1 348 ? 2.334 -10.227 25.375 1 56.34 348 ALA A C 1
ATOM 2687 O O . ALA A 1 348 ? 2.816 -9.273 24.75 1 56.34 348 ALA A O 1
ATOM 2688 N N . SER A 1 349 ? 2.684 -10.266 26.594 1 58.22 349 SER A N 1
ATOM 2689 C CA . SER A 1 349 ? 3.953 -9.898 27.203 1 58.22 349 SER A CA 1
ATOM 2690 C C . SER A 1 349 ? 4.77 -11.141 27.578 1 58.22 349 SER A C 1
ATOM 2692 O O . SER A 1 349 ? 4.328 -11.961 28.375 1 58.22 349 SER A O 1
ATOM 2694 N N . PRO A 1 350 ? 6.004 -11.344 26.844 1 61.41 350 PRO A N 1
ATOM 2695 C CA . PRO A 1 350 ? 6.691 -10.484 25.859 1 61.41 350 PRO A CA 1
ATOM 2696 C C . PRO A 1 350 ? 6.008 -10.477 24.5 1 61.41 350 PRO A C 1
ATOM 2698 O O . PRO A 1 350 ? 5.188 -11.352 24.219 1 61.41 350 PRO A O 1
ATOM 2701 N N . PRO A 1 351 ? 6.402 -9.5 23.828 1 65.62 351 PRO A N 1
ATOM 2702 C CA . PRO A 1 351 ? 5.738 -9.422 22.531 1 65.62 351 PRO A CA 1
ATOM 2703 C C . PRO A 1 351 ? 5.906 -10.695 21.703 1 65.62 351 PRO A C 1
ATOM 2705 O O . PRO A 1 351 ? 6.961 -11.328 21.75 1 65.62 351 PRO A O 1
ATOM 2708 N N . ASP A 1 352 ? 4.844 -11.164 21.172 1 71.5 352 ASP A N 1
ATOM 2709 C CA . ASP A 1 352 ? 4.867 -12.281 20.234 1 71.5 352 ASP A CA 1
ATOM 2710 C C . ASP A 1 352 ? 6.023 -12.141 19.25 1 71.5 352 ASP A C 1
ATOM 2712 O O . ASP A 1 352 ? 6.258 -11.062 18.703 1 71.5 352 ASP A O 1
ATOM 2716 N N . PRO A 1 353 ? 6.832 -13.156 19.188 1 68.56 353 PRO A N 1
ATOM 2717 C CA . PRO A 1 353 ? 7.969 -13.125 18.25 1 68.56 353 PRO A CA 1
ATOM 2718 C C . PRO A 1 353 ? 7.574 -12.648 16.859 1 68.56 353 PRO A C 1
ATOM 2720 O O . PRO A 1 353 ? 8.375 -12.016 16.172 1 68.56 353 PRO A O 1
ATOM 2723 N N . ALA A 1 354 ? 6.387 -12.945 16.547 1 69.75 354 ALA A N 1
ATOM 2724 C CA . ALA A 1 354 ? 5.93 -12.539 15.211 1 69.75 354 ALA A CA 1
ATOM 2725 C C . ALA A 1 354 ? 5.906 -11.023 15.078 1 69.75 354 ALA A C 1
ATOM 2727 O O . ALA A 1 354 ? 6.223 -10.477 14.023 1 69.75 354 ALA A O 1
ATOM 2728 N N . ILE A 1 355 ? 5.586 -10.414 16.156 1 71.88 355 ILE A N 1
ATOM 2729 C CA . ILE A 1 355 ? 5.52 -8.961 16.156 1 71.88 355 ILE A CA 1
ATOM 2730 C C . ILE A 1 355 ? 6.93 -8.375 16.062 1 71.88 355 ILE A C 1
ATOM 2732 O O . ILE A 1 355 ? 7.164 -7.414 15.336 1 71.88 355 ILE A O 1
ATOM 2736 N N . LEU A 1 356 ? 7.801 -9 16.766 1 73 356 LEU A N 1
ATOM 2737 C CA . LEU A 1 356 ? 9.188 -8.539 16.766 1 73 356 LEU A CA 1
ATOM 2738 C C . LEU A 1 356 ? 9.812 -8.703 15.383 1 73 356 LEU A C 1
ATOM 2740 O O . LEU A 1 356 ? 10.516 -7.805 14.906 1 73 356 LEU A O 1
ATOM 2744 N N . GLU A 1 357 ? 9.562 -9.844 14.789 1 73.88 357 GLU A N 1
ATOM 2745 C CA . GLU A 1 357 ? 10.109 -10.102 13.461 1 73.88 357 GLU A CA 1
ATOM 2746 C C . GLU A 1 357 ? 9.531 -9.141 12.43 1 73.88 357 GLU A C 1
ATOM 2748 O O . GLU A 1 357 ? 10.25 -8.648 11.562 1 73.88 357 GLU A O 1
ATOM 2753 N N . TYR A 1 358 ? 8.305 -8.953 12.594 1 72.06 358 TYR A N 1
ATOM 2754 C CA . TYR A 1 358 ? 7.637 -8.016 11.703 1 72.06 358 TYR A CA 1
ATOM 2755 C C . TYR A 1 358 ? 8.25 -6.621 11.828 1 72.06 358 TYR A C 1
ATOM 2757 O O . TYR A 1 358 ? 8.5 -5.961 10.82 1 72.06 358 TYR A O 1
ATOM 2765 N N . ARG A 1 359 ? 8.5 -6.172 13.023 1 71.25 359 ARG A N 1
ATOM 2766 C CA . ARG A 1 359 ? 9.062 -4.852 13.273 1 71.25 359 ARG A CA 1
ATOM 2767 C C . ARG A 1 359 ? 10.461 -4.73 12.68 1 71.25 359 ARG A C 1
ATOM 2769 O O . ARG A 1 359 ? 10.828 -3.689 12.133 1 71.25 359 ARG A O 1
ATOM 2776 N N . LYS A 1 360 ? 11.227 -5.793 12.75 1 68.81 360 LYS A N 1
ATOM 2777 C CA . LYS A 1 360 ? 12.594 -5.805 12.227 1 68.81 360 LYS A CA 1
ATOM 2778 C C . LYS A 1 360 ? 12.602 -5.641 10.711 1 68.81 360 LYS A C 1
ATOM 2780 O O . LYS A 1 360 ? 13.469 -4.965 10.164 1 68.81 360 LYS A O 1
ATOM 2785 N N . ARG A 1 361 ? 11.586 -6.176 10.172 1 67.06 361 ARG A N 1
ATOM 2786 C CA . ARG A 1 361 ? 11.531 -6.211 8.719 1 67.06 361 ARG A CA 1
ATOM 2787 C C . ARG A 1 361 ? 11.047 -4.875 8.156 1 67.06 361 ARG A C 1
ATOM 2789 O O . ARG A 1 361 ? 11.461 -4.469 7.066 1 67.06 361 ARG A O 1
ATOM 2796 N N . HIS A 1 362 ? 10.195 -4.25 8.875 1 62.12 362 HIS A N 1
ATOM 2797 C CA . HIS A 1 362 ? 9.508 -3.107 8.273 1 62.12 362 HIS A CA 1
ATOM 2798 C C . HIS A 1 362 ? 9.992 -1.795 8.883 1 62.12 362 HIS A C 1
ATOM 2800 O O . HIS A 1 362 ? 9.734 -0.721 8.328 1 62.12 362 HIS A O 1
ATOM 2806 N N . HIS A 1 363 ? 10.602 -1.768 10.016 1 58.72 363 HIS A N 1
ATOM 2807 C CA . HIS A 1 363 ? 10.906 -0.523 10.711 1 58.72 363 HIS A CA 1
ATOM 2808 C C . HIS A 1 363 ? 12.406 -0.354 10.914 1 58.72 363 HIS A C 1
ATOM 2810 O O . HIS A 1 363 ? 12.844 0.443 11.75 1 58.72 363 HIS A O 1
ATOM 2816 N N . GLN A 1 364 ? 13.328 -1.066 10.164 1 50.72 364 GLN A N 1
ATOM 2817 C CA . GLN A 1 364 ? 14.766 -0.869 10.32 1 50.72 364 GLN A CA 1
ATOM 2818 C C . GLN A 1 364 ? 15.344 -0.077 9.148 1 50.72 364 GLN A C 1
ATOM 2820 O O . GLN A 1 364 ? 14.891 -0.22 8.016 1 50.72 364 GLN A O 1
ATOM 2825 N N . MET B 1 1 ? 58.219 -36.438 29.312 1 24.19 1 MET B N 1
ATOM 2826 C CA . MET B 1 1 ? 57.344 -35.469 29.953 1 24.19 1 MET B CA 1
ATOM 2827 C C . MET B 1 1 ? 57.094 -34.25 29.047 1 24.19 1 MET B C 1
ATOM 2829 O O . MET B 1 1 ? 57.812 -33.25 29.141 1 24.19 1 MET B O 1
ATOM 2833 N N . SER B 1 2 ? 56.906 -34.531 27.75 1 24.2 2 SER B N 1
ATOM 2834 C CA . SER B 1 2 ? 56.938 -33.906 26.438 1 24.2 2 SER B CA 1
ATOM 2835 C C . SER B 1 2 ? 55.844 -32.875 26.297 1 24.2 2 SER B C 1
ATOM 2837 O O . SER B 1 2 ? 54.656 -33.188 26.438 1 24.2 2 SER B O 1
ATOM 2839 N N . ASP B 1 3 ? 56.156 -31.609 26.797 1 23.02 3 ASP B N 1
ATOM 2840 C CA . ASP B 1 3 ? 55.438 -30.375 27.062 1 23.02 3 ASP B CA 1
ATOM 2841 C C . ASP B 1 3 ? 54.781 -29.828 25.781 1 23.02 3 ASP B C 1
ATOM 2843 O O . ASP B 1 3 ? 55.469 -29.594 24.797 1 23.02 3 ASP B O 1
ATOM 2847 N N . ASP B 1 4 ? 53.562 -30.266 25.453 1 20.31 4 ASP B N 1
ATOM 2848 C CA . ASP B 1 4 ? 52.688 -30.125 24.312 1 20.31 4 ASP B CA 1
ATOM 2849 C C . ASP B 1 4 ? 52.344 -28.656 24.062 1 20.31 4 ASP B C 1
ATOM 2851 O O . ASP B 1 4 ? 51.406 -28.125 24.672 1 20.31 4 ASP B O 1
ATOM 2855 N N . LYS B 1 5 ? 53.344 -27.766 23.969 1 21.14 5 LYS B N 1
ATOM 2856 C CA . LYS B 1 5 ? 53.125 -26.328 23.828 1 21.14 5 LYS B CA 1
ATOM 2857 C C . LYS B 1 5 ? 52.312 -26.016 22.578 1 21.14 5 LYS B C 1
ATOM 2859 O O . LYS B 1 5 ? 52.844 -25.969 21.469 1 21.14 5 LYS B O 1
ATOM 2864 N N . LEU B 1 6 ? 51.062 -26.578 22.469 1 20.44 6 LEU B N 1
ATOM 2865 C CA . LEU B 1 6 ? 50.312 -26.375 21.234 1 20.44 6 LEU B CA 1
ATOM 2866 C C . LEU B 1 6 ? 50.188 -24.891 20.922 1 20.44 6 LEU B C 1
ATOM 2868 O O . LEU B 1 6 ? 49.75 -24.109 21.797 1 20.44 6 LEU B O 1
ATOM 2872 N N . ASP B 1 7 ? 50.906 -24.359 19.969 1 20.73 7 ASP B N 1
ATOM 2873 C CA . ASP B 1 7 ? 51.125 -23.047 19.375 1 20.73 7 ASP B CA 1
ATOM 2874 C C . ASP B 1 7 ? 49.812 -22.375 18.984 1 20.73 7 ASP B C 1
ATOM 2876 O O . ASP B 1 7 ? 49 -22.953 18.266 1 20.73 7 ASP B O 1
ATOM 2880 N N . THR B 1 8 ? 49.219 -21.609 19.922 1 21.64 8 THR B N 1
ATOM 2881 C CA . THR B 1 8 ? 47.969 -20.812 19.906 1 21.64 8 THR B CA 1
ATOM 2882 C C . THR B 1 8 ? 48 -19.828 18.75 1 21.64 8 THR B C 1
ATOM 2884 O O . THR B 1 8 ? 48.906 -19.016 18.625 1 21.64 8 THR B O 1
ATOM 2887 N N . LEU B 1 9 ? 47.531 -20.328 17.578 1 21.47 9 LEU B N 1
ATOM 2888 C CA . LEU B 1 9 ? 47.562 -19.5 16.375 1 21.47 9 LEU B CA 1
ATOM 2889 C C . LEU B 1 9 ? 46.969 -18.125 16.641 1 21.47 9 LEU B C 1
ATOM 2891 O O . LEU B 1 9 ? 46 -18 17.406 1 21.47 9 LEU B O 1
ATOM 2895 N N . PRO B 1 10 ? 47.719 -17.062 16.328 1 20.7 10 PRO B N 1
ATOM 2896 C CA . PRO B 1 10 ? 47.375 -15.656 16.609 1 20.7 10 PRO B CA 1
ATOM 2897 C C . PRO B 1 10 ? 46.062 -15.227 15.992 1 20.7 10 PRO B C 1
ATOM 2899 O O . PRO B 1 10 ? 45.625 -15.805 14.992 1 20.7 10 PRO B O 1
ATOM 2902 N N . ASP B 1 11 ? 45.094 -14.75 16.781 1 22.31 11 ASP B N 1
ATOM 2903 C CA . ASP B 1 11 ? 43.75 -14.211 16.594 1 22.31 11 ASP B CA 1
ATOM 2904 C C . ASP B 1 11 ? 43.75 -13.094 15.562 1 22.31 11 ASP B C 1
ATOM 2906 O O . ASP B 1 11 ? 44.406 -12.07 15.742 1 22.31 11 ASP B O 1
ATOM 2910 N N . LEU B 1 12 ? 43.781 -13.445 14.242 1 20.56 12 LEU B N 1
ATOM 2911 C CA . LEU B 1 12 ? 43.781 -12.422 13.203 1 20.56 12 LEU B CA 1
ATOM 2912 C C . LEU B 1 12 ? 42.656 -11.406 13.461 1 20.56 12 LEU B C 1
ATOM 2914 O O . LEU B 1 12 ? 41.5 -11.781 13.586 1 20.56 12 LEU B O 1
ATOM 2918 N N . GLN B 1 13 ? 42.938 -10.297 14.07 1 20.64 13 GLN B N 1
ATOM 2919 C CA . GLN B 1 13 ? 42.156 -9.102 14.328 1 20.64 13 GLN B CA 1
ATOM 2920 C C . GLN B 1 13 ? 41.562 -8.539 13.031 1 20.64 13 GLN B C 1
ATOM 2922 O O . GLN B 1 13 ? 42.281 -8.078 12.164 1 20.64 13 GLN B O 1
ATOM 2927 N N . SER B 1 14 ? 40.719 -9.32 12.32 1 21.02 14 SER B N 1
ATOM 2928 C CA . SER B 1 14 ? 40.188 -8.75 11.078 1 21.02 14 SER B CA 1
ATOM 2929 C C . SER B 1 14 ? 39.531 -7.391 11.328 1 21.02 14 SER B C 1
ATOM 2931 O O . SER B 1 14 ? 38.688 -7.258 12.195 1 21.02 14 SER B O 1
ATOM 2933 N N . GLU B 1 15 ? 40.281 -6.309 11.18 1 22.5 15 GLU B N 1
ATOM 2934 C CA . GLU B 1 15 ? 39.875 -4.914 11.195 1 22.5 15 GLU B CA 1
ATOM 2935 C C . GLU B 1 15 ? 38.75 -4.664 10.172 1 22.5 15 GLU B C 1
ATOM 2937 O O . GLU B 1 15 ? 39 -4.715 8.961 1 22.5 15 GLU B O 1
ATOM 2942 N N . THR B 1 16 ? 37.625 -5.254 10.359 1 22 16 THR B N 1
ATOM 2943 C CA . THR B 1 16 ? 36.531 -4.977 9.438 1 22 16 THR B CA 1
ATOM 2944 C C . THR B 1 16 ? 36.25 -3.479 9.359 1 22 16 THR B C 1
ATOM 2946 O O . THR B 1 16 ? 35.938 -2.844 10.375 1 22 16 THR B O 1
ATOM 2949 N N . SER B 1 17 ? 36.906 -2.799 8.445 1 22.61 17 SER B N 1
ATOM 2950 C CA . SER B 1 17 ? 36.688 -1.385 8.156 1 22.61 17 SER B CA 1
ATOM 2951 C C . SER B 1 17 ? 35.219 -1.091 7.914 1 22.61 17 SER B C 1
ATOM 2953 O O . SER B 1 17 ? 34.594 -1.739 7.086 1 22.61 17 SER B O 1
ATOM 2955 N N . HIS B 1 18 ? 34.531 -0.717 8.93 1 22.73 18 HIS B N 1
ATOM 2956 C CA . HIS B 1 18 ? 33.188 -0.213 8.93 1 22.73 18 HIS B CA 1
ATOM 2957 C C . HIS B 1 18 ? 33 0.911 7.91 1 22.73 18 HIS B C 1
ATOM 2959 O O . HIS B 1 18 ? 33.625 1.975 8.047 1 22.73 18 HIS B O 1
ATOM 2965 N N . VAL B 1 19 ? 33 0.508 6.633 1 23.06 19 VAL B N 1
ATOM 2966 C CA . VAL B 1 19 ? 32.719 1.553 5.652 1 23.06 19 VAL B CA 1
ATOM 2967 C C . VAL B 1 19 ? 31.484 2.354 6.074 1 23.06 19 VAL B C 1
ATOM 2969 O O . VAL B 1 19 ? 30.406 1.791 6.254 1 23.06 19 VAL B O 1
ATOM 2972 N N . THR B 1 20 ? 31.688 3.502 6.777 1 23.36 20 THR B N 1
ATOM 2973 C CA . THR B 1 20 ? 30.75 4.543 7.145 1 23.36 20 THR B CA 1
ATOM 2974 C C . THR B 1 20 ? 29.984 5.043 5.922 1 23.36 20 THR B C 1
ATOM 2976 O O . THR B 1 20 ? 30.578 5.605 5 1 23.36 20 THR B O 1
ATOM 2979 N N . THR B 1 21 ? 29.141 4.238 5.422 1 24.84 21 THR B N 1
ATOM 2980 C CA . THR B 1 21 ? 28.344 4.793 4.328 1 24.84 21 THR B CA 1
ATOM 2981 C C . THR B 1 21 ? 27.812 6.172 4.699 1 24.84 21 THR B C 1
ATOM 2983 O O . THR B 1 21 ? 27.25 6.355 5.777 1 24.84 21 THR B O 1
ATOM 2986 N N . PRO B 1 22 ? 28.312 7.191 3.998 1 26.14 22 PRO B N 1
ATOM 2987 C CA . PRO B 1 22 ? 27.906 8.578 4.25 1 26.14 22 PRO B CA 1
ATOM 2988 C C . PRO B 1 22 ? 26.391 8.75 4.301 1 26.14 22 PRO B C 1
ATOM 2990 O O . PRO B 1 22 ? 25.688 8.242 3.432 1 26.14 22 PRO B O 1
ATOM 2993 N N . HIS B 1 23 ? 25.875 8.609 5.449 1 29.03 23 HIS B N 1
ATOM 2994 C CA . HIS B 1 23 ? 24.484 8.953 5.758 1 29.03 23 HIS B CA 1
ATOM 2995 C C . HIS B 1 23 ? 24.094 10.297 5.148 1 29.03 23 HIS B C 1
ATOM 2997 O O . HIS B 1 23 ? 24.703 11.32 5.469 1 29.03 23 HIS B O 1
ATOM 3003 N N . ARG B 1 24 ? 23.656 10.25 3.902 1 26.58 24 ARG B N 1
ATOM 3004 C CA . ARG B 1 24 ? 23.328 11.453 3.146 1 26.58 24 ARG B CA 1
ATOM 3005 C C . ARG B 1 24 ? 22.594 12.469 4.023 1 26.58 24 ARG B C 1
ATOM 3007 O O . ARG B 1 24 ? 21.984 12.102 5.031 1 26.58 24 ARG B O 1
ATOM 3014 N N . GLN B 1 25 ? 22.484 13.719 3.572 1 26.45 25 GLN B N 1
ATOM 3015 C CA . GLN B 1 25 ? 22.141 15.016 4.137 1 26.45 25 GLN B CA 1
ATOM 3016 C C . GLN B 1 25 ? 20.75 14.992 4.777 1 26.45 25 GLN B C 1
ATOM 3018 O O . GLN B 1 25 ? 20.531 15.609 5.816 1 26.45 25 GLN B O 1
ATOM 3023 N N . ASN B 1 26 ? 19.812 14.406 4.02 1 31.31 26 ASN B N 1
ATOM 3024 C CA . ASN B 1 26 ? 18.422 14.672 4.379 1 31.31 26 ASN B CA 1
ATOM 3025 C C . ASN B 1 26 ? 18.031 13.977 5.684 1 31.31 26 ASN B C 1
ATOM 3027 O O . ASN B 1 26 ? 16.875 14.008 6.086 1 31.31 26 ASN B O 1
ATOM 3031 N N . ASP B 1 27 ? 18.969 13.156 6.207 1 35.41 27 ASP B N 1
ATOM 3032 C CA . ASP B 1 27 ? 19.141 12.695 7.582 1 35.41 27 ASP B CA 1
ATOM 3033 C C . ASP B 1 27 ? 19.266 13.875 8.547 1 35.41 27 ASP B C 1
ATOM 3035 O O . ASP B 1 27 ? 19.406 13.68 9.758 1 35.41 27 ASP B O 1
ATOM 3039 N N . LEU B 1 28 ? 19.312 15.039 8 1 32.03 28 LEU B N 1
ATOM 3040 C CA . LEU B 1 28 ? 19.672 16.188 8.82 1 32.03 28 LEU B CA 1
ATOM 3041 C C . LEU B 1 28 ? 18.516 16.578 9.742 1 32.03 28 LEU B C 1
ATOM 3043 O O . LEU B 1 28 ? 18.719 16.828 10.93 1 32.03 28 LEU B O 1
ATOM 3047 N N . LEU B 1 29 ? 17.359 16.797 9.125 1 34.09 29 LEU B N 1
ATOM 3048 C CA . LEU B 1 29 ? 16.312 17.266 10.023 1 34.09 29 LEU B CA 1
ATOM 3049 C C . LEU B 1 29 ? 15.922 16.156 11.016 1 34.09 29 LEU B C 1
ATOM 3051 O O . LEU B 1 29 ? 15.711 16.438 12.195 1 34.09 29 LEU B O 1
ATOM 3055 N N . ARG B 1 30 ? 15.781 14.969 10.547 1 39.62 30 ARG B N 1
ATOM 3056 C CA . ARG B 1 30 ? 15.602 13.914 11.539 1 39.62 30 ARG B CA 1
ATOM 3057 C C . ARG B 1 30 ? 16.812 13.812 12.461 1 39.62 30 ARG B C 1
ATOM 3059 O O . ARG B 1 30 ? 16.672 13.562 13.656 1 39.62 30 ARG B O 1
ATOM 3066 N N . GLN B 1 31 ? 17.953 13.93 11.859 1 35.28 31 GLN B N 1
ATOM 3067 C CA . GLN B 1 31 ? 19.188 14.008 12.625 1 35.28 31 GLN B CA 1
ATOM 3068 C C . GLN B 1 31 ? 19.234 15.273 13.484 1 35.28 31 GLN B C 1
ATOM 3070 O O . GLN B 1 31 ? 19.75 15.258 14.602 1 35.28 31 GLN B O 1
ATOM 3075 N N . ALA B 1 32 ? 18.766 16.359 12.867 1 36.78 32 ALA B N 1
ATOM 3076 C CA . ALA B 1 32 ? 18.734 17.578 13.68 1 36.78 32 ALA B CA 1
ATOM 3077 C C . ALA B 1 32 ? 17.766 17.438 14.852 1 36.78 32 ALA B C 1
ATOM 3079 O O . ALA B 1 32 ? 18.031 17.938 15.945 1 36.78 32 ALA B O 1
ATOM 3080 N N . VAL B 1 33 ? 16.625 16.906 14.648 1 36.44 33 VAL B N 1
ATOM 3081 C CA . VAL B 1 33 ? 15.758 16.672 15.797 1 36.44 33 VAL B CA 1
ATOM 3082 C C . VAL B 1 33 ? 16.375 15.625 16.719 1 36.44 33 VAL B C 1
ATOM 3084 O O . VAL B 1 33 ? 16.203 15.672 17.938 1 36.44 33 VAL B O 1
ATOM 3087 N N . THR B 1 34 ? 16.906 14.484 16.109 1 33.47 34 THR B N 1
ATOM 3088 C CA . THR B 1 34 ? 17.609 13.586 17.031 1 33.47 34 THR B CA 1
ATOM 3089 C C . THR B 1 34 ? 18.984 14.141 17.375 1 33.47 34 THR B C 1
ATOM 3091 O O . THR B 1 34 ? 19.453 13.977 18.5 1 33.47 34 THR B O 1
ATOM 3094 N N . HIS B 1 35 ? 19.984 14.242 16.469 1 34.47 35 HIS B N 1
ATOM 3095 C CA . HIS B 1 35 ? 21.328 14.672 16.812 1 34.47 35 HIS B CA 1
ATOM 3096 C C . HIS B 1 35 ? 21.562 16.125 16.422 1 34.47 35 HIS B C 1
ATOM 3098 O O . HIS B 1 35 ? 21.328 16.516 15.281 1 34.47 35 HIS B O 1
ATOM 3104 N N . GLY B 1 36 ? 21.312 17.141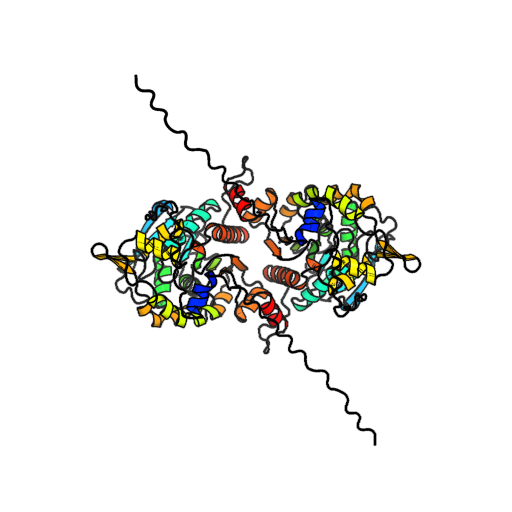 17.312 1 29.31 36 GLY B N 1
ATOM 3105 C CA . GLY B 1 36 ? 21.344 18.578 17.516 1 29.31 36 GLY B CA 1
ATOM 3106 C C . GLY B 1 36 ? 21.922 19.344 16.344 1 29.31 36 GLY B C 1
ATOM 3107 O O . GLY B 1 36 ? 21.891 20.578 16.328 1 29.31 36 GLY B O 1
ATOM 3108 N N . ARG B 1 37 ? 23.109 19.031 15.789 1 30.69 37 ARG B N 1
ATOM 3109 C CA . ARG B 1 37 ? 23.844 20.078 15.07 1 30.69 37 ARG B CA 1
ATOM 3110 C C . ARG B 1 37 ? 23.406 20.156 13.617 1 30.69 37 ARG B C 1
ATOM 3112 O O . ARG B 1 37 ? 23.422 19.156 12.898 1 30.69 37 ARG B O 1
ATOM 3119 N N . PRO B 1 38 ? 22.719 21.234 13.195 1 35.03 38 PRO B N 1
ATOM 3120 C CA . PRO B 1 38 ? 22.438 21.375 11.766 1 35.03 38 PRO B CA 1
ATOM 3121 C C . PRO B 1 38 ? 23.703 21.391 10.906 1 35.03 38 PRO B C 1
ATOM 3123 O O . PRO B 1 38 ? 24.734 21.906 11.344 1 35.03 38 PRO B O 1
ATOM 3126 N N . PRO B 1 39 ? 24.078 20.469 10.102 1 36.12 39 PRO B N 1
ATOM 3127 C CA . PRO B 1 39 ? 25.312 20.641 9.336 1 36.12 39 PRO B CA 1
ATOM 3128 C C . PRO B 1 39 ? 25.328 21.969 8.578 1 36.12 39 PRO B C 1
ATOM 3130 O O . PRO B 1 39 ? 24.281 22.562 8.305 1 36.12 39 PRO B O 1
ATOM 3133 N N . PRO B 1 40 ? 26.516 22.625 8.477 1 34.25 40 PRO B N 1
ATOM 3134 C CA . PRO B 1 40 ? 26.688 23.906 7.781 1 34.25 40 PRO B CA 1
ATOM 3135 C C . PRO B 1 40 ? 26.219 23.859 6.328 1 34.25 40 PRO B C 1
ATOM 3137 O O . PRO B 1 40 ? 26.219 22.797 5.711 1 34.25 40 PRO B O 1
ATOM 3140 N N . VAL B 1 41 ? 25.422 24.828 5.863 1 34.25 41 VAL B N 1
ATOM 3141 C CA . VAL B 1 41 ? 24.906 25.094 4.523 1 34.25 41 VAL B CA 1
ATOM 3142 C C . VAL B 1 41 ? 26.031 25.016 3.504 1 34.25 41 VAL B C 1
ATOM 3144 O O . VAL B 1 41 ? 27.047 25.688 3.639 1 34.25 41 VAL B O 1
ATOM 3147 N N . PRO B 1 42 ? 26.172 23.891 2.789 1 33.5 42 PRO B N 1
ATOM 3148 C CA . PRO B 1 42 ? 27.203 24.031 1.752 1 33.5 42 PRO B CA 1
ATOM 3149 C C . PRO B 1 42 ? 26.953 25.219 0.833 1 33.5 42 PRO B C 1
ATOM 3151 O O . PRO B 1 42 ? 25.812 25.531 0.501 1 33.5 42 PRO B O 1
ATOM 3154 N N . SER B 1 43 ? 27.844 26.266 0.792 1 31.41 43 SER B N 1
ATOM 3155 C CA . SER B 1 43 ? 27.875 27.453 -0.054 1 31.41 43 SER B CA 1
ATOM 3156 C C . SER B 1 43 ? 28.047 27.078 -1.523 1 31.41 43 SER B C 1
ATOM 3158 O O . SER B 1 43 ? 29.172 27.031 -2.035 1 31.41 43 SER B O 1
ATOM 3160 N N . THR B 1 44 ? 27.531 25.953 -2.049 1 32.75 44 THR B N 1
ATOM 3161 C CA . THR B 1 44 ? 27.906 25.922 -3.457 1 32.75 44 THR B CA 1
ATOM 3162 C C . THR B 1 44 ? 27.219 27.047 -4.234 1 32.75 44 THR B C 1
ATOM 3164 O O . THR B 1 44 ? 26 27.188 -4.176 1 32.75 44 THR B O 1
ATOM 3167 N N . SER B 1 45 ? 28 28.109 -4.621 1 33.66 45 SER B N 1
ATOM 3168 C CA . SER B 1 45 ? 27.781 29.234 -5.508 1 33.66 45 SER B CA 1
ATOM 3169 C C . SER B 1 45 ? 27.391 28.781 -6.91 1 33.66 45 SER B C 1
ATOM 3171 O O . SER B 1 45 ? 28 29.203 -7.895 1 33.66 45 SER B O 1
ATOM 3173 N N . THR B 1 46 ? 26.812 27.625 -7.16 1 33.12 46 THR B N 1
ATOM 3174 C CA . THR B 1 46 ? 26.594 27.484 -8.594 1 33.12 46 THR B CA 1
ATOM 3175 C C . THR B 1 46 ? 25.734 28.641 -9.133 1 33.12 46 THR B C 1
ATOM 3177 O O . THR B 1 46 ? 24.766 29.047 -8.492 1 33.12 46 THR B O 1
ATOM 3180 N N . SER B 1 47 ? 26.359 29.484 -10 1 34.56 47 SER B N 1
ATOM 3181 C CA . SER B 1 47 ? 25.812 30.531 -10.859 1 34.56 47 SER B CA 1
ATOM 3182 C C . SER B 1 47 ? 24.531 30.094 -11.539 1 34.56 47 SER B C 1
ATOM 3184 O O . SER B 1 47 ? 24.125 30.656 -12.555 1 34.56 47 SER B O 1
ATOM 3186 N N . GLY B 1 48 ? 23.984 28.984 -11.289 1 37.22 48 GLY B N 1
ATOM 3187 C CA . GLY B 1 48 ? 22.781 28.688 -12.07 1 37.22 48 GLY B CA 1
ATOM 3188 C C . GLY B 1 48 ? 21.797 29.844 -12.109 1 37.22 48 GLY B C 1
ATOM 3189 O O . GLY B 1 48 ? 21.859 30.75 -11.273 1 37.22 48 GLY B O 1
ATOM 3190 N N . LYS B 1 49 ? 20.922 30.031 -13.227 1 38.31 49 LYS B N 1
ATOM 3191 C CA . LYS B 1 49 ? 19.828 31 -13.43 1 38.31 49 LYS B CA 1
ATOM 3192 C C . LYS B 1 49 ? 19.078 31.25 -12.133 1 38.31 49 LYS B C 1
ATOM 3194 O O . LYS B 1 49 ? 18.594 30.312 -11.492 1 38.31 49 LYS B O 1
ATOM 3199 N N . LYS B 1 50 ? 19.375 32.188 -11.43 1 40.91 50 LYS B N 1
ATOM 3200 C CA . LYS B 1 50 ? 18.703 32.625 -10.203 1 40.91 50 LYS B CA 1
ATOM 3201 C C . LYS B 1 50 ? 17.203 32.281 -10.273 1 40.91 50 LYS B C 1
ATOM 3203 O O . LYS B 1 50 ? 16.453 33 -10.961 1 40.91 50 LYS B O 1
ATOM 3208 N N . ARG B 1 51 ? 16.812 31.094 -10.391 1 51.91 51 ARG B N 1
ATOM 3209 C CA . ARG B 1 51 ? 15.398 30.734 -10.391 1 51.91 51 ARG B CA 1
ATOM 3210 C C . ARG B 1 51 ? 14.594 31.688 -9.516 1 51.91 51 ARG B C 1
ATOM 3212 O O . ARG B 1 51 ? 14.992 32 -8.391 1 51.91 51 ARG B O 1
ATOM 3219 N N . GLU B 1 52 ? 13.773 32.531 -10.148 1 65 52 GLU B N 1
ATOM 3220 C CA . GLU B 1 52 ? 12.891 33.531 -9.555 1 65 52 GLU B CA 1
ATOM 3221 C C . GLU B 1 52 ? 12.195 33 -8.312 1 65 52 GLU B C 1
ATOM 3223 O O . GLU B 1 52 ? 11.453 32.031 -8.391 1 65 52 GLU B O 1
ATOM 3228 N N . MET B 1 53 ? 12.773 33.188 -7.125 1 85.31 53 MET B N 1
ATOM 3229 C CA . MET B 1 53 ? 12.273 32.812 -5.805 1 85.31 53 MET B CA 1
ATOM 3230 C C . MET B 1 53 ? 11.211 33.812 -5.328 1 85.31 53 MET B C 1
ATOM 3232 O O . MET B 1 53 ? 11.141 34.125 -4.137 1 85.31 53 MET B O 1
ATOM 3236 N N . SER B 1 54 ? 10.461 34.281 -6.324 1 93.5 54 SER B N 1
ATOM 3237 C CA . SER B 1 54 ? 9.391 35.188 -5.961 1 93.5 54 SER B CA 1
ATOM 3238 C C . SER B 1 54 ? 8.18 34.438 -5.402 1 93.5 54 SER B C 1
ATOM 3240 O O . SER B 1 54 ? 7.941 33.281 -5.758 1 93.5 54 SER B O 1
ATOM 3242 N N . GLU B 1 55 ? 7.516 35.188 -4.531 1 96.5 55 GLU B N 1
ATOM 3243 C CA . GLU B 1 55 ? 6.312 34.625 -3.918 1 96.5 55 GLU B CA 1
ATOM 3244 C C . GLU B 1 55 ? 5.25 34.312 -4.969 1 96.5 55 GLU B C 1
ATOM 3246 O O . GLU B 1 55 ? 5.105 35.062 -5.949 1 96.5 55 GLU B O 1
ATOM 3251 N N . LEU B 1 56 ? 4.523 33.188 -4.789 1 97.81 56 LEU B N 1
ATOM 3252 C CA . LEU B 1 56 ? 3.367 32.844 -5.609 1 97.81 56 LEU B CA 1
ATOM 3253 C C . LEU B 1 56 ? 2.068 33.125 -4.863 1 97.81 56 LEU B C 1
ATOM 3255 O O . LEU B 1 56 ? 1.97 32.875 -3.662 1 97.81 56 LEU B O 1
ATOM 3259 N N . PRO B 1 57 ? 1.074 33.656 -5.527 1 98 57 PRO B N 1
ATOM 3260 C CA . PRO B 1 57 ? -0.193 33.969 -4.863 1 98 57 PRO B CA 1
ATOM 3261 C C . PRO B 1 57 ? -1.025 32.75 -4.57 1 98 57 PRO B C 1
ATOM 3263 O O . PRO B 1 57 ? -0.989 31.766 -5.336 1 98 57 PRO B O 1
ATOM 3266 N N . TRP B 1 58 ? -1.786 32.75 -3.461 1 98.31 58 TRP B N 1
ATOM 3267 C CA . TRP B 1 58 ? -2.645 31.641 -3.08 1 98.31 58 TRP B CA 1
ATOM 3268 C C . TRP B 1 58 ? -3.643 31.312 -4.188 1 98.31 58 TRP B C 1
ATOM 3270 O O . TRP B 1 58 ? -4.059 30.172 -4.344 1 98.31 58 TRP B O 1
ATOM 3280 N N . SER B 1 59 ? -4.02 32.312 -5.016 1 98.38 59 SER B N 1
ATOM 3281 C CA . SER B 1 59 ? -5.082 32.188 -6.008 1 98.38 59 SER B CA 1
ATOM 3282 C C . SER B 1 59 ? -4.668 31.312 -7.176 1 98.38 59 SER B C 1
ATOM 3284 O O . SER B 1 59 ? -5.504 30.906 -7.984 1 98.38 59 SER B O 1
ATOM 3286 N N . ASP B 1 60 ? -3.395 31 -7.262 1 98.12 60 ASP B N 1
ATOM 3287 C CA . ASP B 1 60 ? -2.93 30.062 -8.266 1 98.12 60 ASP B CA 1
ATOM 3288 C C . ASP B 1 60 ? -3.299 28.625 -7.887 1 98.12 60 ASP B C 1
ATOM 3290 O O . ASP B 1 60 ? -3.26 27.719 -8.727 1 98.12 60 ASP B O 1
ATOM 3294 N N . PHE B 1 61 ? -3.717 28.438 -6.637 1 98.5 61 PHE B N 1
ATOM 3295 C CA . PHE B 1 61 ? -3.844 27.078 -6.129 1 98.5 61 PHE B CA 1
ATOM 3296 C C . PHE B 1 61 ? -5.238 26.844 -5.559 1 98.5 61 PHE B C 1
ATOM 3298 O O . PHE B 1 61 ? -5.723 25.703 -5.535 1 98.5 61 PHE B O 1
ATOM 3305 N N . PHE B 1 62 ? -5.824 27.844 -5.066 1 98.69 62 PHE B N 1
ATOM 3306 C CA . PHE B 1 62 ? -7.16 27.766 -4.484 1 98.69 62 PHE B CA 1
ATOM 3307 C C . PHE B 1 62 ? -8.125 28.672 -5.238 1 98.69 62 PHE B C 1
ATOM 3309 O O . PHE B 1 62 ? -7.699 29.594 -5.941 1 98.69 62 PHE B O 1
ATOM 3316 N N . ASP B 1 63 ? -9.391 28.406 -5.047 1 98.56 63 ASP B N 1
ATOM 3317 C CA . ASP B 1 63 ? -10.414 29.156 -5.77 1 98.56 63 ASP B CA 1
ATOM 3318 C C . ASP B 1 63 ? -10.93 30.328 -4.941 1 98.56 63 ASP B C 1
ATOM 3320 O O . ASP B 1 63 ? -11.375 31.328 -5.492 1 98.56 63 ASP B O 1
ATOM 3324 N N . GLU B 1 64 ? -10.922 30.125 -3.621 1 98.12 64 GLU B N 1
ATOM 3325 C CA . GLU B 1 64 ? -11.492 31.125 -2.736 1 98.12 64 GLU B CA 1
ATOM 3326 C C . GLU B 1 64 ? -10.703 31.234 -1.438 1 98.12 64 GLU B C 1
ATOM 3328 O O . GLU B 1 64 ? -10.094 30.266 -0.988 1 98.12 64 GLU B O 1
ATOM 3333 N N . LYS B 1 65 ? -10.656 32.406 -0.933 1 98.31 65 LYS B N 1
ATOM 3334 C CA . LYS B 1 65 ? -10.195 32.719 0.415 1 98.31 65 LYS B CA 1
ATOM 3335 C C . LYS B 1 65 ? -11.305 33.375 1.245 1 98.31 65 LYS B C 1
ATOM 3337 O O . LYS B 1 65 ? -11.844 34.406 0.877 1 98.31 65 LYS B O 1
ATOM 3342 N N . LYS B 1 66 ? -11.625 32.719 2.367 1 97.62 66 LYS B N 1
ATOM 3343 C CA . LYS B 1 66 ? -12.773 33.125 3.162 1 97.62 66 LYS B CA 1
ATOM 3344 C C . LYS B 1 66 ? -12.367 33.406 4.609 1 97.62 66 LYS B C 1
ATOM 3346 O O . LYS B 1 66 ? -11.422 32.781 5.117 1 97.62 66 LYS B O 1
ATOM 3351 N N . ASP B 1 67 ? -13.141 34.281 5.23 1 98.06 67 ASP B N 1
ATOM 3352 C CA . ASP B 1 67 ? -13.039 34.531 6.668 1 98.06 67 ASP B CA 1
ATOM 3353 C C . ASP B 1 67 ? -14.172 33.844 7.418 1 98.06 67 ASP B C 1
ATOM 3355 O O . ASP B 1 67 ? -15.344 34.062 7.145 1 98.06 67 ASP B O 1
ATOM 3359 N N . ALA B 1 68 ? -13.836 32.969 8.258 1 98.31 68 ALA B N 1
ATOM 3360 C CA . ALA B 1 68 ? -14.805 32.406 9.18 1 98.31 68 ALA B CA 1
ATOM 3361 C C . ALA B 1 68 ? -14.828 33.156 10.5 1 98.31 68 ALA B C 1
ATOM 3363 O O . ALA B 1 68 ? -13.898 33.031 11.305 1 98.31 68 ALA B O 1
ATOM 3364 N N . ASN B 1 69 ? -15.859 33.875 10.727 1 97.81 69 ASN B N 1
ATOM 3365 C CA . ASN B 1 69 ? -16.031 34.625 11.977 1 97.81 69 ASN B CA 1
ATOM 3366 C C . ASN B 1 69 ? -16.641 33.75 13.062 1 97.81 69 ASN B C 1
ATOM 3368 O O . ASN B 1 69 ? -17.766 33.281 12.93 1 97.81 69 ASN B O 1
ATOM 3372 N N . ILE B 1 70 ? -15.891 33.562 14.102 1 97.19 70 ILE B N 1
ATOM 3373 C CA . ILE B 1 70 ? -16.312 32.656 15.172 1 97.19 70 ILE B CA 1
ATOM 3374 C C . ILE B 1 70 ? -16.047 33.312 16.531 1 97.19 70 ILE B C 1
ATOM 3376 O O . ILE B 1 70 ? -14.906 33.406 16.984 1 97.19 70 ILE B O 1
ATOM 3380 N N . ASP B 1 71 ? -17.125 33.781 17.234 1 95.06 71 ASP B N 1
ATOM 3381 C CA . ASP B 1 71 ? -17.078 34.312 18.594 1 95.06 71 ASP B CA 1
ATOM 3382 C C . ASP B 1 71 ? -16.016 35.406 18.719 1 95.06 71 ASP B C 1
ATOM 3384 O O . ASP B 1 71 ? -15.172 35.375 19.609 1 95.06 71 ASP B O 1
ATOM 3388 N N . GLY B 1 72 ? -15.867 36.219 17.766 1 95.81 72 GLY B N 1
ATOM 3389 C CA . GLY B 1 72 ? -14.977 37.375 17.797 1 95.81 72 GLY B CA 1
ATOM 3390 C C . GLY B 1 72 ? -13.633 37.125 17.141 1 95.81 72 GLY B C 1
ATOM 3391 O O . GLY B 1 72 ? -12.859 38.031 16.922 1 95.81 72 GLY B O 1
ATOM 3392 N N . ASP B 1 73 ? -13.367 35.906 16.859 1 97.94 73 ASP B N 1
ATOM 3393 C CA . ASP B 1 73 ? -12.148 35.531 16.141 1 97.94 73 ASP B CA 1
ATOM 3394 C C . ASP B 1 73 ? -12.422 35.406 14.648 1 97.94 73 ASP B C 1
ATOM 3396 O O . ASP B 1 73 ? -13.555 35.156 14.234 1 97.94 73 ASP B O 1
ATOM 3400 N N . VAL B 1 74 ? -11.391 35.625 13.852 1 98.5 74 VAL B N 1
ATOM 3401 C CA . VAL B 1 74 ? -11.523 35.531 12.406 1 98.5 74 VAL B CA 1
ATOM 3402 C C . VAL B 1 74 ? -10.531 34.5 11.867 1 98.5 74 VAL B C 1
ATOM 3404 O O . VAL B 1 74 ? -9.32 34.75 11.836 1 98.5 74 VAL B O 1
ATOM 3407 N N . PHE B 1 75 ? -11.047 33.375 11.414 1 98.81 75 PHE B N 1
ATOM 3408 C CA . PHE B 1 75 ? -10.195 32.344 10.859 1 98.81 75 PHE B CA 1
ATOM 3409 C C . PHE B 1 75 ? -10.148 32.438 9.344 1 98.81 75 PHE B C 1
ATOM 3411 O O . PHE B 1 75 ? -11.188 32.469 8.68 1 98.81 75 PHE B O 1
ATOM 3418 N N . ASN B 1 76 ? -8.938 32.469 8.812 1 98.88 76 ASN B N 1
ATOM 3419 C CA . ASN B 1 76 ? -8.75 32.438 7.367 1 98.88 76 ASN B CA 1
ATOM 3420 C C . ASN B 1 76 ? -8.859 31 6.816 1 98.88 76 ASN B C 1
ATOM 3422 O O . ASN B 1 76 ? -8.305 30.062 7.395 1 98.88 76 ASN B O 1
ATOM 3426 N N . VAL B 1 77 ? -9.609 30.844 5.695 1 98.81 77 VAL B N 1
ATOM 3427 C CA . VAL B 1 77 ? -9.805 29.531 5.113 1 98.81 77 VAL B CA 1
ATOM 3428 C C . VAL B 1 77 ? -9.609 29.594 3.6 1 98.81 77 VAL B C 1
ATOM 3430 O O . VAL B 1 77 ? -10.18 30.453 2.932 1 98.81 77 VAL B O 1
ATOM 3433 N N . TYR B 1 78 ? -8.766 28.719 3.062 1 98.88 78 TYR B N 1
ATOM 3434 C CA . TYR B 1 78 ? -8.617 28.562 1.622 1 98.88 78 TYR B CA 1
ATOM 3435 C C . TYR B 1 78 ? -9.469 27.406 1.112 1 98.88 78 TYR B C 1
ATOM 3437 O O . TYR B 1 78 ? -9.523 26.344 1.731 1 98.88 78 TYR B O 1
ATOM 3445 N N . ILE B 1 79 ? -10.133 27.625 -0.013 1 98.5 79 ILE B N 1
ATOM 3446 C CA . ILE B 1 79 ? -11.062 26.625 -0.521 1 98.5 79 ILE B CA 1
ATOM 3447 C C . ILE B 1 79 ? -10.781 26.359 -2 1 98.5 79 ILE B C 1
ATOM 3449 O O . ILE B 1 79 ? -10.477 27.281 -2.752 1 98.5 79 ILE B O 1
ATOM 3453 N N . LYS B 1 80 ? -10.836 25.156 -2.387 1 98.38 80 LYS B N 1
ATOM 3454 C CA . LYS B 1 80 ? -10.773 24.75 -3.785 1 98.38 80 LYS B CA 1
ATOM 3455 C C . LYS B 1 80 ? -11.859 23.719 -4.109 1 98.38 80 LYS B C 1
ATOM 3457 O O . LYS B 1 80 ? -12.062 22.766 -3.357 1 98.38 80 LYS B O 1
ATOM 3462 N N . GLY B 1 81 ? -12.531 23.922 -5.215 1 96.12 81 GLY B N 1
ATOM 3463 C CA . GLY B 1 81 ? -13.578 23 -5.629 1 96.12 81 GLY B CA 1
ATOM 3464 C C . GLY B 1 81 ? -14.945 23.391 -5.102 1 96.12 81 GLY B C 1
ATOM 3465 O O . GLY B 1 81 ? -15.055 24.156 -4.141 1 96.12 81 GLY B O 1
ATOM 3466 N N . ASN B 1 82 ? -16.031 22.812 -5.73 1 92.94 82 ASN B N 1
ATOM 3467 C CA . ASN B 1 82 ? -17.375 23.219 -5.352 1 92.94 82 ASN B CA 1
ATOM 3468 C C . ASN B 1 82 ? -18.312 22.031 -5.25 1 92.94 82 ASN B C 1
ATOM 3470 O O . ASN B 1 82 ? -19.484 22.172 -4.898 1 92.94 82 ASN B O 1
ATOM 3474 N N . GLU B 1 83 ? -17.797 20.859 -5.52 1 92.94 83 GLU B N 1
ATOM 3475 C CA . GLU B 1 83 ? -18.641 19.672 -5.418 1 92.94 83 GLU B CA 1
ATOM 3476 C C . GLU B 1 83 ? -17.844 18.469 -4.898 1 92.94 83 GLU B C 1
ATOM 3478 O O . GLU B 1 83 ? -16.609 18.484 -4.902 1 92.94 83 GLU B O 1
ATOM 3483 N N . GLY B 1 84 ? -18.641 17.516 -4.438 1 93.88 84 GLY B N 1
ATOM 3484 C CA . GLY B 1 84 ? -18.016 16.281 -3.982 1 93.88 84 GLY B CA 1
ATOM 3485 C C . GLY B 1 84 ? -17.672 16.297 -2.504 1 93.88 84 GLY B C 1
ATOM 3486 O O . GLY B 1 84 ? -18.078 17.203 -1.777 1 93.88 84 GLY B O 1
ATOM 3487 N N . PRO B 1 85 ? -16.984 15.227 -2.135 1 97.06 85 PRO B N 1
ATOM 3488 C CA . PRO B 1 85 ? -16.594 15.141 -0.723 1 97.06 85 PRO B CA 1
ATOM 3489 C C . PRO B 1 85 ? -15.664 16.281 -0.297 1 97.06 85 PRO B C 1
ATOM 3491 O O . PRO B 1 85 ? -15.055 16.922 -1.146 1 97.06 85 PRO B O 1
ATOM 3494 N N . ILE B 1 86 ? -15.625 16.484 0.986 1 97.81 86 ILE B N 1
ATOM 3495 C CA . ILE B 1 86 ? -14.82 17.578 1.527 1 97.81 86 ILE B CA 1
ATOM 3496 C C . ILE B 1 86 ? -13.531 17.031 2.127 1 97.81 86 ILE B C 1
ATOM 3498 O O . ILE B 1 86 ? -13.57 16.125 2.959 1 97.81 86 ILE B O 1
ATOM 3502 N N . PHE B 1 87 ? -12.484 17.484 1.628 1 98.69 87 PHE B N 1
ATOM 3503 C CA . PHE B 1 87 ? -11.195 17.219 2.25 1 98.69 87 PHE B CA 1
ATOM 3504 C C . PHE B 1 87 ? -10.781 18.375 3.158 1 98.69 87 PHE B C 1
ATOM 3506 O O . PHE B 1 87 ? -10.445 19.469 2.678 1 98.69 87 PHE B O 1
ATOM 3513 N N . TYR B 1 88 ? -10.852 18.156 4.457 1 98.75 88 TYR B N 1
ATOM 3514 C CA . TYR B 1 88 ? -10.523 19.141 5.492 1 98.75 88 TYR B CA 1
ATOM 3515 C C . TYR B 1 88 ? -9.07 19 5.93 1 98.75 88 TYR B C 1
ATOM 3517 O O . TYR B 1 88 ? -8.711 18.062 6.637 1 98.75 88 TYR B O 1
ATOM 3525 N N . LEU B 1 89 ? -8.234 19.938 5.547 1 98.94 89 LEU B N 1
ATOM 3526 C CA . LEU B 1 89 ? -6.789 19.812 5.66 1 98.94 89 LEU B CA 1
ATOM 3527 C C . LEU B 1 89 ? -6.262 20.609 6.84 1 98.94 89 LEU B C 1
ATOM 3529 O O . LEU B 1 89 ? -6.414 21.844 6.879 1 98.94 89 LEU B O 1
ATOM 3533 N N . LEU B 1 90 ? -5.629 19.953 7.75 1 98.94 90 LEU B N 1
ATOM 3534 C CA . LEU B 1 90 ? -5.113 20.578 8.961 1 98.94 90 LEU B CA 1
ATOM 3535 C C . LEU B 1 90 ? -3.588 20.594 8.953 1 98.94 90 LEU B C 1
ATOM 3537 O O . LEU B 1 90 ? -2.953 19.547 8.898 1 98.94 90 LEU B O 1
ATOM 3541 N N . HIS B 1 91 ? -3.023 21.766 9.031 1 98.81 91 HIS B N 1
ATOM 3542 C CA . HIS B 1 91 ? -1.58 21.922 8.883 1 98.81 91 HIS B CA 1
ATOM 3543 C C . HIS B 1 91 ? -0.87 21.719 10.219 1 98.81 91 HIS B C 1
ATOM 3545 O O . HIS B 1 91 ? -1.508 21.719 11.273 1 98.81 91 HIS B O 1
ATOM 3551 N N . GLY B 1 92 ? 0.434 21.578 10.18 1 98.06 92 GLY B N 1
ATOM 3552 C CA . GLY B 1 92 ? 1.272 21.422 11.359 1 98.06 92 GLY B CA 1
ATOM 3553 C C . GLY B 1 92 ? 1.659 22.75 11.992 1 98.06 92 GLY B C 1
ATOM 3554 O O . GLY B 1 92 ? 1.345 23.812 11.461 1 98.06 92 GLY B O 1
ATOM 3555 N N . GLY B 1 93 ? 2.367 22.641 13.125 1 96.5 93 GLY B N 1
ATOM 3556 C CA . GLY B 1 93 ? 2.812 23.828 13.82 1 96.5 93 GLY B CA 1
ATOM 3557 C C . GLY B 1 93 ? 3.768 24.672 13 1 96.5 93 GLY B C 1
ATOM 3558 O O . GLY B 1 93 ? 4.75 24.172 12.453 1 96.5 93 GLY B O 1
ATOM 3559 N N . GLY B 1 94 ? 3.465 25.938 12.961 1 96.19 94 GLY B N 1
ATOM 3560 C CA . GLY B 1 94 ? 4.336 26.875 12.266 1 96.19 94 GLY B CA 1
ATOM 3561 C C . GLY B 1 94 ? 3.977 27.047 10.805 1 96.19 94 GLY B C 1
ATOM 3562 O O . GLY B 1 94 ? 4.512 27.938 10.133 1 96.19 94 GLY B O 1
ATOM 3563 N N . TYR B 1 95 ? 3.102 26.281 10.359 1 97.88 95 TYR B N 1
ATOM 3564 C CA . TYR B 1 95 ? 2.676 26.359 8.969 1 97.88 95 TYR B CA 1
ATOM 3565 C C . TYR B 1 95 ? 1.355 27.109 8.844 1 97.88 95 TYR B C 1
ATOM 3567 O O . TYR B 1 95 ? 0.983 27.875 9.734 1 97.88 95 TYR B O 1
ATOM 3575 N N . SER B 1 96 ? 0.782 27.078 7.645 1 98.62 96 SER B N 1
ATOM 3576 C CA . SER B 1 96 ? -0.547 27.609 7.359 1 98.62 96 SER B CA 1
ATOM 3577 C C . SER B 1 96 ? -1.293 26.719 6.367 1 98.62 96 SER B C 1
ATOM 3579 O O . SER B 1 96 ? -0.771 25.688 5.93 1 98.62 96 SER B O 1
ATOM 3581 N N . GLY B 1 97 ? -2.523 27.156 6.098 1 98.88 97 GLY B N 1
ATOM 3582 C CA . GLY B 1 97 ? -3.287 26.406 5.109 1 98.88 97 GLY B CA 1
ATOM 3583 C C . GLY B 1 97 ? -2.59 26.312 3.764 1 98.88 97 GLY B C 1
ATOM 3584 O O . GLY B 1 97 ? -2.844 25.391 2.992 1 98.88 97 GLY B O 1
ATOM 3585 N N . LEU B 1 98 ? -1.666 27.188 3.52 1 98.88 98 LEU B N 1
ATOM 3586 C CA . LEU B 1 98 ? -1.026 27.281 2.211 1 98.88 98 LEU B CA 1
ATOM 3587 C C . LEU B 1 98 ? 0.01 26.172 2.037 1 98.88 98 LEU B C 1
ATOM 3589 O O . LEU B 1 98 ? 0.48 25.922 0.924 1 98.88 98 LEU B O 1
ATOM 3593 N N . THR B 1 99 ? 0.357 25.453 3.127 1 98.81 99 THR B N 1
ATOM 3594 C CA . THR B 1 99 ? 1.247 24.312 2.99 1 98.81 99 THR B CA 1
ATOM 3595 C C . THR B 1 99 ? 0.623 23.25 2.092 1 98.81 99 THR B C 1
ATOM 3597 O O . THR B 1 99 ? 1.33 22.406 1.541 1 98.81 99 THR B O 1
ATOM 3600 N N . TRP B 1 100 ? -0.719 23.328 1.923 1 98.88 100 TRP B N 1
ATOM 3601 C CA . TRP B 1 100 ? -1.475 22.328 1.18 1 98.88 100 TRP B CA 1
ATOM 3602 C C . TRP B 1 100 ? -1.686 22.766 -0.266 1 98.88 100 TRP B C 1
ATOM 3604 O O . TRP B 1 100 ? -2.324 22.047 -1.048 1 98.88 100 TRP B O 1
ATOM 3614 N N . ALA B 1 101 ? -1.137 23.906 -0.665 1 98.81 101 ALA B N 1
ATOM 3615 C CA . ALA B 1 101 ? -1.457 24.531 -1.946 1 98.81 101 ALA B CA 1
ATOM 3616 C C . ALA B 1 101 ? -1.172 23.578 -3.105 1 98.81 101 ALA B C 1
ATOM 3618 O O . ALA B 1 101 ? -2.066 23.266 -3.893 1 98.81 101 ALA B O 1
ATOM 3619 N N . CYS B 1 102 ? 0.031 23.094 -3.193 1 98.56 102 CYS B N 1
ATOM 3620 C CA . CYS B 1 102 ? 0.402 22.203 -4.293 1 98.56 102 CYS B CA 1
ATOM 3621 C C . CYS B 1 102 ? -0.375 20.906 -4.227 1 98.56 102 CYS B C 1
ATOM 3623 O O . CYS B 1 102 ? -0.822 20.391 -5.25 1 98.56 102 CYS B O 1
ATOM 3625 N N . PHE B 1 103 ? -0.535 20.375 -3.062 1 98.38 103 PHE B N 1
ATOM 3626 C CA . PHE B 1 103 ? -1.295 19.156 -2.861 1 98.38 103 PHE B CA 1
ATOM 3627 C C . PHE B 1 103 ? -2.734 19.328 -3.332 1 98.38 103 PHE B C 1
ATOM 3629 O O . PHE B 1 103 ? -3.27 18.469 -4.035 1 98.38 103 PHE B O 1
ATOM 3636 N N . ALA B 1 104 ? -3.357 20.406 -2.918 1 98.56 104 ALA B N 1
ATOM 3637 C CA . ALA B 1 104 ? -4.75 20.672 -3.271 1 98.56 104 ALA B CA 1
ATOM 3638 C C . ALA B 1 104 ? -4.93 20.719 -4.785 1 98.56 104 ALA B C 1
ATOM 3640 O O . ALA B 1 104 ? -5.891 20.156 -5.324 1 98.56 104 ALA B O 1
ATOM 3641 N N . LYS B 1 105 ? -4.062 21.406 -5.391 1 97.06 105 LYS B N 1
ATOM 3642 C CA . LYS B 1 105 ? -4.113 21.516 -6.848 1 97.06 105 LYS B CA 1
ATOM 3643 C C . LYS B 1 105 ? -4.012 20.141 -7.508 1 97.06 105 LYS B C 1
ATOM 3645 O O . LYS B 1 105 ? -4.793 19.812 -8.406 1 97.06 105 LYS B O 1
ATOM 3650 N N . GLU B 1 106 ? -3.066 19.359 -7.039 1 94.88 106 GLU B N 1
ATOM 3651 C CA . GLU B 1 106 ? -2.865 18.016 -7.594 1 94.88 106 GLU B CA 1
ATOM 3652 C C . GLU B 1 106 ? -4.066 17.125 -7.316 1 94.88 106 GLU B C 1
ATOM 3654 O O . GLU B 1 106 ? -4.531 16.406 -8.211 1 94.88 106 GLU B O 1
ATOM 3659 N N . LEU B 1 107 ? -4.582 17.109 -6.137 1 96.38 107 LEU B N 1
ATOM 3660 C CA . LEU B 1 107 ? -5.699 16.25 -5.754 1 96.38 107 LEU B CA 1
ATOM 3661 C C . LEU B 1 107 ? -6.93 16.562 -6.598 1 96.38 107 LEU B C 1
ATOM 3663 O O . LEU B 1 107 ? -7.629 15.641 -7.039 1 96.38 107 LEU B O 1
ATOM 3667 N N . ALA B 1 108 ? -7.133 17.812 -6.867 1 94 108 ALA B N 1
ATOM 3668 C CA . ALA B 1 108 ? -8.305 18.25 -7.605 1 94 108 ALA B CA 1
ATOM 3669 C C . ALA B 1 108 ? -8.258 17.781 -9.055 1 94 108 ALA B C 1
ATOM 3671 O O . ALA B 1 108 ? -9.289 17.734 -9.734 1 94 108 ALA B O 1
ATOM 3672 N N . THR B 1 109 ? -7.105 17.453 -9.562 1 89.81 109 THR B N 1
ATOM 3673 C CA . THR B 1 109 ? -6.992 16.938 -10.922 1 89.81 109 THR B CA 1
ATOM 3674 C C . THR B 1 109 ? -7.336 15.445 -10.969 1 89.81 109 THR B C 1
ATOM 3676 O O . THR B 1 109 ? -7.656 14.914 -12.023 1 89.81 109 THR B O 1
ATOM 3679 N N . LEU B 1 110 ? -7.312 14.844 -9.836 1 88.62 110 LEU B N 1
ATOM 3680 C CA . LEU B 1 110 ? -7.445 13.391 -9.789 1 88.62 110 LEU B CA 1
ATOM 3681 C C . LEU B 1 110 ? -8.875 12.984 -9.453 1 88.62 110 LEU B C 1
ATOM 3683 O O . LEU B 1 110 ? -9.398 12.016 -10.008 1 88.62 110 LEU B O 1
ATOM 3687 N N . ILE B 1 111 ? -9.484 13.727 -8.539 1 92.31 111 ILE B N 1
ATOM 3688 C CA . ILE B 1 111 ? -10.82 13.359 -8.086 1 92.31 111 ILE B CA 1
ATOM 3689 C C . ILE B 1 111 ? -11.695 14.609 -7.969 1 92.31 111 ILE B C 1
ATOM 3691 O O . ILE B 1 111 ? -11.18 15.711 -7.793 1 92.31 111 ILE B O 1
ATOM 3695 N N . SER B 1 112 ? -12.992 14.398 -8.078 1 92.38 112 SER B N 1
ATOM 3696 C CA . SER B 1 112 ? -13.93 15.461 -7.746 1 92.38 112 SER B CA 1
ATOM 3697 C C . SER B 1 112 ? -14.047 15.641 -6.238 1 92.38 112 SER B C 1
ATOM 3699 O O . SER B 1 112 ? -14.484 14.734 -5.531 1 92.38 112 SER B O 1
ATOM 3701 N N . CYS B 1 113 ? -13.648 16.828 -5.836 1 96 113 CYS B N 1
ATOM 3702 C CA . CYS B 1 113 ? -13.672 17.047 -4.395 1 96 113 CYS B CA 1
ATOM 3703 C C . CYS B 1 113 ? -13.648 18.531 -4.066 1 96 113 CYS B C 1
ATOM 3705 O O . CYS B 1 113 ? -13.438 19.375 -4.953 1 96 113 CYS B O 1
ATOM 3707 N N . ARG B 1 114 ? -13.922 18.859 -2.867 1 97 114 ARG B N 1
ATOM 3708 C CA . ARG B 1 114 ? -13.719 20.172 -2.262 1 97 114 ARG B CA 1
ATOM 3709 C C . ARG B 1 114 ? -12.617 20.125 -1.212 1 97 114 ARG B C 1
ATOM 3711 O O . ARG B 1 114 ? -12.602 19.234 -0.358 1 97 114 ARG B O 1
ATOM 3718 N N . VAL B 1 115 ? -11.75 21.031 -1.347 1 98.19 115 VAL B N 1
ATOM 3719 C CA . VAL B 1 115 ? -10.633 21.125 -0.407 1 98.19 115 VAL B CA 1
ATOM 3720 C C . VAL B 1 115 ? -10.781 22.375 0.461 1 98.19 115 VAL B C 1
ATOM 3722 O O . VAL B 1 115 ? -11.039 23.469 -0.051 1 98.19 115 VAL B O 1
ATOM 3725 N N . VAL B 1 116 ? -10.656 22.203 1.73 1 98.38 116 VAL B N 1
ATOM 3726 C CA . VAL B 1 116 ? -10.719 23.297 2.695 1 98.38 116 VAL B CA 1
ATOM 3727 C C . VAL B 1 116 ? -9.477 23.281 3.578 1 98.38 116 VAL B C 1
ATOM 3729 O O . VAL B 1 116 ? -9.195 22.281 4.246 1 98.38 116 VAL B O 1
ATOM 3732 N N . ALA B 1 117 ? -8.758 24.344 3.578 1 98.88 117 ALA B N 1
ATOM 3733 C CA . ALA B 1 117 ? -7.508 24.453 4.32 1 98.88 117 ALA B CA 1
ATOM 3734 C C . ALA B 1 117 ? -7.48 25.719 5.172 1 98.88 117 ALA B C 1
ATOM 3736 O O . ALA B 1 117 ? -7.133 26.797 4.684 1 98.88 117 ALA B O 1
ATOM 3737 N N . PRO B 1 118 ? -7.758 25.625 6.41 1 98.88 118 PRO B N 1
ATOM 3738 C CA . PRO B 1 118 ? -7.742 26.812 7.273 1 98.88 118 PRO B CA 1
ATOM 3739 C C . PRO B 1 118 ? -6.348 27.125 7.812 1 98.88 118 PRO B C 1
ATOM 3741 O O . PRO B 1 118 ? -5.496 26.234 7.895 1 98.88 118 PRO B O 1
ATOM 3744 N N . ASP B 1 119 ? -6.148 28.391 8.109 1 98.88 119 ASP B N 1
ATOM 3745 C CA . ASP B 1 119 ? -5.09 28.781 9.031 1 98.88 119 ASP B CA 1
ATOM 3746 C C . ASP B 1 119 ? -5.527 28.578 10.484 1 98.88 119 ASP B C 1
ATOM 3748 O O . ASP B 1 119 ? -6.422 29.266 10.969 1 98.88 119 ASP B O 1
ATOM 3752 N N . LEU B 1 120 ? -4.902 27.688 11.133 1 98.69 120 LEU B N 1
ATOM 3753 C CA . LEU B 1 120 ? -5.277 27.406 12.516 1 98.69 120 LEU B CA 1
ATOM 3754 C C . LEU B 1 120 ? -4.875 28.562 13.438 1 98.69 120 LEU B C 1
ATOM 3756 O O . LEU B 1 120 ? -4.168 29.469 13.016 1 98.69 120 LEU B O 1
ATOM 3760 N N . ARG B 1 121 ? -5.355 28.516 14.633 1 98.38 121 ARG B N 1
ATOM 3761 C CA . ARG B 1 121 ? -5.125 29.578 15.602 1 98.38 121 ARG B CA 1
ATOM 3762 C C . ARG B 1 121 ? -3.641 29.922 15.695 1 98.38 121 ARG B C 1
ATOM 3764 O O . ARG B 1 121 ? -2.799 29.047 15.828 1 98.38 121 ARG B O 1
ATOM 3771 N N . GLY B 1 122 ? -3.43 31.203 15.547 1 97.38 122 GLY B N 1
ATOM 3772 C CA . GLY B 1 122 ? -2.068 31.703 15.695 1 97.38 122 GLY B CA 1
ATOM 3773 C C . GLY B 1 122 ? -1.238 31.562 14.438 1 97.38 122 GLY B C 1
ATOM 3774 O O . GLY B 1 122 ? -0.056 31.906 14.422 1 97.38 122 GLY B O 1
ATOM 3775 N N . HIS B 1 123 ? -1.818 31.172 13.391 1 98.44 123 HIS B N 1
ATOM 3776 C CA . HIS B 1 123 ? -1.064 30.906 12.172 1 98.44 123 HIS B CA 1
ATOM 3777 C C . HIS B 1 123 ? -1.651 31.656 10.984 1 98.44 123 HIS B C 1
ATOM 3779 O O . HIS B 1 123 ? -2.822 32.031 11 1 98.44 123 HIS B O 1
ATOM 3785 N N . GLY B 1 124 ? -0.826 31.891 9.977 1 98.19 124 GLY B N 1
ATOM 3786 C CA . GLY B 1 124 ? -1.265 32.469 8.719 1 98.19 124 GLY B CA 1
ATOM 3787 C C . GLY B 1 124 ? -1.976 33.781 8.883 1 98.19 124 GLY B C 1
ATOM 3788 O O . GLY B 1 124 ? -1.463 34.688 9.547 1 98.19 124 GLY B O 1
ATOM 3789 N N . ASP B 1 125 ? -3.121 33.906 8.258 1 98.44 125 ASP B N 1
ATOM 3790 C CA . ASP B 1 125 ? -3.85 35.156 8.25 1 98.44 125 ASP B CA 1
ATOM 3791 C C . ASP B 1 125 ? -4.977 35.156 9.281 1 98.44 125 ASP B C 1
ATOM 3793 O O . ASP B 1 125 ? -5.781 36.094 9.336 1 98.44 125 ASP B O 1
ATOM 3797 N N . THR B 1 126 ? -5.023 34.094 10.055 1 98.62 126 THR B N 1
ATOM 3798 C CA . THR B 1 126 ? -6.012 34 11.125 1 98.62 126 THR B CA 1
ATOM 3799 C C . THR B 1 126 ? -5.688 34.969 12.25 1 98.62 126 THR B C 1
ATOM 3801 O O . THR B 1 126 ? -4.527 35.125 12.633 1 98.62 126 THR B O 1
ATOM 3804 N N . LYS B 1 127 ? -6.73 35.625 12.766 1 97.69 127 LYS B N 1
ATOM 3805 C CA . LYS B 1 127 ? -6.605 36.594 13.875 1 97.69 127 LYS B CA 1
ATOM 3806 C C . LYS B 1 127 ? -7.539 36.219 15.023 1 97.69 127 LYS B C 1
ATOM 3808 O O . LYS B 1 127 ? -8.758 36.188 14.852 1 97.69 127 LYS B O 1
ATOM 3813 N N . CYS B 1 128 ? -6.93 35.938 16.109 1 96.81 128 CYS B N 1
ATOM 3814 C CA . CYS B 1 128 ? -7.699 35.594 17.297 1 96.81 128 CYS B CA 1
ATOM 3815 C C . CYS B 1 128 ? -7.371 36.5 18.469 1 96.81 128 CYS B C 1
ATOM 3817 O O . CYS B 1 128 ? -6.301 37.125 18.5 1 96.81 128 CYS B O 1
ATOM 3819 N N . SER B 1 129 ? -8.32 36.594 19.391 1 95.81 129 SER B N 1
ATOM 3820 C CA . SER B 1 129 ? -8.102 37.375 20.594 1 95.81 129 SER B CA 1
ATOM 3821 C C . SER B 1 129 ? -6.93 36.844 21.406 1 95.81 129 SER B C 1
ATOM 3823 O O . SER B 1 129 ? -6.09 37.625 21.891 1 95.81 129 SER B O 1
ATOM 3825 N N . ASP B 1 130 ? -6.922 35.531 21.609 1 95.38 130 ASP B N 1
ATOM 3826 C CA . ASP B 1 130 ? -5.793 34.844 22.219 1 95.38 130 ASP B CA 1
ATOM 3827 C C . ASP B 1 130 ? -5.16 33.844 21.25 1 95.38 130 ASP B C 1
ATOM 3829 O O . ASP B 1 130 ? -5.625 32.719 21.125 1 95.38 130 ASP B O 1
ATOM 3833 N N . GLU B 1 131 ? -4.082 34.219 20.781 1 94.75 131 GLU B N 1
ATOM 3834 C CA . GLU B 1 131 ? -3.447 33.406 19.75 1 94.75 131 GLU B CA 1
ATOM 3835 C C . GLU B 1 131 ? -2.453 32.406 20.375 1 94.75 131 GLU B C 1
ATOM 3837 O O . GLU B 1 131 ? -1.909 31.562 19.672 1 94.75 131 GLU B O 1
ATOM 3842 N N . HIS B 1 132 ? -2.299 32.531 21.656 1 92.25 132 HIS B N 1
ATOM 3843 C CA . HIS B 1 132 ? -1.279 31.703 22.297 1 92.25 132 HIS B CA 1
ATOM 3844 C C . HIS B 1 132 ? -1.894 30.453 22.922 1 92.25 132 HIS B C 1
ATOM 3846 O O . HIS B 1 132 ? -1.176 29.516 23.281 1 92.25 132 HIS B O 1
ATOM 3852 N N . ASP B 1 133 ? -3.168 30.375 23.047 1 96.38 133 ASP B N 1
ATOM 3853 C CA . ASP B 1 133 ? -3.82 29.188 23.562 1 96.38 133 ASP B CA 1
ATOM 3854 C C . ASP B 1 133 ? -3.941 28.109 22.484 1 96.38 133 ASP B C 1
ATOM 3856 O O . ASP B 1 133 ? -5.004 27.938 21.891 1 96.38 133 ASP B O 1
ATOM 3860 N N . LEU B 1 134 ? -2.904 27.375 22.391 1 97.81 134 LEU B N 1
ATOM 3861 C CA . LEU B 1 134 ? -2.902 26.281 21.422 1 97.81 134 LEU B CA 1
ATOM 3862 C C . LEU B 1 134 ? -3.166 24.938 22.109 1 97.81 134 LEU B C 1
ATOM 3864 O O . LEU B 1 134 ? -2.607 23.922 21.719 1 97.81 134 LEU B O 1
ATOM 3868 N N . SER B 1 135 ? -3.934 24.984 23.188 1 97.75 135 SER B N 1
ATOM 3869 C CA . SER B 1 135 ? -4.32 23.734 23.844 1 97.75 135 SER B CA 1
ATOM 3870 C C . SER B 1 135 ? -5.133 22.844 22.906 1 97.75 135 SER B C 1
ATOM 3872 O O . SER B 1 135 ? -5.793 23.344 21.984 1 97.75 135 SER B O 1
ATOM 3874 N N . LYS B 1 136 ? -5.004 21.625 23.172 1 97.44 136 LYS B N 1
ATOM 3875 C CA . LYS B 1 136 ? -5.754 20.641 22.406 1 97.44 136 LYS B CA 1
ATOM 3876 C C . LYS B 1 136 ? -7.246 20.969 22.406 1 97.44 136 LYS B C 1
ATOM 3878 O O . LYS B 1 136 ? -7.887 20.953 21.344 1 97.44 136 LYS B O 1
ATOM 3883 N N . GLU B 1 137 ? -7.809 21.297 23.5 1 97.56 137 GLU B N 1
ATOM 3884 C CA . GLU B 1 137 ? -9.234 21.578 23.672 1 97.56 137 GLU B CA 1
ATOM 3885 C C . GLU B 1 137 ? -9.656 22.781 22.828 1 97.56 137 GLU B C 1
ATOM 3887 O O . GLU B 1 137 ? -10.664 22.734 22.125 1 97.56 137 GLU B O 1
ATOM 3892 N N . THR B 1 138 ? -8.867 23.812 22.938 1 98 138 THR B N 1
ATOM 3893 C CA . THR B 1 138 ? -9.188 25.031 22.203 1 98 138 THR B CA 1
ATOM 3894 C C . THR B 1 138 ? -9.094 24.797 20.703 1 98 138 THR B C 1
ATOM 3896 O O . THR B 1 138 ? -9.977 25.203 19.938 1 98 138 THR B O 1
ATOM 3899 N N . GLN B 1 139 ? -8.102 24.156 20.266 1 98.31 139 GLN B N 1
ATOM 3900 C CA . GLN B 1 139 ? -7.875 23.969 18.844 1 98.31 139 GLN B CA 1
ATOM 3901 C C . GLN B 1 139 ? -8.93 23.047 18.234 1 98.31 139 GLN B C 1
ATOM 3903 O O . GLN B 1 139 ? -9.391 23.281 17.109 1 98.31 139 GLN B O 1
ATOM 3908 N N . ILE B 1 140 ? -9.297 21.969 18.969 1 98.25 140 ILE B N 1
ATOM 3909 C CA . ILE B 1 140 ? -10.328 21.062 18.469 1 98.25 140 ILE B CA 1
ATOM 3910 C C . ILE B 1 140 ? -11.656 21.797 18.344 1 98.25 140 ILE B C 1
ATOM 3912 O O . ILE B 1 140 ? -12.391 21.594 17.375 1 98.25 140 ILE B O 1
ATOM 3916 N N . LYS B 1 141 ? -11.922 22.656 19.266 1 98 141 LYS B N 1
ATOM 3917 C CA . LYS B 1 141 ? -13.117 23.5 19.203 1 98 141 LYS B CA 1
ATOM 3918 C C . LYS B 1 141 ? -13.07 24.422 17.984 1 98 141 LYS B C 1
ATOM 3920 O O . LYS B 1 141 ? -14.07 24.578 17.281 1 98 141 LYS B O 1
ATOM 3925 N N . ASP B 1 142 ? -11.922 25.047 17.797 1 98.62 142 ASP B N 1
ATOM 3926 C CA . ASP B 1 142 ? -11.742 25.906 16.641 1 98.62 142 ASP B CA 1
ATOM 3927 C C . ASP B 1 142 ? -12.008 25.156 15.336 1 98.62 142 ASP B C 1
ATOM 3929 O O . ASP B 1 142 ? -12.742 25.625 14.469 1 98.62 142 ASP B O 1
ATOM 3933 N N . ILE B 1 143 ? -11.43 24 15.203 1 98.62 143 ILE B N 1
ATOM 3934 C CA . ILE B 1 143 ? -11.5 23.188 13.992 1 98.62 143 ILE B CA 1
ATOM 3935 C C . ILE B 1 143 ? -12.961 22.844 13.695 1 98.62 143 ILE B C 1
ATOM 3937 O O . ILE B 1 143 ? -13.414 22.969 12.555 1 98.62 143 ILE B O 1
ATOM 3941 N N . GLY B 1 144 ? -13.688 22.359 14.711 1 97.94 144 GLY B N 1
ATOM 3942 C CA . GLY B 1 144 ? -15.102 22.078 14.531 1 97.94 144 GLY B CA 1
ATOM 3943 C C . GLY B 1 144 ? -15.914 23.297 14.141 1 97.94 144 GLY B C 1
ATOM 3944 O O . GLY B 1 144 ? -16.766 23.234 13.258 1 97.94 144 GLY B O 1
ATOM 3945 N N . ALA B 1 145 ? -15.656 24.422 14.781 1 98.06 145 ALA B N 1
ATOM 3946 C CA . ALA B 1 145 ? -16.391 25.656 14.547 1 98.06 145 ALA B CA 1
ATOM 3947 C C . ALA B 1 145 ? -16.125 26.203 13.148 1 98.06 145 ALA B C 1
ATOM 3949 O O . ALA B 1 145 ? -17.031 26.719 12.484 1 98.06 145 ALA B O 1
ATOM 3950 N N . ILE B 1 146 ? -14.891 26.156 12.727 1 98.31 146 ILE B N 1
ATOM 3951 C CA . ILE B 1 146 ? -14.539 26.594 11.383 1 98.31 146 ILE B CA 1
ATOM 3952 C C . ILE B 1 146 ? -15.328 25.797 10.352 1 98.31 146 ILE B C 1
ATOM 3954 O O . ILE B 1 146 ? -15.93 26.359 9.438 1 98.31 146 ILE B O 1
ATOM 3958 N N . PHE B 1 147 ? -15.297 24.469 10.516 1 97.44 147 PHE B N 1
ATOM 3959 C CA . PHE B 1 147 ? -16 23.609 9.578 1 97.44 147 PHE B CA 1
ATOM 3960 C C . PHE B 1 147 ? -17.484 23.953 9.523 1 97.44 147 PHE B C 1
ATOM 3962 O O . PHE B 1 147 ? -18.047 24.125 8.438 1 97.44 147 PHE B O 1
ATOM 3969 N N . LYS B 1 148 ? -18.094 24.078 10.68 1 96.38 148 LYS B N 1
ATOM 3970 C CA . LYS B 1 148 ? -19.516 24.406 10.766 1 96.38 148 LYS B CA 1
ATOM 3971 C C . LYS B 1 148 ? -19.812 25.75 10.125 1 96.38 148 LYS B C 1
ATOM 3973 O O . LYS B 1 148 ? -20.844 25.922 9.477 1 96.38 148 LYS B O 1
ATOM 3978 N N . ASN B 1 149 ? -18.938 26.656 10.32 1 96.56 149 ASN B N 1
ATOM 3979 C CA . ASN B 1 149 ? -19.125 27.984 9.766 1 96.56 149 ASN B CA 1
ATOM 3980 C C . ASN B 1 149 ? -19.094 27.969 8.242 1 96.56 149 ASN B C 1
ATOM 3982 O O . ASN B 1 149 ? -19.859 28.688 7.598 1 96.56 149 ASN B O 1
ATOM 3986 N N . ILE B 1 150 ? -18.234 27.203 7.664 1 94.88 150 ILE B N 1
ATOM 3987 C CA . ILE B 1 150 ? -18.016 27.203 6.219 1 94.88 150 ILE B CA 1
ATOM 3988 C C . ILE B 1 150 ? -19.078 26.328 5.543 1 94.88 150 ILE B C 1
ATOM 3990 O O . ILE B 1 150 ? -19.594 26.672 4.48 1 94.88 150 ILE B O 1
ATOM 3994 N N . PHE B 1 151 ? -19.422 25.172 6.105 1 91.81 151 PHE B N 1
ATOM 3995 C CA . PHE B 1 151 ? -20.234 24.203 5.383 1 91.81 151 PHE B CA 1
ATOM 3996 C C . PHE B 1 151 ? -21.578 24.016 6.062 1 91.81 151 PHE B C 1
ATOM 3998 O O . PHE B 1 151 ? -22.469 23.344 5.523 1 91.81 151 PHE B O 1
ATOM 4005 N N . GLY B 1 152 ? -21.797 24.594 7.172 1 86.12 152 GLY B N 1
ATOM 4006 C CA . GLY B 1 152 ? -23.047 24.375 7.879 1 86.12 152 GLY B CA 1
ATOM 4007 C C . GLY B 1 152 ? -23.359 22.906 8.133 1 86.12 152 GLY B C 1
ATOM 4008 O O . GLY B 1 152 ? -22.531 22.188 8.695 1 86.12 152 GLY B O 1
ATOM 4009 N N . GLU B 1 153 ? -24.609 22.516 7.645 1 79.56 153 GLU B N 1
ATOM 4010 C CA . GLU B 1 153 ? -25.031 21.125 7.82 1 79.56 153 GLU B CA 1
ATOM 4011 C C . GLU B 1 153 ? -24.891 20.344 6.523 1 79.56 153 GLU B C 1
ATOM 4013 O O . GLU B 1 153 ? -25.797 19.594 6.141 1 79.56 153 GLU B O 1
ATOM 4018 N N . ASP B 1 154 ? -23.859 20.438 5.922 1 80.31 154 ASP B N 1
ATOM 4019 C CA . ASP B 1 154 ? -23.578 19.688 4.707 1 80.31 154 ASP B CA 1
ATOM 4020 C C . ASP B 1 154 ? -23.453 18.188 5 1 80.31 154 ASP B C 1
ATOM 4022 O O . ASP B 1 154 ? -22.781 17.797 5.957 1 80.31 154 ASP B O 1
ATOM 4026 N N . ASP B 1 155 ? -24.078 17.406 4.238 1 87.81 155 ASP B N 1
ATOM 4027 C CA . ASP B 1 155 ? -24.125 15.961 4.461 1 87.81 155 ASP B CA 1
ATOM 4028 C C . ASP B 1 155 ? -23.047 15.25 3.646 1 87.81 155 ASP B C 1
ATOM 4030 O O . ASP B 1 155 ? -22.969 14.016 3.654 1 87.81 155 ASP B O 1
ATOM 4034 N N . SER B 1 156 ? -22.203 16.047 3.072 1 92.38 156 SER B N 1
ATOM 4035 C CA . SER B 1 156 ? -21.141 15.445 2.275 1 92.38 156 SER B CA 1
ATOM 4036 C C . SER B 1 156 ? -20.141 14.719 3.162 1 92.38 156 SER B C 1
ATOM 4038 O O . SER B 1 156 ? -19.844 15.164 4.273 1 92.38 156 SER B O 1
ATOM 4040 N N . PRO B 1 157 ? -19.641 13.633 2.668 1 96 157 PRO B N 1
ATOM 4041 C CA . PRO B 1 157 ? -18.594 12.961 3.43 1 96 157 PRO B CA 1
ATOM 4042 C C . PRO B 1 157 ? -17.328 13.805 3.58 1 96 157 PRO B C 1
ATOM 4044 O O . PRO B 1 157 ? -16.953 14.516 2.648 1 96 157 PRO B O 1
ATOM 4047 N N . VAL B 1 158 ? -16.75 13.742 4.75 1 97.62 158 VAL B N 1
ATOM 4048 C CA . VAL B 1 158 ? -15.562 14.539 5.043 1 97.62 158 VAL B CA 1
ATOM 4049 C C . VAL B 1 158 ? -14.359 13.617 5.246 1 97.62 158 VAL B C 1
ATOM 4051 O O . VAL B 1 158 ? -14.453 12.617 5.961 1 97.62 158 VAL B O 1
ATOM 4054 N N . CYS B 1 159 ? -13.352 13.852 4.543 1 98.5 159 CYS B N 1
ATOM 4055 C CA . CYS B 1 159 ? -12.047 13.266 4.824 1 98.5 159 CYS B CA 1
ATOM 4056 C C . CYS B 1 159 ? -11.141 14.25 5.547 1 98.5 159 CYS B C 1
ATOM 4058 O O . CYS B 1 159 ? -10.773 15.281 4.984 1 98.5 159 CYS B O 1
ATOM 4060 N N . ILE B 1 160 ? -10.766 13.953 6.758 1 98.75 160 ILE B N 1
ATOM 4061 C CA . ILE B 1 160 ? -9.859 14.828 7.492 1 98.75 160 ILE B CA 1
ATOM 4062 C C . ILE B 1 160 ? -8.414 14.414 7.219 1 98.75 160 ILE B C 1
ATOM 4064 O O . ILE B 1 160 ? -8.062 13.242 7.344 1 98.75 160 ILE B O 1
ATOM 4068 N N . VAL B 1 161 ? -7.664 15.328 6.793 1 98.88 161 VAL B N 1
ATOM 4069 C CA . VAL B 1 161 ? -6.242 15.117 6.52 1 98.88 161 VAL B CA 1
ATOM 4070 C C . VAL B 1 161 ? -5.406 16.047 7.391 1 98.88 161 VAL B C 1
ATOM 4072 O O . VAL B 1 161 ? -5.609 17.266 7.379 1 98.88 161 VAL B O 1
ATOM 4075 N N . GLY B 1 162 ? -4.48 15.5 8.125 1 98.81 162 GLY B N 1
ATOM 4076 C CA . GLY B 1 162 ? -3.676 16.328 9.016 1 98.81 162 GLY B CA 1
ATOM 4077 C C . GLY B 1 162 ? -2.197 15.992 8.969 1 98.81 162 GLY B C 1
ATOM 4078 O O . GLY B 1 162 ? -1.825 14.82 8.875 1 98.81 162 GLY B O 1
ATOM 4079 N N . HIS B 1 163 ? -1.367 16.984 9.07 1 98.12 163 HIS B N 1
ATOM 4080 C CA . HIS B 1 163 ? 0.085 16.859 9.109 1 98.12 163 HIS B CA 1
ATOM 4081 C C . HIS B 1 163 ? 0.638 17.25 10.477 1 98.12 163 HIS B C 1
ATOM 4083 O O . HIS B 1 163 ? 0.317 18.312 11.008 1 98.12 163 HIS B O 1
ATOM 4089 N N . SER B 1 164 ? 1.545 16.406 11.07 1 96 164 SER B N 1
ATOM 4090 C CA . SER B 1 164 ? 2.234 16.703 12.32 1 96 164 SER B CA 1
ATOM 4091 C C . SER B 1 164 ? 1.25 17.141 13.406 1 96 164 SER B C 1
ATOM 4093 O O . SER B 1 164 ? 0.291 16.422 13.695 1 96 164 SER B O 1
ATOM 4095 N N . MET B 1 165 ? 1.286 18.312 13.906 1 96.94 165 MET B N 1
ATOM 4096 C CA . MET B 1 165 ? 0.316 18.828 14.867 1 96.94 165 MET B CA 1
ATOM 4097 C C . MET B 1 165 ? -1.104 18.719 14.328 1 96.94 165 MET B C 1
ATOM 4099 O O . MET B 1 165 ? -2.016 18.312 15.047 1 96.94 165 MET B O 1
ATOM 4103 N N . GLY B 1 166 ? -1.255 19.062 13.086 1 98.44 166 GLY B N 1
ATOM 4104 C CA . GLY B 1 166 ? -2.553 18.938 12.438 1 98.44 166 GLY B CA 1
ATOM 4105 C C . GLY B 1 166 ? -3.051 17.516 12.375 1 98.44 166 GLY B C 1
ATOM 4106 O O . GLY B 1 166 ? -4.258 17.266 12.406 1 98.44 166 GLY B O 1
ATOM 4107 N N . GLY B 1 167 ? -2.105 16.609 12.227 1 98.44 167 GLY B N 1
ATOM 4108 C CA . GLY B 1 167 ? -2.479 15.195 12.281 1 98.44 167 GLY B CA 1
ATOM 4109 C C . GLY B 1 167 ? -3.023 14.781 13.641 1 98.44 167 GLY B C 1
ATOM 4110 O O . GLY B 1 167 ? -4.039 14.086 13.719 1 98.44 167 GLY B O 1
ATOM 4111 N N . ALA B 1 168 ? -2.326 15.164 14.68 1 98.12 168 ALA B N 1
ATOM 4112 C CA . ALA B 1 168 ? -2.807 14.898 16.031 1 98.12 168 ALA B CA 1
ATOM 4113 C C . ALA B 1 168 ? -4.184 15.516 16.266 1 98.12 168 ALA B C 1
ATOM 4115 O O . ALA B 1 168 ? -5.09 14.859 16.766 1 98.12 168 ALA B O 1
ATOM 4116 N N . LEU B 1 169 ? -4.332 16.703 15.844 1 98.62 169 LEU B N 1
ATOM 4117 C CA . LEU B 1 169 ? -5.586 17.406 16.031 1 98.62 169 LEU B CA 1
ATOM 4118 C C . LEU B 1 169 ? -6.711 16.766 15.227 1 98.62 169 LEU B C 1
ATOM 4120 O O . LEU B 1 169 ? -7.863 16.766 15.664 1 98.62 169 LEU B O 1
ATOM 4124 N N . ALA B 1 170 ? -6.383 16.266 14.062 1 98.75 170 ALA B N 1
ATOM 4125 C CA . ALA B 1 170 ? -7.371 15.547 13.258 1 98.75 170 ALA B CA 1
ATOM 4126 C C . ALA B 1 170 ? -7.945 14.359 14.023 1 98.75 170 ALA B C 1
ATOM 4128 O O . ALA B 1 170 ? -9.164 14.172 14.062 1 98.75 170 ALA B O 1
ATOM 4129 N N . ILE B 1 171 ? -7.078 13.617 14.617 1 98.31 171 ILE B N 1
ATOM 4130 C CA . ILE B 1 171 ? -7.477 12.445 15.398 1 98.31 171 ILE B CA 1
ATOM 4131 C C . ILE B 1 171 ? -8.367 12.883 16.562 1 98.31 171 ILE B C 1
ATOM 4133 O O . ILE B 1 171 ? -9.453 12.336 16.766 1 98.31 171 ILE B O 1
ATOM 4137 N N . HIS B 1 172 ? -7.926 13.891 17.266 1 98.19 172 HIS B N 1
ATOM 4138 C CA . HIS B 1 172 ? -8.664 14.367 18.422 1 98.19 172 HIS B CA 1
ATOM 4139 C C . HIS B 1 172 ? -10.023 14.93 18.016 1 98.19 172 HIS B C 1
ATOM 4141 O O . HIS B 1 172 ? -11.023 14.695 18.703 1 98.19 172 HIS B O 1
ATOM 4147 N N . THR B 1 173 ? -10.039 15.672 16.984 1 98.19 173 THR B N 1
ATOM 4148 C CA . THR B 1 173 ? -11.273 16.266 16.5 1 98.19 173 THR B CA 1
ATOM 4149 C C . THR B 1 173 ? -12.289 15.195 16.125 1 98.19 173 THR B C 1
ATOM 4151 O O . THR B 1 173 ? -13.469 15.305 16.453 1 98.19 173 THR B O 1
ATOM 4154 N N . LEU B 1 174 ? -11.828 14.164 15.438 1 97.94 174 LEU B N 1
ATOM 4155 C CA . LEU B 1 174 ? -12.688 13.047 15.055 1 97.94 174 LEU B CA 1
ATOM 4156 C C . LEU B 1 174 ? -13.234 12.344 16.297 1 97.94 174 LEU B C 1
ATOM 4158 O O . LEU B 1 174 ? -14.438 12.094 16.391 1 97.94 174 LEU B O 1
ATOM 4162 N N . ASN B 1 175 ? -12.359 12.07 17.219 1 96.88 175 ASN B N 1
ATOM 4163 C CA . ASN B 1 175 ? -12.758 11.344 18.406 1 96.88 175 ASN B CA 1
ATOM 4164 C C . ASN B 1 175 ? -13.719 12.156 19.281 1 96.88 175 ASN B C 1
ATOM 4166 O O . ASN B 1 175 ? -14.594 11.594 19.938 1 96.88 175 ASN B O 1
ATOM 4170 N N . ALA B 1 176 ? -13.531 13.422 19.266 1 96.56 176 ALA B N 1
ATOM 4171 C CA . ALA B 1 176 ? -14.406 14.312 20.031 1 96.56 176 ALA B CA 1
ATOM 4172 C C . ALA B 1 176 ? -15.703 14.578 19.266 1 96.56 176 ALA B C 1
ATOM 4174 O O . ALA B 1 176 ? -16.578 15.289 19.766 1 96.56 176 ALA B O 1
ATOM 4175 N N . LYS B 1 177 ? -15.875 14.086 18.031 1 95.56 177 LYS B N 1
ATOM 4176 C CA . LYS B 1 177 ? -17.062 14.234 17.188 1 95.56 177 LYS B CA 1
ATOM 4177 C C . LYS B 1 177 ? -17.391 15.703 16.969 1 95.56 177 LYS B C 1
ATOM 4179 O O . LYS B 1 177 ? -18.547 16.109 17.125 1 95.56 177 LYS B O 1
ATOM 4184 N N . MET B 1 178 ? -16.359 16.438 16.656 1 94.62 178 MET B N 1
ATOM 4185 C CA . MET B 1 178 ? -16.516 17.891 16.578 1 94.62 178 MET B CA 1
ATOM 4186 C C . MET B 1 178 ? -16.953 18.312 15.172 1 94.62 178 MET B C 1
ATOM 4188 O O . MET B 1 178 ? -17.359 19.453 14.961 1 94.62 178 MET B O 1
ATOM 4192 N N . ILE B 1 179 ? -16.844 17.438 14.203 1 93.81 179 ILE B N 1
ATOM 4193 C CA . ILE B 1 179 ? -17.203 17.781 12.828 1 93.81 179 ILE B CA 1
ATOM 4194 C C . ILE B 1 179 ? -18.703 17.578 12.617 1 93.81 179 ILE B C 1
ATOM 4196 O O . ILE B 1 179 ? -19.234 16.5 12.922 1 93.81 179 ILE B O 1
ATOM 4200 N N . SER B 1 180 ? -19.391 18.531 12.055 1 86.94 180 SER B N 1
ATOM 4201 C CA . SER B 1 180 ? -20.844 18.547 11.93 1 86.94 180 SER B CA 1
ATOM 4202 C C . SER B 1 180 ? -21.312 17.609 10.812 1 86.94 180 SER B C 1
ATOM 4204 O O . SER B 1 180 ? -22.5 17.344 10.68 1 86.94 180 SER B O 1
ATOM 4206 N N . SER B 1 181 ? -20.422 17.094 10.023 1 89.5 181 SER B N 1
ATOM 4207 C CA . SER B 1 181 ? -20.734 16.156 8.945 1 89.5 181 SER B CA 1
ATOM 4208 C C . SER B 1 181 ? -20.141 14.773 9.227 1 89.5 181 SER B C 1
ATOM 4210 O O . SER B 1 181 ? -19.375 14.602 10.164 1 89.5 181 SER B O 1
ATOM 4212 N N . LYS B 1 182 ? -20.594 13.883 8.422 1 93.19 182 LYS B N 1
ATOM 4213 C CA . LYS B 1 182 ? -20.078 12.523 8.57 1 93.19 182 LYS B CA 1
ATOM 4214 C C . LYS B 1 182 ? -18.625 12.43 8.102 1 93.19 182 LYS B C 1
ATOM 4216 O O . LYS B 1 182 ? -18.328 12.742 6.949 1 93.19 182 LYS B O 1
ATOM 4221 N N . VAL B 1 183 ? -17.828 12.055 9.023 1 96.81 183 VAL B N 1
ATOM 4222 C CA . VAL B 1 183 ? -16.438 11.836 8.656 1 96.81 183 VAL B CA 1
ATOM 4223 C C . VAL B 1 183 ? -16.281 10.445 8.039 1 96.81 183 VAL B C 1
ATOM 4225 O O . VAL B 1 183 ? -16.578 9.438 8.68 1 96.81 183 VAL B O 1
ATOM 4228 N N . ALA B 1 184 ? -15.781 10.453 6.812 1 97.75 184 ALA B N 1
ATOM 4229 C CA . ALA B 1 184 ? -15.703 9.211 6.051 1 97.75 184 ALA B CA 1
ATOM 4230 C C . ALA B 1 184 ? -14.305 8.594 6.148 1 97.75 184 ALA B C 1
ATOM 4232 O O . ALA B 1 184 ? -14.133 7.395 5.922 1 97.75 184 ALA B O 1
ATOM 4233 N N . ALA B 1 185 ? -13.336 9.406 6.449 1 98.31 185 ALA B N 1
ATOM 4234 C CA . ALA B 1 185 ? -11.969 8.883 6.512 1 98.31 185 ALA B CA 1
ATOM 4235 C C . ALA B 1 185 ? -11.055 9.828 7.277 1 98.31 185 ALA B C 1
ATOM 4237 O O . ALA B 1 185 ? -11.367 11.016 7.438 1 98.31 185 ALA B O 1
ATOM 4238 N N . LEU B 1 186 ? -9.945 9.258 7.75 1 98.62 186 LEU B N 1
ATOM 4239 C CA . LEU B 1 186 ? -8.906 9.984 8.469 1 98.62 186 LEU B CA 1
ATOM 4240 C C . LEU B 1 186 ? -7.531 9.68 7.875 1 98.62 186 LEU B C 1
ATOM 4242 O O . LEU B 1 186 ? -7.145 8.516 7.75 1 98.62 186 LEU B O 1
ATOM 4246 N N . ILE B 1 187 ? -6.84 10.688 7.453 1 98.69 187 ILE B N 1
ATOM 4247 C CA . ILE B 1 187 ? -5.484 10.539 6.93 1 98.69 187 ILE B CA 1
ATOM 4248 C C . ILE B 1 187 ? -4.516 11.359 7.781 1 98.69 187 ILE B C 1
ATOM 4250 O O . ILE B 1 187 ? -4.672 12.57 7.922 1 98.69 187 ILE B O 1
ATOM 4254 N N . VAL B 1 188 ? -3.523 10.719 8.312 1 98 188 VAL B N 1
ATOM 4255 C CA . VAL B 1 188 ? -2.537 11.344 9.188 1 98 188 VAL B CA 1
ATOM 4256 C C . VAL B 1 188 ? -1.157 11.281 8.539 1 98 188 VAL B C 1
ATOM 4258 O O . VAL B 1 188 ? -0.707 10.211 8.117 1 98 188 VAL B O 1
ATOM 4261 N N . ILE B 1 189 ? -0.51 12.406 8.492 1 97.12 189 ILE B N 1
ATOM 4262 C CA . ILE B 1 189 ? 0.741 12.508 7.75 1 97.12 189 ILE B CA 1
ATOM 4263 C C . ILE B 1 189 ? 1.89 12.805 8.711 1 97.12 189 ILE B C 1
ATOM 4265 O O . ILE B 1 189 ? 1.922 13.859 9.344 1 97.12 189 ILE B O 1
ATOM 4269 N N . ASP B 1 190 ? 2.809 11.875 8.82 1 93.12 190 ASP B N 1
ATOM 4270 C CA . ASP B 1 190 ? 4.141 11.93 9.414 1 93.12 190 ASP B CA 1
ATOM 4271 C C . ASP B 1 190 ? 4.066 12.328 10.891 1 93.12 190 ASP B C 1
ATOM 4273 O O . ASP B 1 190 ? 4.777 13.234 11.328 1 93.12 190 ASP B O 1
ATOM 4277 N N . VAL B 1 191 ? 3.236 11.641 11.602 1 90.69 191 VAL B N 1
ATOM 4278 C CA . VAL B 1 191 ? 3.201 11.82 13.047 1 90.69 191 VAL B CA 1
ATOM 4279 C C . VAL B 1 191 ? 2.693 10.539 13.711 1 90.69 191 VAL B C 1
ATOM 4281 O O . VAL B 1 191 ? 1.659 9.992 13.32 1 90.69 191 VAL B O 1
ATOM 4284 N N . VAL B 1 192 ? 3.469 10.07 14.555 1 87.69 192 VAL B N 1
ATOM 4285 C CA . VAL B 1 192 ? 3.191 8.953 15.445 1 87.69 192 VAL B CA 1
ATOM 4286 C C . VAL B 1 192 ? 3.572 9.32 16.875 1 87.69 192 VAL B C 1
ATOM 4288 O O . VAL B 1 192 ? 4.527 10.07 17.094 1 87.69 192 VAL B O 1
ATOM 4291 N N . GLU B 1 193 ? 2.855 8.797 17.781 1 87.69 193 GLU B N 1
ATOM 4292 C CA . GLU B 1 193 ? 3.049 9.195 19.172 1 87.69 193 GLU B CA 1
ATOM 4293 C C . GLU B 1 193 ? 4.508 9.047 19.578 1 87.69 193 GLU B C 1
ATOM 4295 O O . GLU B 1 193 ? 5.125 10 20.062 1 87.69 193 GLU B O 1
ATOM 4300 N N . GLY B 1 194 ? 5.004 7.855 19.391 1 83 194 GLY B N 1
ATOM 4301 C CA . GLY B 1 194 ? 6.352 7.578 19.859 1 83 194 GLY B CA 1
ATOM 4302 C C . GLY B 1 194 ? 7.391 8.516 19.266 1 83 194 GLY B C 1
ATOM 4303 O O . GLY B 1 194 ? 8.156 9.133 20.016 1 83 194 GLY B O 1
ATOM 4304 N N . SER B 1 195 ? 7.391 8.656 18.047 1 82.88 195 SER B N 1
ATOM 4305 C CA . SER B 1 195 ? 8.359 9.523 17.375 1 82.88 195 SER B CA 1
ATOM 4306 C C . SER B 1 195 ? 8.109 10.984 17.703 1 82.88 195 SER B C 1
ATOM 4308 O O . SER B 1 195 ? 9.055 11.766 17.844 1 82.88 195 SER B O 1
ATOM 4310 N N . ALA B 1 196 ? 6.887 11.312 17.797 1 85.81 196 ALA B N 1
ATOM 4311 C CA . ALA B 1 196 ? 6.543 12.695 18.125 1 85.81 196 ALA B CA 1
ATOM 4312 C C . ALA B 1 196 ? 7.047 13.062 19.516 1 85.81 196 ALA B C 1
ATOM 4314 O O . ALA B 1 196 ? 7.684 14.109 19.703 1 85.81 196 ALA B O 1
ATOM 4315 N N . MET B 1 197 ? 6.828 12.234 20.406 1 87.12 197 MET B N 1
ATOM 4316 C CA . MET B 1 197 ? 7.258 12.469 21.781 1 87.12 197 MET B CA 1
ATOM 4317 C C . MET B 1 197 ? 8.773 12.562 21.859 1 87.12 197 MET B C 1
ATOM 4319 O O . MET B 1 197 ? 9.312 13.438 22.547 1 87.12 197 MET B O 1
ATOM 4323 N N . GLU B 1 198 ? 9.391 11.68 21.125 1 84.88 198 GLU B N 1
ATOM 4324 C CA . GLU B 1 198 ? 10.852 11.656 21.125 1 84.88 198 GLU B CA 1
ATOM 4325 C C . GLU B 1 198 ? 11.422 12.914 20.484 1 84.88 198 GLU B C 1
ATOM 4327 O O . GLU B 1 198 ? 12.508 13.375 20.844 1 84.88 198 GLU B O 1
ATOM 4332 N N . ALA B 1 199 ? 10.695 13.461 19.656 1 84.94 199 ALA B N 1
ATOM 4333 C CA . ALA B 1 199 ? 11.18 14.57 18.844 1 84.94 199 ALA B CA 1
ATOM 4334 C C . ALA B 1 199 ? 10.945 15.906 19.531 1 84.94 199 ALA B C 1
ATOM 4336 O O . ALA B 1 199 ? 11.484 16.938 19.125 1 84.94 199 ALA B O 1
ATOM 4337 N N . LEU B 1 200 ? 10.18 16.031 20.594 1 86.75 200 LEU B N 1
ATOM 4338 C CA . LEU B 1 200 ? 9.781 17.281 21.219 1 86.75 200 LEU B CA 1
ATOM 4339 C C . LEU B 1 200 ? 11.008 18.062 21.688 1 86.75 200 LEU B C 1
ATOM 4341 O O . LEU B 1 200 ? 11.086 19.281 21.5 1 86.75 200 LEU B O 1
ATOM 4345 N N . GLY B 1 201 ? 11.992 17.344 22.344 1 83.69 201 GLY B N 1
ATOM 4346 C CA . GLY B 1 201 ? 13.219 18.016 22.75 1 83.69 201 GLY B CA 1
ATOM 4347 C C . GLY B 1 201 ? 13.984 18.609 21.578 1 83.69 201 GLY B C 1
ATOM 4348 O O . GLY B 1 201 ? 14.461 19.75 21.656 1 83.69 201 GLY B O 1
ATOM 4349 N N . GLY B 1 202 ? 14.047 17.875 20.578 1 86.69 202 GLY B N 1
ATOM 4350 C CA . GLY B 1 202 ? 14.727 18.328 19.375 1 86.69 202 GLY B CA 1
ATOM 4351 C C . GLY B 1 202 ? 14.008 19.469 18.672 1 86.69 202 GLY B C 1
ATOM 4352 O O . GLY B 1 202 ? 14.641 20.312 18.031 1 86.69 202 GLY B O 1
ATOM 4353 N N . MET B 1 203 ? 12.766 19.516 18.875 1 87.19 203 MET B N 1
ATOM 4354 C CA . MET B 1 203 ? 11.977 20.562 18.25 1 87.19 203 MET B CA 1
ATOM 4355 C C . MET B 1 203 ? 12.352 21.938 18.812 1 87.19 203 MET B C 1
ATOM 4357 O O . MET B 1 203 ? 12.477 22.906 18.047 1 87.19 203 MET B O 1
ATOM 4361 N N . VAL B 1 204 ? 12.547 22.062 20.031 1 87.75 204 VAL B N 1
ATOM 4362 C CA . VAL B 1 204 ? 12.953 23.328 20.656 1 87.75 204 VAL B CA 1
ATOM 4363 C C . VAL B 1 204 ? 14.273 23.797 20.047 1 87.75 204 VAL B C 1
ATOM 4365 O O . VAL B 1 204 ? 14.422 24.969 19.703 1 87.75 204 VAL B O 1
ATOM 4368 N N . HIS B 1 205 ? 15.156 22.859 19.922 1 87.88 205 HIS B N 1
ATOM 4369 C CA . HIS B 1 205 ? 16.453 23.188 19.359 1 87.88 205 HIS B CA 1
ATOM 4370 C C . HIS B 1 205 ? 16.312 23.641 17.906 1 87.88 205 HIS B C 1
ATOM 4372 O O . HIS B 1 205 ? 16.953 24.625 17.5 1 87.88 205 HIS B O 1
ATOM 4378 N N . PHE B 1 206 ? 15.539 23.047 17.266 1 86.25 206 PHE B N 1
ATOM 4379 C CA . PHE B 1 206 ? 15.305 23.391 15.875 1 86.25 206 PHE B CA 1
ATOM 4380 C C . PHE B 1 206 ? 14.742 24.812 15.766 1 86.25 206 PHE B C 1
ATOM 4382 O O . PHE B 1 206 ? 15.234 25.609 14.969 1 86.25 206 PHE B O 1
ATOM 4389 N N . LEU B 1 207 ? 13.758 25.062 16.516 1 91.06 207 LEU B N 1
ATOM 4390 C CA . LEU B 1 207 ? 13.109 26.375 16.469 1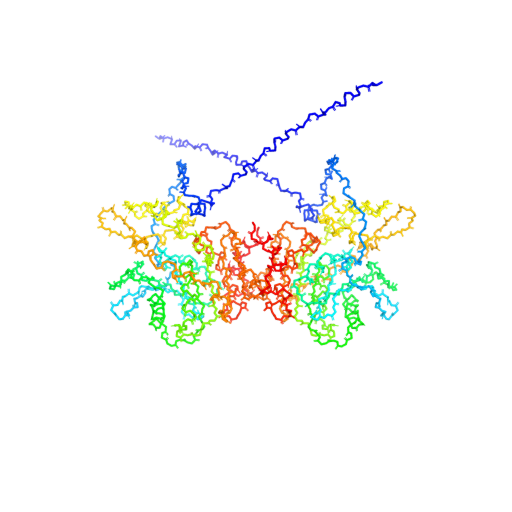 91.06 207 LEU B CA 1
ATOM 4391 C C . LEU B 1 207 ? 14.109 27.484 16.797 1 91.06 207 LEU B C 1
ATOM 4393 O O . LEU B 1 207 ? 14.062 28.562 16.188 1 91.06 207 LEU B O 1
ATOM 4397 N N . HIS B 1 208 ? 15.039 27.156 17.578 1 90.5 208 HIS B N 1
ATOM 4398 C CA . HIS B 1 208 ? 16.031 28.156 17.969 1 90.5 208 HIS B CA 1
ATOM 4399 C C . HIS B 1 208 ? 17.125 28.297 16.922 1 90.5 208 HIS B C 1
ATOM 4401 O O . HIS B 1 208 ? 17.844 29.297 16.891 1 90.5 208 HIS B O 1
ATOM 4407 N N . SER B 1 209 ? 17.234 27.281 16.109 1 91.06 209 SER B N 1
ATOM 4408 C CA . SER B 1 209 ? 18.281 27.297 15.102 1 91.06 209 SER B CA 1
ATOM 4409 C C . SER B 1 209 ? 17.859 28.062 13.859 1 91.06 209 SER B C 1
ATOM 4411 O O . SER B 1 209 ? 18.688 28.406 13.023 1 91.06 209 SER B O 1
ATOM 4413 N N . ARG B 1 210 ? 16.625 28.375 13.805 1 93.31 210 ARG B N 1
ATOM 4414 C CA . ARG B 1 210 ? 16.125 29.125 12.656 1 93.31 210 ARG B CA 1
ATOM 4415 C C . ARG B 1 210 ? 16.531 30.594 12.742 1 93.31 210 ARG B C 1
ATOM 4417 O O . ARG B 1 210 ? 16.75 31.125 13.836 1 93.31 210 ARG B O 1
ATOM 4424 N N . PRO B 1 211 ? 16.625 31.219 11.523 1 95.31 211 PRO B N 1
ATOM 4425 C CA . PRO B 1 211 ? 16.844 32.656 11.578 1 95.31 211 PRO B CA 1
ATOM 4426 C C . PRO B 1 211 ? 15.719 33.406 12.297 1 95.31 211 PRO B C 1
ATOM 4428 O O . PRO B 1 211 ? 14.547 33.062 12.148 1 95.31 211 PRO B O 1
ATOM 4431 N N . SER B 1 212 ? 16.125 34.438 13.016 1 94.75 212 SER B N 1
ATOM 4432 C CA . SER B 1 212 ? 15.133 35.188 13.766 1 94.75 212 SER B CA 1
ATOM 4433 C C . SER B 1 212 ? 14.352 36.125 12.859 1 94.75 212 SER B C 1
ATOM 4435 O O . SER B 1 212 ? 13.234 36.531 13.195 1 94.75 212 SER B O 1
ATOM 4437 N N . SER B 1 213 ? 15.031 36.5 11.812 1 96.75 213 SER B N 1
ATOM 4438 C CA . SER B 1 213 ? 14.391 37.406 10.875 1 96.75 213 SER B CA 1
ATOM 4439 C C . SER B 1 213 ? 14.953 37.25 9.469 1 96.75 213 SER B C 1
ATOM 4441 O O . SER B 1 213 ? 15.984 36.594 9.281 1 96.75 213 SER B O 1
ATOM 4443 N N . PHE B 1 214 ? 14.18 37.781 8.555 1 97.38 214 PHE B N 1
ATOM 4444 C CA . PHE B 1 214 ? 14.57 37.812 7.152 1 97.38 214 PHE B CA 1
ATOM 4445 C C . PHE B 1 214 ? 14.453 39.219 6.578 1 97.38 214 PHE B C 1
ATOM 4447 O O . PHE B 1 214 ? 13.508 39.938 6.906 1 97.38 214 PHE B O 1
ATOM 4454 N N . PRO B 1 215 ? 15.344 39.5 5.703 1 96.88 215 PRO B N 1
ATOM 4455 C CA . PRO B 1 215 ? 15.273 40.844 5.121 1 96.88 215 PRO B CA 1
ATOM 4456 C C . PRO B 1 215 ? 14.195 40.969 4.047 1 96.88 215 PRO B C 1
ATOM 4458 O O . PRO B 1 215 ? 13.805 42.094 3.676 1 96.88 215 PRO B O 1
ATOM 4461 N N . SER B 1 216 ? 13.805 39.844 3.502 1 96.38 216 SER B N 1
ATOM 4462 C CA . SER B 1 216 ? 12.758 39.812 2.488 1 96.38 216 SER B CA 1
ATOM 4463 C C . SER B 1 216 ? 12.078 38.469 2.424 1 96.38 216 SER B C 1
ATOM 4465 O O . SER B 1 216 ? 12.578 37.469 2.98 1 96.38 216 SER B O 1
ATOM 4467 N N . ILE B 1 217 ? 10.93 38.5 1.763 1 97.12 217 ILE B N 1
ATOM 4468 C CA . ILE B 1 217 ? 10.203 37.25 1.558 1 97.12 217 ILE B CA 1
ATOM 4469 C C . ILE B 1 217 ? 11.047 36.281 0.709 1 97.12 217 ILE B C 1
ATOM 4471 O O . ILE B 1 217 ? 11.109 35.094 0.991 1 97.12 217 ILE B O 1
ATOM 4475 N N . GLU B 1 218 ? 11.695 36.812 -0.276 1 97 218 GLU B N 1
ATOM 4476 C CA . GLU B 1 218 ? 12.531 36 -1.171 1 97 218 GLU B CA 1
ATOM 4477 C C . GLU B 1 218 ? 13.656 35.312 -0.406 1 97 218 GLU B C 1
ATOM 4479 O O . GLU B 1 218 ? 13.977 34.156 -0.674 1 97 218 GLU B O 1
ATOM 4484 N N . LYS B 1 219 ? 14.188 36.031 0.515 1 96.88 219 LYS B N 1
ATOM 4485 C CA . LYS B 1 219 ? 15.266 35.469 1.314 1 96.88 219 LYS B CA 1
ATOM 4486 C C . LYS B 1 219 ? 14.742 34.375 2.246 1 96.88 219 LYS B C 1
ATOM 4488 O O . LYS B 1 219 ? 15.445 33.375 2.525 1 96.88 219 LYS B O 1
ATOM 4493 N N . ALA B 1 220 ? 13.578 34.594 2.734 1 97.75 220 ALA B N 1
ATOM 4494 C CA . ALA B 1 220 ? 12.953 33.562 3.547 1 97.75 220 ALA B CA 1
ATOM 4495 C C . ALA B 1 220 ? 12.719 32.281 2.729 1 97.75 220 ALA B C 1
ATOM 4497 O O . ALA B 1 220 ? 12.977 31.172 3.201 1 97.75 220 ALA B O 1
ATOM 4498 N N . ILE B 1 221 ? 12.219 32.438 1.511 1 97.94 221 ILE B N 1
ATOM 4499 C CA . ILE B 1 221 ? 11.984 31.312 0.614 1 97.94 221 ILE B CA 1
ATOM 4500 C C . ILE B 1 221 ? 13.305 30.609 0.317 1 97.94 221 ILE B C 1
ATOM 4502 O O . ILE B 1 221 ? 13.367 29.375 0.331 1 97.94 221 ILE B O 1
ATOM 4506 N N . HIS B 1 222 ? 14.297 31.375 0.074 1 96.88 222 HIS B N 1
ATOM 4507 C CA . HIS B 1 222 ? 15.617 30.812 -0.177 1 96.88 222 HIS B CA 1
ATOM 4508 C C . HIS B 1 222 ? 16.109 29.984 1.015 1 96.88 222 HIS B C 1
ATOM 4510 O O . HIS B 1 222 ? 16.625 28.891 0.844 1 96.88 222 HIS B O 1
ATOM 4516 N N . TRP B 1 223 ? 15.953 30.531 2.127 1 96.5 223 TRP B N 1
ATOM 4517 C CA . TRP B 1 223 ? 16.328 29.828 3.34 1 96.5 223 TRP B CA 1
ATOM 4518 C C . TRP B 1 223 ? 15.562 28.516 3.467 1 96.5 223 TRP B C 1
ATOM 4520 O O . TRP B 1 223 ? 16.141 27.469 3.797 1 96.5 223 TRP B O 1
ATOM 4530 N N . CYS B 1 224 ? 14.297 28.594 3.25 1 96.19 224 CYS B N 1
ATOM 4531 C CA . CYS B 1 224 ? 13.422 27.422 3.336 1 96.19 224 CYS B CA 1
ATOM 4532 C C . CYS B 1 224 ? 13.93 26.297 2.447 1 96.19 224 CYS B C 1
ATOM 4534 O O . CYS B 1 224 ? 13.984 25.141 2.875 1 96.19 224 CYS B O 1
ATOM 4536 N N . LEU B 1 225 ? 14.289 26.578 1.261 1 95.88 225 LEU B N 1
ATOM 4537 C CA . LEU B 1 225 ? 14.766 25.594 0.292 1 95.88 225 LEU B CA 1
ATOM 4538 C C . LEU B 1 225 ? 16.172 25.109 0.654 1 95.88 225 LEU B C 1
ATOM 4540 O O . LEU B 1 225 ? 16.438 23.906 0.614 1 95.88 225 LEU B O 1
ATOM 4544 N N . SER B 1 226 ? 17.016 25.969 1.084 1 95.19 226 SER B N 1
ATOM 4545 C CA . SER B 1 226 ? 18.406 25.625 1.369 1 95.19 226 SER B CA 1
ATOM 4546 C C . SER B 1 226 ? 18.531 24.812 2.65 1 95.19 226 SER B C 1
ATOM 4548 O O . SER B 1 226 ? 19.422 23.969 2.773 1 95.19 226 SER B O 1
ATOM 4550 N N . SER B 1 227 ? 17.672 25.109 3.547 1 93.31 227 SER B N 1
ATOM 4551 C CA . SER B 1 227 ? 17.703 24.406 4.824 1 93.31 227 SER B CA 1
ATOM 4552 C C . SER B 1 227 ? 17.078 23.016 4.707 1 93.31 227 SER B C 1
ATOM 4554 O O . SER B 1 227 ? 17.234 22.188 5.605 1 93.31 227 SER B O 1
ATOM 4556 N N . GLY B 1 228 ? 16.297 22.781 3.611 1 91.81 228 GLY B N 1
ATOM 4557 C CA . GLY B 1 228 ? 15.633 21.5 3.441 1 91.81 228 GLY B CA 1
ATOM 4558 C C . GLY B 1 228 ? 14.273 21.438 4.113 1 91.81 228 GLY B C 1
ATOM 4559 O O . GLY B 1 228 ? 13.656 20.375 4.164 1 91.81 228 GLY B O 1
ATOM 4560 N N . THR B 1 229 ? 13.867 22.562 4.637 1 91.31 229 THR B N 1
ATOM 4561 C CA . THR B 1 229 ? 12.531 22.625 5.215 1 91.31 229 THR B CA 1
ATOM 4562 C C . THR B 1 229 ? 11.477 22.281 4.168 1 91.31 229 THR B C 1
ATOM 4564 O O . THR B 1 229 ? 10.492 21.594 4.473 1 91.31 229 THR B O 1
ATOM 4567 N N . ALA B 1 230 ? 11.633 22.719 3.076 1 93.5 230 ALA B N 1
ATOM 4568 C CA . ALA B 1 230 ? 10.898 22.297 1.889 1 93.5 230 ALA B CA 1
ATOM 4569 C C . ALA B 1 230 ? 11.852 21.969 0.741 1 93.5 230 ALA B C 1
ATOM 4571 O O . ALA B 1 230 ? 12.883 22.625 0.581 1 93.5 230 ALA B O 1
ATOM 4572 N N . ARG B 1 231 ? 11.398 21.062 -0.07 1 94.69 231 ARG B N 1
ATOM 4573 C CA . ARG B 1 231 ? 12.258 20.656 -1.18 1 94.69 231 ARG B CA 1
ATOM 4574 C C . ARG B 1 231 ? 11.672 21.109 -2.516 1 94.69 231 ARG B C 1
ATOM 4576 O O . ARG B 1 231 ? 12.383 21.172 -3.52 1 94.69 231 ARG B O 1
ATOM 4583 N N . ASN B 1 232 ? 10.5 21.375 -2.529 1 96.12 232 ASN B N 1
ATOM 4584 C CA . ASN B 1 232 ? 9.781 21.812 -3.723 1 96.12 232 ASN B CA 1
ATOM 4585 C C . ASN B 1 232 ? 9.719 23.328 -3.822 1 96.12 232 ASN B C 1
ATOM 4587 O O . ASN B 1 232 ? 9.039 23.984 -3.025 1 96.12 232 ASN B O 1
ATOM 4591 N N . PRO B 1 233 ? 10.281 23.906 -4.848 1 97.06 233 PRO B N 1
ATOM 4592 C CA . PRO B 1 233 ? 10.32 25.359 -4.953 1 97.06 233 PRO B CA 1
ATOM 4593 C C . PRO B 1 233 ? 8.938 25.984 -5.059 1 97.06 233 PRO B C 1
ATOM 4595 O O . PRO B 1 233 ? 8.68 27.047 -4.477 1 97.06 233 PRO B O 1
ATOM 4598 N N . THR B 1 234 ? 8.078 25.359 -5.797 1 97.94 234 THR B N 1
ATOM 4599 C CA . THR B 1 234 ? 6.727 25.891 -5.941 1 97.94 234 THR B CA 1
ATOM 4600 C C . THR B 1 234 ? 6.012 25.938 -4.59 1 97.94 234 THR B C 1
ATOM 4602 O O . THR B 1 234 ? 5.383 26.938 -4.242 1 97.94 234 THR B O 1
ATOM 4605 N N . ALA B 1 235 ? 6.168 24.891 -3.854 1 98 235 ALA B N 1
ATOM 4606 C CA . ALA B 1 235 ? 5.535 24.812 -2.539 1 98 235 ALA B CA 1
ATOM 4607 C C . ALA B 1 235 ? 6.121 25.844 -1.589 1 98 235 ALA B C 1
ATOM 4609 O O . ALA B 1 235 ? 5.383 26.531 -0.869 1 98 235 ALA B O 1
ATOM 4610 N N . ALA B 1 236 ? 7.422 26 -1.622 1 97.94 236 ALA B N 1
ATOM 4611 C CA . ALA B 1 236 ? 8.086 26.984 -0.757 1 97.94 236 ALA B CA 1
ATOM 4612 C C . ALA B 1 236 ? 7.621 28.391 -1.073 1 97.94 236 ALA B C 1
ATOM 4614 O O . ALA B 1 236 ? 7.395 29.203 -0.165 1 97.94 236 ALA B O 1
ATOM 4615 N N . ARG B 1 237 ? 7.457 28.672 -2.309 1 98.38 237 ARG B N 1
ATOM 4616 C CA . ARG B 1 237 ? 7.137 30.016 -2.768 1 98.38 237 ARG B CA 1
ATOM 4617 C C . ARG B 1 237 ? 5.711 30.391 -2.375 1 98.38 237 ARG B C 1
ATOM 4619 O O . ARG B 1 237 ? 5.406 31.578 -2.221 1 98.38 237 ARG B O 1
ATOM 4626 N N . VAL B 1 238 ? 4.891 29.469 -2.219 1 98.56 238 VAL B N 1
ATOM 4627 C CA . VAL B 1 238 ? 3.504 29.797 -1.9 1 98.56 238 VAL B CA 1
ATOM 4628 C C . VAL B 1 238 ? 3.27 29.656 -0.399 1 98.56 238 VAL B C 1
ATOM 4630 O O . VAL B 1 238 ? 2.457 30.375 0.184 1 98.56 238 VAL B O 1
ATOM 4633 N N . SER B 1 239 ? 3.965 28.812 0.295 1 98.44 239 SER B N 1
ATOM 4634 C CA . SER B 1 239 ? 3.672 28.5 1.688 1 98.44 239 SER B CA 1
ATOM 4635 C C . SER B 1 239 ? 4.527 29.328 2.639 1 98.44 239 SER B C 1
ATOM 4637 O O . SER B 1 239 ? 4.039 29.812 3.666 1 98.44 239 SER B O 1
ATOM 4639 N N . MET B 1 240 ? 5.77 29.625 2.336 1 98.06 240 MET B N 1
ATOM 4640 C CA . MET B 1 240 ? 6.723 30.25 3.242 1 98.06 240 MET B CA 1
ATOM 4641 C C . MET B 1 240 ? 6.281 31.672 3.59 1 98.06 240 MET B C 1
ATOM 4643 O O . MET B 1 240 ? 6.379 32.094 4.742 1 98.06 240 MET B O 1
ATOM 4647 N N . PRO B 1 241 ? 5.805 32.406 2.631 1 98.25 241 PRO B N 1
ATOM 4648 C CA . PRO B 1 241 ? 5.41 33.781 2.941 1 98.25 241 PRO B CA 1
ATOM 4649 C C . PRO B 1 241 ? 4.359 33.875 4.047 1 98.25 241 PRO B C 1
ATOM 4651 O O . PRO B 1 241 ? 4.34 34.812 4.816 1 98.25 241 PRO B O 1
ATOM 4654 N N . SER B 1 242 ? 3.49 32.844 4.113 1 98.31 242 SER B N 1
ATOM 4655 C CA . SER B 1 242 ? 2.418 32.844 5.102 1 98.31 242 SER B CA 1
ATOM 4656 C C . SER B 1 242 ? 2.943 32.5 6.488 1 98.31 242 SER B C 1
ATOM 4658 O O . SER B 1 242 ? 2.223 32.625 7.484 1 98.31 242 SER B O 1
ATOM 4660 N N . GLN B 1 243 ? 4.168 32.094 6.625 1 98.31 243 GLN B N 1
ATOM 4661 C CA . GLN B 1 243 ? 4.762 31.672 7.891 1 98.31 243 GLN B CA 1
ATOM 4662 C C . GLN B 1 243 ? 5.547 32.812 8.539 1 98.31 243 GLN B C 1
ATOM 4664 O O . GLN B 1 243 ? 6.078 32.656 9.641 1 98.31 243 GLN B O 1
ATOM 4669 N N . ILE B 1 244 ? 5.637 33.938 7.797 1 97.94 244 ILE B N 1
ATOM 4670 C CA . ILE B 1 244 ? 6.344 35.094 8.312 1 97.94 244 ILE B CA 1
ATOM 4671 C C . ILE B 1 244 ? 5.449 36.312 8.219 1 97.94 244 ILE B C 1
ATOM 4673 O O . ILE B 1 244 ? 4.387 36.281 7.59 1 97.94 244 ILE B O 1
ATOM 4677 N N . ARG B 1 245 ? 5.797 37.344 8.914 1 96.81 245 ARG B N 1
ATOM 4678 C CA . ARG B 1 245 ? 5.059 38.594 8.875 1 96.81 245 ARG B CA 1
ATOM 4679 C C . ARG B 1 245 ? 6.012 39.781 8.859 1 96.81 245 ARG B C 1
ATOM 4681 O O . ARG B 1 245 ? 7.082 39.75 9.477 1 96.81 245 ARG B O 1
ATOM 4688 N N . GLU B 1 246 ? 5.629 40.75 8.188 1 96.12 246 GLU B N 1
ATOM 4689 C CA . GLU B 1 246 ? 6.414 42 8.141 1 96.12 246 GLU B CA 1
ATOM 4690 C C . GLU B 1 246 ? 6.258 42.781 9.43 1 96.12 246 GLU B C 1
ATOM 4692 O O . GLU B 1 246 ? 5.137 43.094 9.844 1 96.12 246 GLU B O 1
ATOM 4697 N N . VAL B 1 247 ? 7.312 43.125 10.016 1 96 247 VAL B N 1
ATOM 4698 C CA . VAL B 1 247 ? 7.258 43.875 11.258 1 96 247 VAL B CA 1
ATOM 4699 C C . VAL B 1 247 ? 7.789 45.281 11.031 1 96 247 VAL B C 1
ATOM 4701 O O . VAL B 1 247 ? 7.438 46.219 11.766 1 96 247 VAL B O 1
ATOM 4704 N N . SER B 1 248 ? 8.727 45.375 10.133 1 94 248 SER B N 1
ATOM 4705 C CA . SER B 1 248 ? 9.258 46.656 9.688 1 94 248 SER B CA 1
ATOM 4706 C C . SER B 1 248 ? 9.789 46.594 8.266 1 94 248 SER B C 1
ATOM 4708 O O . SER B 1 248 ? 9.773 45.5 7.652 1 94 248 SER B O 1
ATOM 4710 N N . GLU B 1 249 ? 10.109 47.812 7.805 1 91.38 249 GLU B N 1
ATOM 4711 C CA . GLU B 1 249 ? 10.625 47.812 6.441 1 91.38 249 GLU B CA 1
ATOM 4712 C C . GLU B 1 249 ? 11.812 46.875 6.289 1 91.38 249 GLU B C 1
ATOM 4714 O O . GLU B 1 249 ? 12.82 47.031 6.984 1 91.38 249 GLU B O 1
ATOM 4719 N N . HIS B 1 250 ? 11.641 45.906 5.523 1 91.38 250 HIS B N 1
ATOM 4720 C CA . HIS B 1 250 ? 12.68 44.938 5.184 1 91.38 250 HIS B CA 1
ATOM 4721 C C . HIS B 1 250 ? 12.977 44 6.359 1 91.38 250 HIS B C 1
ATOM 4723 O O . HIS B 1 250 ? 14.133 43.625 6.574 1 91.38 250 HIS B O 1
ATOM 4729 N N . GLU B 1 251 ? 12.055 43.844 7.164 1 96.62 251 GLU B N 1
ATOM 4730 C CA . GLU B 1 251 ? 12.219 42.906 8.266 1 96.62 251 GLU B CA 1
ATOM 4731 C C . GLU B 1 251 ? 10.992 42 8.43 1 96.62 251 GLU B C 1
ATOM 4733 O O . GLU B 1 251 ? 9.898 42.5 8.727 1 96.62 251 GLU B O 1
ATOM 4738 N N . TYR B 1 252 ? 11.227 40.812 8.227 1 97.56 252 TYR B N 1
ATOM 4739 C CA . TYR B 1 252 ? 10.188 39.812 8.383 1 97.56 252 TYR B CA 1
ATOM 4740 C C . TYR B 1 252 ? 10.547 38.812 9.492 1 97.56 252 TYR B C 1
ATOM 4742 O O . TYR B 1 252 ? 11.672 38.312 9.555 1 97.56 252 TYR B O 1
ATOM 4750 N N . THR B 1 253 ? 9.641 38.625 10.391 1 97.62 253 THR B N 1
ATOM 4751 C CA . THR B 1 253 ? 9.836 37.625 11.453 1 97.62 253 THR B CA 1
ATOM 4752 C C . THR B 1 253 ? 8.797 36.531 11.359 1 97.62 253 THR B C 1
ATOM 4754 O O . THR B 1 253 ? 7.852 36.625 10.57 1 97.62 253 THR B O 1
ATOM 4757 N N . TRP B 1 254 ? 9 35.531 12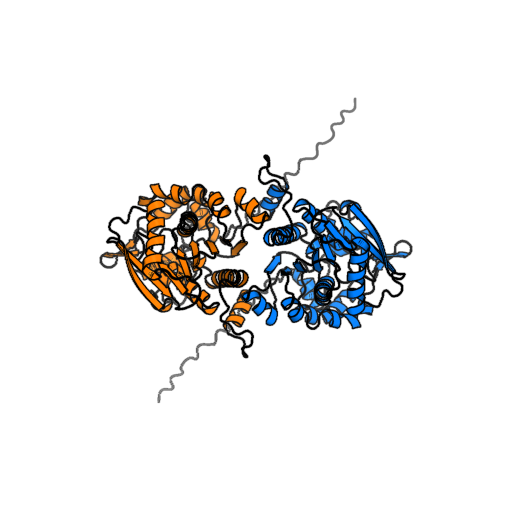.094 1 97.38 254 TRP B N 1
ATOM 4758 C CA . TRP B 1 254 ? 8.078 34.406 12.102 1 97.38 254 TRP B CA 1
ATOM 4759 C C . TRP B 1 254 ? 6.695 34.844 12.562 1 97.38 254 TRP B C 1
ATOM 4761 O O . TRP B 1 254 ? 6.566 35.625 13.508 1 97.38 254 TRP B O 1
ATOM 4771 N N . ARG B 1 255 ? 5.691 34.344 11.906 1 97.5 255 ARG B N 1
ATOM 4772 C CA . ARG B 1 255 ? 4.305 34.688 12.203 1 97.5 255 ARG B CA 1
ATOM 4773 C C . ARG B 1 255 ? 3.914 34.25 13.602 1 97.5 255 ARG B C 1
ATOM 4775 O O . ARG B 1 255 ? 3.16 34.938 14.297 1 97.5 255 ARG B O 1
ATOM 4782 N N . ILE B 1 256 ? 4.371 33.094 13.992 1 95.44 256 ILE B N 1
ATOM 4783 C CA . ILE B 1 256 ? 4.129 32.562 15.328 1 95.44 256 ILE B CA 1
ATOM 4784 C C . ILE B 1 256 ? 5.449 32.156 15.969 1 95.44 256 ILE B C 1
ATOM 4786 O O . ILE B 1 256 ? 6.324 31.594 15.297 1 95.44 256 ILE B O 1
ATOM 4790 N N . ASP B 1 257 ? 5.551 32.5 17.281 1 92.62 257 ASP B N 1
ATOM 4791 C CA . ASP B 1 257 ? 6.637 31.938 18.078 1 92.62 257 ASP B CA 1
ATOM 4792 C C . ASP B 1 257 ? 6.207 30.641 18.766 1 92.62 257 ASP B C 1
ATOM 4794 O O . ASP B 1 257 ? 5.719 30.672 19.906 1 92.62 257 ASP B O 1
ATOM 4798 N N . LEU B 1 258 ? 6.527 29.547 18.156 1 92.81 258 LEU B N 1
ATOM 4799 C CA . LEU B 1 258 ? 6.047 28.25 18.625 1 92.81 258 LEU B CA 1
ATOM 4800 C C . LEU B 1 258 ? 6.695 27.875 19.953 1 92.81 258 LEU B C 1
ATOM 4802 O O . LEU B 1 258 ? 6.168 27.047 20.688 1 92.81 258 LEU B O 1
ATOM 4806 N N . THR B 1 259 ? 7.848 28.453 20.234 1 91.44 259 THR B N 1
ATOM 4807 C CA . THR B 1 259 ? 8.523 28.125 21.484 1 91.44 259 THR B CA 1
ATOM 4808 C C . THR B 1 259 ? 7.672 28.531 22.688 1 91.44 259 THR B C 1
ATOM 4810 O O . THR B 1 259 ? 7.789 27.953 23.766 1 91.44 259 THR B O 1
ATOM 4813 N N . THR B 1 260 ? 6.844 29.453 22.5 1 91.94 260 THR B N 1
ATOM 4814 C CA . THR B 1 260 ? 6.008 29.938 23.578 1 91.94 260 THR B CA 1
ATOM 4815 C C . THR B 1 260 ? 4.832 28.984 23.828 1 91.94 260 THR B C 1
ATOM 4817 O O . THR B 1 260 ? 4.09 29.156 24.797 1 91.94 260 THR B O 1
ATOM 4820 N N . THR B 1 261 ? 4.664 28.016 23.016 1 93.44 261 THR B N 1
ATOM 4821 C CA . THR B 1 261 ? 3.521 27.125 23.125 1 93.44 261 THR B CA 1
ATOM 4822 C C . THR B 1 261 ? 3.971 25.734 23.547 1 93.44 261 THR B C 1
ATOM 4824 O O . THR B 1 261 ? 3.191 24.766 23.484 1 93.44 261 THR B O 1
ATOM 4827 N N . GLU B 1 262 ? 5.164 25.547 24 1 92.88 262 GLU B N 1
ATOM 4828 C CA . GLU B 1 262 ? 5.754 24.266 24.375 1 92.88 262 GLU B CA 1
ATOM 4829 C C . GLU B 1 262 ? 4.887 23.531 25.391 1 92.88 262 GLU B C 1
ATOM 4831 O O . GLU B 1 262 ? 4.805 22.297 25.391 1 92.88 262 GLU B O 1
ATOM 4836 N N . GLN B 1 263 ? 4.277 24.234 26.234 1 94.31 263 GLN B N 1
ATOM 4837 C CA . GLN B 1 263 ? 3.479 23.672 27.312 1 94.31 263 GLN B CA 1
ATOM 4838 C C . GLN B 1 263 ? 2.322 22.828 26.766 1 94.31 263 GLN B C 1
ATOM 4840 O O . GLN B 1 263 ? 1.782 21.969 27.453 1 94.31 263 GLN B O 1
ATOM 4845 N N . TYR B 1 264 ? 1.935 23.062 25.516 1 96.31 264 TYR B N 1
ATOM 4846 C CA . TYR B 1 264 ? 0.775 22.375 24.953 1 96.31 264 TYR B CA 1
ATOM 4847 C C . TYR B 1 264 ? 1.202 21.172 24.125 1 96.31 264 TYR B C 1
ATOM 4849 O O . TYR B 1 264 ? 0.38 20.312 23.812 1 96.31 264 TYR B O 1
ATOM 4857 N N . TRP B 1 265 ? 2.477 21.062 23.766 1 95.44 265 TRP B N 1
ATOM 4858 C CA . TRP B 1 265 ? 2.936 20.109 22.766 1 95.44 265 TRP B CA 1
ATOM 4859 C C . TRP B 1 265 ? 2.689 18.672 23.234 1 95.44 265 TRP 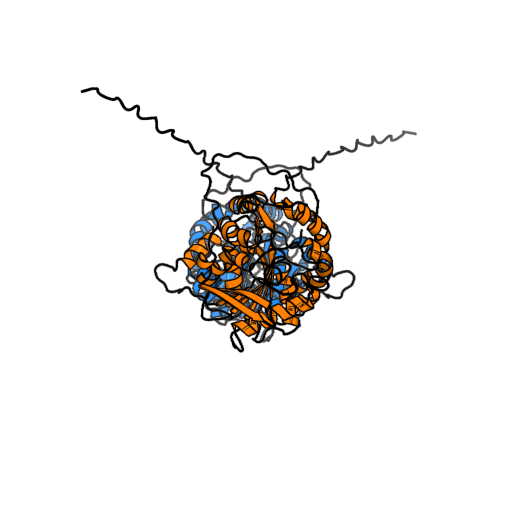B C 1
ATOM 4861 O O . TRP B 1 265 ? 2.154 17.859 22.469 1 95.44 265 TRP B O 1
ATOM 4871 N N . LYS B 1 266 ? 3.045 18.375 24.422 1 95.19 266 LYS B N 1
ATOM 4872 C CA . LYS B 1 266 ? 2.844 17.031 24.953 1 95.19 266 LYS B CA 1
ATOM 4873 C C . LYS B 1 266 ? 1.375 16.625 24.891 1 95.19 266 LYS B C 1
ATOM 4875 O O . LYS B 1 266 ? 1.058 15.477 24.562 1 95.19 266 LYS B O 1
ATOM 4880 N N . GLY B 1 267 ? 0.517 17.547 25.141 1 95.69 267 GLY B N 1
ATOM 4881 C CA . GLY B 1 267 ? -0.915 17.297 25.141 1 95.69 267 GLY B CA 1
ATOM 4882 C C . GLY B 1 267 ? -1.457 16.938 23.766 1 95.69 267 GLY B C 1
ATOM 4883 O O . GLY B 1 267 ? -2.469 16.25 23.656 1 95.69 267 GLY B O 1
ATOM 4884 N N . TRP B 1 268 ? -0.804 17.422 22.781 1 96.5 268 TRP B N 1
ATOM 4885 C CA . TRP B 1 268 ? -1.232 17.109 21.422 1 96.5 268 TRP B CA 1
ATOM 4886 C C . TRP B 1 268 ? -0.987 15.641 21.094 1 96.5 268 TRP B C 1
ATOM 4888 O O . TRP B 1 268 ? -1.771 15.016 20.375 1 96.5 268 TRP B O 1
ATOM 4898 N N . PHE B 1 269 ? 0.112 15.062 21.672 1 95.69 269 PHE B N 1
ATOM 4899 C CA . PHE B 1 269 ? 0.621 13.82 21.094 1 95.69 269 PHE B CA 1
ATOM 4900 C C . PHE B 1 269 ? 0.474 12.664 22.078 1 95.69 269 PHE B C 1
ATOM 4902 O O . PHE B 1 269 ? 0.528 11.5 21.703 1 95.69 269 PHE B O 1
ATOM 4909 N N . GLU B 1 270 ? 0.285 12.992 23.328 1 94.94 270 GLU B N 1
ATOM 4910 C CA . GLU B 1 270 ? 0.177 11.938 24.328 1 94.94 270 GLU B CA 1
ATOM 4911 C C . GLU B 1 270 ? -1.054 11.07 24.094 1 94.94 270 GLU B C 1
ATOM 4913 O O . GLU B 1 270 ? -2.172 11.578 23.984 1 94.94 270 GLU B O 1
ATOM 4918 N N . GLY B 1 271 ? -0.854 9.719 23.984 1 94.75 271 GLY B N 1
ATOM 4919 C CA . GLY B 1 271 ? -1.939 8.773 23.781 1 94.75 271 GLY B CA 1
ATOM 4920 C C . GLY B 1 271 ? -2.439 8.727 22.359 1 94.75 271 GLY B C 1
ATOM 4921 O O . GLY B 1 271 ? -3.463 8.102 22.078 1 94.75 271 GLY B O 1
ATOM 4922 N N . LEU B 1 272 ? -1.725 9.289 21.531 1 95.81 272 LEU B N 1
ATOM 4923 C CA . LEU B 1 272 ? -2.18 9.508 20.172 1 95.81 272 LEU B CA 1
ATOM 4924 C C . LEU B 1 272 ? -2.352 8.18 19.438 1 95.81 272 LEU B C 1
ATOM 4926 O O . LEU B 1 272 ? -3.316 7.992 18.688 1 95.81 272 LEU B O 1
ATOM 4930 N N . SER B 1 273 ? -1.421 7.234 19.625 1 93.75 273 SER B N 1
ATOM 4931 C CA . SER B 1 273 ? -1.471 5.957 18.922 1 93.75 273 SER B CA 1
ATOM 4932 C C . SER B 1 273 ? -2.752 5.195 19.25 1 93.75 273 SER B C 1
ATOM 4934 O O . SER B 1 273 ? -3.43 4.695 18.344 1 93.75 273 SER B O 1
ATOM 4936 N N . LYS B 1 274 ? -3.096 5.148 20.484 1 94.19 274 LYS B N 1
ATOM 4937 C CA . LYS B 1 274 ? -4.312 4.461 20.906 1 94.19 274 LYS B CA 1
ATOM 4938 C C . LYS B 1 274 ? -5.555 5.148 20.344 1 94.19 274 LYS B C 1
ATOM 4940 O O . LYS B 1 274 ? -6.492 4.48 19.891 1 94.19 274 LYS B O 1
ATOM 4945 N N . GLU B 1 275 ? -5.535 6.395 20.391 1 96.38 275 GLU B N 1
ATOM 4946 C CA . GLU B 1 275 ? -6.664 7.156 19.859 1 96.38 275 GLU B CA 1
ATOM 4947 C C . GLU B 1 275 ? -6.812 6.949 18.359 1 96.38 275 GLU B C 1
ATOM 4949 O O . GLU B 1 275 ? -7.93 6.797 17.859 1 96.38 275 GLU B O 1
ATOM 4954 N N . PHE B 1 276 ? -5.715 6.977 17.703 1 97.06 276 PHE B N 1
ATOM 4955 C CA . PHE B 1 276 ? -5.719 6.734 16.266 1 97.06 276 PHE B CA 1
ATOM 4956 C C . PHE B 1 276 ? -6.285 5.355 15.945 1 97.06 276 PHE B C 1
ATOM 4958 O O . PHE B 1 276 ? -7.152 5.219 15.086 1 97.06 276 PHE B O 1
ATOM 4965 N N . LEU B 1 277 ? -5.812 4.367 16.641 1 94.31 277 LEU B N 1
ATOM 4966 C CA . LEU B 1 277 ? -6.242 2.99 16.406 1 94.31 277 LEU B CA 1
ATOM 4967 C C . LEU B 1 277 ? -7.719 2.818 16.75 1 94.31 277 LEU B C 1
ATOM 4969 O O . LEU B 1 277 ? -8.406 1.985 16.156 1 94.31 277 LEU B O 1
ATOM 4973 N N . GLY B 1 278 ? -8.211 3.631 17.625 1 94.62 278 GLY B N 1
ATOM 4974 C CA . GLY B 1 278 ? -9.586 3.527 18.094 1 94.62 278 GLY B CA 1
ATOM 4975 C C . GLY B 1 278 ? -10.586 4.16 17.141 1 94.62 278 GLY B C 1
ATOM 4976 O O . GLY B 1 278 ? -11.797 3.934 17.266 1 94.62 278 GLY B O 1
ATOM 4977 N N . CYS B 1 279 ? -10.148 4.953 16.203 1 95.25 279 CYS B N 1
ATOM 4978 C CA . CYS B 1 279 ? -11.055 5.555 15.234 1 95.25 279 CYS B CA 1
ATOM 4979 C C . CYS B 1 279 ? -11.711 4.488 14.367 1 95.25 279 CYS B C 1
ATOM 4981 O O . CYS B 1 279 ? -11.062 3.52 13.969 1 95.25 279 CYS B O 1
ATOM 4983 N N . SER B 1 280 ? -12.953 4.605 14.008 1 93.12 280 SER B N 1
ATOM 4984 C CA . SER B 1 280 ? -13.711 3.545 13.344 1 93.12 280 SER B CA 1
ATOM 4985 C C . SER B 1 280 ? -13.82 3.797 11.844 1 93.12 280 SER B C 1
ATOM 4987 O O . SER B 1 280 ? -14.391 2.984 11.117 1 93.12 280 SER B O 1
ATOM 4989 N N . VAL B 1 281 ? -13.336 4.848 11.406 1 96.31 281 VAL B N 1
ATOM 4990 C CA . VAL B 1 281 ? -13.383 5.16 9.977 1 96.31 281 VAL B CA 1
ATOM 4991 C C . VAL B 1 281 ? -12.133 4.605 9.289 1 96.31 281 VAL B C 1
ATOM 4993 O O . VAL B 1 281 ? -11.133 4.309 9.953 1 96.31 281 VAL B O 1
ATOM 4996 N N . PRO B 1 282 ? -12.203 4.434 7.934 1 95.25 282 PRO B N 1
ATOM 4997 C CA . PRO B 1 282 ? -10.961 4.113 7.23 1 95.25 282 PRO B CA 1
ATOM 4998 C C . PRO B 1 282 ? -9.852 5.121 7.512 1 95.25 282 PRO B C 1
ATOM 5000 O O . PRO B 1 282 ? -10.102 6.328 7.566 1 95.25 282 PRO B O 1
ATOM 5003 N N . LYS B 1 283 ? -8.648 4.539 7.754 1 96.94 283 LYS B N 1
ATOM 5004 C CA . LYS B 1 283 ? -7.527 5.383 8.156 1 96.94 283 LYS B CA 1
ATOM 5005 C C . LYS B 1 283 ? -6.285 5.078 7.324 1 96.94 283 LYS B C 1
ATOM 5007 O O . LYS B 1 283 ? -6.023 3.922 6.988 1 96.94 283 LYS B O 1
ATOM 5012 N N . MET B 1 284 ? -5.57 6.102 7.102 1 96.88 284 MET B N 1
ATOM 5013 C CA . MET B 1 284 ? -4.273 5.977 6.441 1 96.88 284 MET B CA 1
ATOM 5014 C C . MET B 1 284 ? -3.203 6.766 7.188 1 96.88 284 MET B C 1
ATOM 5016 O O . MET B 1 284 ? -3.447 7.891 7.625 1 96.88 284 MET B O 1
ATOM 5020 N N . LEU B 1 285 ? -2.119 6.133 7.418 1 96 285 LEU B N 1
ATOM 5021 C CA . LEU B 1 285 ? -0.931 6.766 7.98 1 96 285 LEU B CA 1
ATOM 5022 C C . LEU B 1 285 ? 0.159 6.906 6.922 1 96 285 LEU B C 1
ATOM 5024 O O . LEU B 1 285 ? 0.633 5.91 6.375 1 96 285 LEU B O 1
ATOM 5028 N N . VAL B 1 286 ? 0.498 8.148 6.609 1 95.75 286 VAL B N 1
ATOM 5029 C CA . VAL B 1 286 ? 1.543 8.43 5.629 1 95.75 286 VAL B CA 1
ATOM 5030 C C . VAL B 1 286 ? 2.844 8.781 6.348 1 95.75 286 VAL B C 1
ATOM 5032 O O . VAL B 1 286 ? 2.877 9.695 7.172 1 95.75 286 VAL B O 1
ATOM 5035 N N . LEU B 1 287 ? 3.848 8.055 6.027 1 91.19 287 LEU B N 1
ATOM 5036 C CA . LEU B 1 287 ? 5.133 8.258 6.688 1 91.19 287 LEU B CA 1
ATOM 5037 C C . LEU B 1 287 ? 6.191 8.727 5.695 1 91.19 287 LEU B C 1
ATOM 5039 O O . LEU B 1 287 ? 6.168 8.336 4.527 1 91.19 287 LEU B O 1
ATOM 5043 N N . ALA B 1 288 ? 7.102 9.523 6.207 1 87.5 288 ALA B N 1
ATOM 5044 C CA . ALA B 1 288 ? 8.203 10.039 5.402 1 87.5 288 ALA B CA 1
ATOM 5045 C C . ALA B 1 288 ? 9.438 9.148 5.52 1 87.5 288 ALA B C 1
ATOM 5047 O O . ALA B 1 288 ? 10.172 9.227 6.504 1 87.5 288 ALA B O 1
ATOM 5048 N N . GLY B 1 289 ? 9.773 8.352 4.504 1 73.88 289 GLY B N 1
ATOM 5049 C CA . GLY B 1 289 ? 11.016 7.602 4.371 1 73.88 289 GLY B CA 1
ATOM 5050 C C . GLY B 1 289 ? 11.031 6.328 5.195 1 73.88 289 GLY B C 1
ATOM 5051 O O . GLY B 1 289 ? 11.172 5.234 4.645 1 73.88 289 GLY B O 1
ATOM 5052 N N . VAL B 1 290 ? 11.062 6.453 6.535 1 66.25 290 VAL B N 1
ATOM 5053 C CA . VAL B 1 290 ? 11.234 5.242 7.328 1 66.25 290 VAL B CA 1
ATOM 5054 C C . VAL B 1 290 ? 9.938 4.93 8.078 1 66.25 290 VAL B C 1
ATOM 5056 O O . VAL B 1 290 ? 9.203 5.84 8.461 1 66.25 290 VAL B O 1
ATOM 5059 N N . ASP B 1 291 ? 9.727 3.664 8.07 1 63.66 291 ASP B N 1
ATOM 5060 C CA . ASP B 1 291 ? 8.547 3.174 8.781 1 63.66 291 ASP B CA 1
ATOM 5061 C C . ASP B 1 291 ? 8.883 2.832 10.227 1 63.66 291 ASP B C 1
ATOM 5063 O O . ASP B 1 291 ? 9.188 1.68 10.547 1 63.66 291 ASP B O 1
ATOM 5067 N N . ARG B 1 292 ? 8.797 3.857 11.039 1 72.06 292 ARG B N 1
ATOM 5068 C CA . ARG B 1 292 ? 9 3.555 12.445 1 72.06 292 ARG B CA 1
ATOM 5069 C C . ARG B 1 292 ? 7.68 3.57 13.211 1 72.06 292 ARG B C 1
ATOM 5071 O O . ARG B 1 292 ? 7.09 4.633 13.422 1 72.06 292 ARG B O 1
ATOM 5078 N N . LEU B 1 293 ? 7.172 2.465 13.461 1 81.56 293 LEU B N 1
ATOM 5079 C CA . LEU B 1 293 ? 5.93 2.334 14.211 1 81.56 293 LEU B CA 1
ATOM 5080 C C . LEU B 1 293 ? 6.191 1.78 15.609 1 81.56 293 LEU B C 1
ATOM 5082 O O . LEU B 1 293 ? 7.098 0.965 15.797 1 81.56 293 LEU B O 1
ATOM 5086 N N . ASP B 1 294 ? 5.57 2.412 16.547 1 79.44 294 ASP B N 1
ATOM 5087 C CA . ASP B 1 294 ? 5.633 1.796 17.859 1 79.44 294 ASP B CA 1
ATOM 5088 C C . ASP B 1 294 ? 4.883 0.466 17.891 1 79.44 294 ASP B C 1
ATOM 5090 O O . ASP B 1 294 ? 4.336 0.039 16.875 1 79.44 294 ASP B O 1
ATOM 5094 N N . ARG B 1 295 ? 4.934 -0.19 18.984 1 79.5 295 ARG B N 1
ATOM 5095 C CA . ARG B 1 295 ? 4.398 -1.542 19.109 1 79.5 295 ARG B CA 1
ATOM 5096 C C . ARG B 1 295 ? 2.91 -1.576 18.781 1 79.5 295 ARG B C 1
ATOM 5098 O O . ARG B 1 295 ? 2.455 -2.428 18.016 1 79.5 295 ARG B O 1
ATOM 5105 N N . ASP B 1 296 ? 2.176 -0.675 19.391 1 84 296 ASP B N 1
ATOM 5106 C CA . ASP B 1 296 ? 0.729 -0.659 19.188 1 84 296 ASP B CA 1
ATOM 5107 C C . ASP B 1 296 ? 0.381 -0.435 17.719 1 84 296 ASP B C 1
ATOM 5109 O O . ASP B 1 296 ? -0.5 -1.104 17.188 1 84 296 ASP B O 1
ATOM 5113 N N . LEU B 1 297 ? 1.043 0.442 17.172 1 87.56 297 LEU B N 1
ATOM 5114 C CA . LEU B 1 297 ? 0.785 0.733 15.773 1 87.56 297 LEU B CA 1
ATOM 5115 C C . LEU B 1 297 ? 1.223 -0.429 14.891 1 87.56 297 LEU B C 1
ATOM 5117 O O . LEU B 1 297 ? 0.579 -0.722 13.875 1 87.56 297 LEU B O 1
ATOM 5121 N N . THR B 1 298 ? 2.307 -1.057 15.227 1 84 298 THR B N 1
ATOM 5122 C CA . THR B 1 298 ? 2.752 -2.229 14.484 1 84 298 THR B CA 1
ATOM 5123 C C . THR B 1 298 ? 1.688 -3.322 14.508 1 84 298 THR B C 1
ATOM 5125 O O . THR B 1 298 ? 1.355 -3.895 13.469 1 84 298 THR B O 1
ATOM 5128 N N . ILE B 1 299 ? 1.188 -3.57 15.633 1 84.38 299 ILE B N 1
ATOM 5129 C CA . ILE B 1 299 ? 0.137 -4.57 15.789 1 84.38 299 ILE B CA 1
ATOM 5130 C C . ILE B 1 299 ? -1.087 -4.16 14.969 1 84.38 299 ILE B C 1
ATOM 5132 O O . ILE B 1 299 ? -1.671 -4.98 14.258 1 84.38 299 ILE B O 1
ATOM 5136 N N . GLY B 1 300 ? -1.481 -2.926 15.164 1 88.56 300 GLY B N 1
ATOM 5137 C CA . GLY B 1 300 ? -2.594 -2.42 14.375 1 88.56 300 GLY B CA 1
ATOM 5138 C C . GLY B 1 300 ? -2.385 -2.572 12.875 1 88.56 300 GLY B C 1
ATOM 5139 O O . GLY B 1 300 ? -3.316 -2.918 12.148 1 88.56 300 GLY B O 1
ATOM 5140 N N . GLN B 1 301 ? -1.191 -2.287 12.453 1 87.12 301 GLN B N 1
ATOM 5141 C CA . GLN B 1 301 ? -0.85 -2.445 11.047 1 87.12 301 GLN B CA 1
ATOM 5142 C C . GLN B 1 301 ? -0.997 -3.898 10.602 1 87.12 301 GLN B C 1
ATOM 5144 O O . GLN B 1 301 ? -1.585 -4.18 9.555 1 87.12 301 GLN B O 1
ATOM 5149 N N . MET B 1 302 ? -0.486 -4.785 11.359 1 82 302 MET B N 1
ATOM 5150 C CA . MET B 1 302 ? -0.576 -6.207 11.047 1 82 302 MET B CA 1
ATOM 5151 C C . MET B 1 302 ? -2.031 -6.66 10.977 1 82 302 MET B C 1
ATOM 5153 O O . MET B 1 302 ? -2.371 -7.555 10.203 1 82 302 MET B O 1
ATOM 5157 N N . GLN B 1 303 ? -2.848 -6.027 11.758 1 83.94 303 GLN B N 1
ATOM 5158 C CA . GLN B 1 303 ? -4.262 -6.387 11.828 1 83.94 303 GLN B CA 1
ATOM 5159 C C . GLN B 1 303 ? -5.059 -5.703 10.727 1 83.94 303 GLN B C 1
ATOM 5161 O O . GLN B 1 303 ? -6.27 -5.902 10.609 1 83.94 303 GLN B O 1
ATOM 5166 N N . GLY B 1 304 ? -4.379 -4.883 10.016 1 84.75 304 GLY B N 1
ATOM 5167 C CA . GLY B 1 304 ? -5.047 -4.219 8.906 1 84.75 304 GLY B CA 1
ATOM 5168 C C . GLY B 1 304 ? -5.965 -3.092 9.352 1 84.75 304 GLY B C 1
ATOM 5169 O O . GLY B 1 304 ? -6.871 -2.699 8.617 1 84.75 304 GLY B O 1
ATOM 5170 N N . LYS B 1 305 ? -5.75 -2.545 10.484 1 90.62 305 LYS B N 1
ATOM 5171 C CA . LYS B 1 305 ? -6.625 -1.527 11.055 1 90.62 305 LYS B CA 1
ATOM 5172 C C . LYS B 1 305 ? -6.457 -0.19 10.336 1 90.62 305 LYS B C 1
ATOM 5174 O O . LYS B 1 305 ? -7.312 0.692 10.445 1 90.62 305 LYS B O 1
ATOM 5179 N N . PHE B 1 306 ? -5.371 -0.072 9.727 1 93.25 306 PHE B N 1
ATOM 5180 C CA . PHE B 1 306 ? -5.121 1.129 8.938 1 93.25 306 PHE B CA 1
ATOM 5181 C C . PHE B 1 306 ? -4.156 0.835 7.793 1 93.25 306 PHE B C 1
ATOM 5183 O O . PHE B 1 306 ? -3.453 -0.178 7.812 1 93.25 306 PHE B O 1
ATOM 5190 N N . GLN B 1 307 ? -4.238 1.687 6.82 1 91.81 307 GLN B N 1
ATOM 5191 C CA . GLN B 1 307 ? -3.307 1.603 5.703 1 91.81 307 GLN B CA 1
ATOM 5192 C C . GLN B 1 307 ? -2.055 2.434 5.965 1 91.81 307 GLN B C 1
ATOM 5194 O O . GLN B 1 307 ? -2.143 3.549 6.484 1 91.81 307 GLN B O 1
ATOM 5199 N N . THR B 1 308 ? -0.94 1.854 5.625 1 90.25 308 THR B N 1
ATOM 5200 C CA . THR B 1 308 ? 0.31 2.598 5.73 1 90.25 308 THR B CA 1
ATOM 5201 C C . THR B 1 308 ? 0.852 2.943 4.348 1 90.25 308 THR B C 1
ATOM 5203 O O . THR B 1 308 ? 0.786 2.125 3.426 1 90.25 308 THR B O 1
ATOM 5206 N N . CYS B 1 309 ? 1.326 4.133 4.238 1 89.31 309 CYS B N 1
ATOM 5207 C CA . CYS B 1 309 ? 1.966 4.605 3.014 1 89.31 309 CYS B CA 1
ATOM 5208 C C . CYS B 1 309 ? 3.291 5.293 3.322 1 89.31 309 CYS B C 1
ATOM 5210 O O . CYS B 1 309 ? 3.342 6.215 4.137 1 89.31 309 CYS B O 1
ATOM 5212 N N . VAL B 1 310 ? 4.352 4.789 2.699 1 86.69 310 VAL B N 1
ATOM 5213 C CA . VAL B 1 310 ? 5.656 5.418 2.877 1 86.69 310 VAL B CA 1
ATOM 5214 C C . VAL B 1 310 ? 6.07 6.121 1.588 1 86.69 310 VAL B C 1
ATOM 5216 O O . VAL B 1 310 ? 6.141 5.5 0.526 1 86.69 310 VAL B O 1
ATOM 5219 N N . LEU B 1 311 ? 6.262 7.352 1.623 1 88.38 311 LEU B N 1
ATOM 5220 C CA . LEU B 1 311 ? 6.746 8.102 0.466 1 88.38 311 LEU B CA 1
ATOM 5221 C C . LEU B 1 311 ? 8.25 8.305 0.54 1 88.38 311 LEU B C 1
ATOM 5223 O O . LEU B 1 311 ? 8.766 8.805 1.541 1 88.38 311 LEU B O 1
ATOM 5227 N N . PRO B 1 312 ? 8.914 7.902 -0.487 1 82.38 312 PRO B N 1
ATOM 5228 C CA . PRO B 1 312 ? 10.367 8.023 -0.474 1 82.38 312 PRO B CA 1
ATOM 5229 C C . PRO B 1 312 ? 10.852 9.43 -0.799 1 82.38 312 PRO B C 1
ATOM 5231 O O . PRO B 1 312 ? 10.117 10.211 -1.411 1 82.38 312 PRO B O 1
ATOM 5234 N N . LYS B 1 313 ? 12.062 9.773 -0.384 1 86.69 313 LYS B N 1
ATOM 5235 C CA . LYS B 1 313 ? 12.812 10.977 -0.745 1 86.69 313 LYS B CA 1
ATOM 5236 C C . LYS B 1 313 ? 12.055 12.234 -0.335 1 86.69 313 LYS B C 1
ATOM 5238 O O . LYS B 1 313 ? 11.984 13.195 -1.099 1 86.69 313 LYS B O 1
ATOM 5243 N N . VAL B 1 314 ? 11.375 12.133 0.701 1 92.12 314 VAL B N 1
ATOM 5244 C CA . VAL B 1 314 ? 10.672 13.297 1.219 1 92.12 314 VAL B CA 1
ATOM 5245 C C . VAL B 1 314 ? 11.133 13.594 2.645 1 92.12 314 VAL B C 1
ATOM 5247 O O . VAL B 1 314 ? 11.648 12.711 3.33 1 92.12 314 VAL B O 1
ATOM 5250 N N . GLY B 1 315 ? 11.016 14.852 3.02 1 91.44 315 GLY B N 1
ATOM 5251 C CA . GLY B 1 315 ? 11.203 15.242 4.406 1 91.44 315 GLY B CA 1
ATOM 5252 C C . GLY B 1 315 ? 9.914 15.25 5.203 1 91.44 315 GLY B C 1
ATOM 5253 O O . GLY B 1 315 ? 8.938 14.594 4.824 1 91.44 315 GLY B O 1
ATOM 5254 N N . HIS B 1 316 ? 9.93 15.961 6.344 1 90.75 316 HIS B N 1
ATOM 5255 C CA . HIS B 1 316 ? 8.797 16.016 7.262 1 90.75 316 HIS B CA 1
ATOM 5256 C C . HIS B 1 316 ? 7.562 16.594 6.586 1 90.75 316 HIS B C 1
ATOM 5258 O O . HIS B 1 316 ? 6.438 16.188 6.891 1 90.75 316 HIS B O 1
ATOM 5264 N N . CYS B 1 317 ? 7.797 17.547 5.746 1 95.06 317 CYS B N 1
ATOM 5265 C CA . CYS B 1 317 ? 6.672 18.203 5.09 1 95.06 317 CYS B CA 1
ATOM 5266 C C . CYS B 1 317 ? 6.312 17.5 3.787 1 95.06 317 CYS B C 1
ATOM 5268 O O . CYS B 1 317 ? 6.5 18.047 2.703 1 95.06 317 CYS B O 1
ATOM 5270 N N . VAL B 1 318 ? 5.672 16.438 3.906 1 96 318 VAL B N 1
ATOM 5271 C CA . VAL B 1 318 ? 5.387 15.508 2.822 1 96 318 VAL B CA 1
ATOM 5272 C C . VAL B 1 318 ? 4.52 16.188 1.767 1 96 318 VAL B C 1
ATOM 5274 O O . VAL B 1 318 ? 4.762 16.047 0.566 1 96 318 VAL B O 1
ATOM 5277 N N . GLN B 1 319 ? 3.516 16.984 2.158 1 97.88 319 GLN B N 1
ATOM 5278 C CA . GLN B 1 319 ? 2.551 17.594 1.253 1 97.88 319 GLN B CA 1
ATOM 5279 C C . GLN B 1 319 ? 3.209 18.672 0.393 1 97.88 319 GLN B C 1
ATOM 5281 O O . GLN B 1 319 ? 2.652 19.078 -0.626 1 97.88 319 GLN B O 1
ATOM 5286 N N . GLU B 1 320 ? 4.371 19.156 0.824 1 97.94 320 GLU B N 1
ATOM 5287 C CA . GLU B 1 320 ? 5.117 20.141 0.035 1 97.94 320 GLU B CA 1
ATOM 5288 C C . GLU B 1 320 ? 6.191 19.453 -0.808 1 97.94 320 GLU B C 1
ATOM 5290 O O . GLU B 1 320 ? 6.414 19.828 -1.961 1 97.94 320 GLU B O 1
ATOM 5295 N N . ASP B 1 321 ? 6.805 18.438 -0.268 1 97.06 321 ASP B N 1
ATOM 5296 C CA . ASP B 1 321 ? 7.949 17.797 -0.917 1 97.06 321 ASP B CA 1
ATOM 5297 C C . A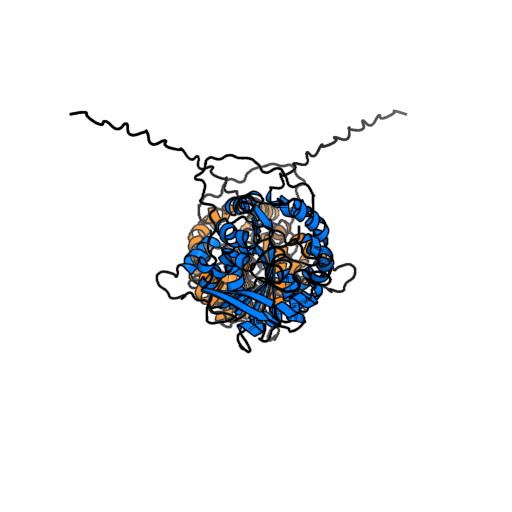SP B 1 321 ? 7.504 16.906 -2.072 1 97.06 321 ASP B C 1
ATOM 5299 O O . ASP B 1 321 ? 8.188 16.828 -3.096 1 97.06 321 ASP B O 1
ATOM 5303 N N . SER B 1 322 ? 6.422 16.25 -1.881 1 95.62 322 SER B N 1
ATOM 5304 C CA . SER B 1 322 ? 5.906 15.352 -2.904 1 95.62 322 SER B CA 1
ATOM 5305 C C . SER B 1 322 ? 4.391 15.453 -3.016 1 95.62 322 SER B C 1
ATOM 5307 O O . SER B 1 322 ? 3.68 14.453 -2.846 1 95.62 322 SER B O 1
ATOM 5309 N N . PRO B 1 323 ? 3.932 16.641 -3.404 1 97.12 323 PRO B N 1
ATOM 5310 C CA . PRO B 1 323 ? 2.482 16.844 -3.455 1 97.12 323 PRO B CA 1
ATOM 5311 C C . PRO B 1 323 ? 1.79 15.906 -4.441 1 97.12 323 PRO B C 1
ATOM 5313 O O . PRO B 1 323 ? 0.673 15.445 -4.188 1 97.12 323 PRO B O 1
ATOM 5316 N N . GLN B 1 324 ? 2.416 15.586 -5.52 1 93.88 324 GLN B N 1
ATOM 5317 C CA . GLN B 1 324 ? 1.813 14.734 -6.535 1 93.88 324 GLN B CA 1
ATOM 5318 C C . GLN B 1 324 ? 1.647 13.305 -6.023 1 93.88 324 GLN B C 1
ATOM 5320 O O . GLN B 1 324 ? 0.573 12.711 -6.156 1 93.88 324 GLN B O 1
ATOM 5325 N N . ASN B 1 325 ? 2.721 12.742 -5.48 1 92.5 325 ASN B N 1
ATOM 5326 C CA . ASN B 1 325 ? 2.645 11.383 -4.949 1 92.5 325 ASN B CA 1
ATOM 5327 C C . ASN B 1 325 ? 1.63 11.281 -3.812 1 92.5 325 ASN B C 1
ATOM 5329 O O . ASN B 1 325 ? 0.884 10.305 -3.725 1 92.5 325 ASN B O 1
ATOM 5333 N N . LEU B 1 326 ? 1.683 12.258 -2.982 1 96.56 326 LEU B N 1
ATOM 5334 C CA . LEU B 1 326 ? 0.718 12.266 -1.889 1 96.56 326 LEU B CA 1
ATOM 5335 C C . LEU B 1 326 ? -0.709 12.32 -2.424 1 96.56 326 LEU B C 1
ATOM 5337 O O . LEU B 1 326 ? -1.586 11.602 -1.944 1 96.56 326 LEU B O 1
ATOM 5341 N N . ALA B 1 327 ? -0.945 13.18 -3.379 1 96.19 327 ALA B N 1
ATOM 5342 C CA . ALA B 1 327 ? -2.271 13.297 -3.977 1 96.19 327 ALA B CA 1
ATOM 5343 C C . ALA B 1 327 ? -2.711 11.977 -4.605 1 96.19 327 ALA B C 1
ATOM 5345 O O . ALA B 1 327 ? -3.873 11.586 -4.488 1 96.19 327 ALA B O 1
ATOM 5346 N N . ASP B 1 328 ? -1.816 11.344 -5.281 1 91.69 328 ASP B N 1
ATOM 5347 C CA . ASP B 1 328 ? -2.113 10.039 -5.863 1 91.69 328 ASP B CA 1
ATOM 5348 C C . ASP B 1 328 ? -2.59 9.055 -4.797 1 91.69 328 ASP B C 1
ATOM 5350 O O . ASP B 1 328 ? -3.602 8.375 -4.98 1 91.69 328 ASP B O 1
ATOM 5354 N N . GLU B 1 329 ? -1.851 9 -3.705 1 93.31 329 GLU B N 1
ATOM 5355 C CA . GLU B 1 329 ? -2.164 8.055 -2.639 1 93.31 329 GLU B CA 1
ATOM 5356 C C . GLU B 1 329 ? -3.49 8.398 -1.967 1 93.31 329 GLU B C 1
ATOM 5358 O O . GLU B 1 329 ? -4.309 7.516 -1.711 1 93.31 329 GLU B O 1
ATOM 5363 N N . VAL B 1 330 ? -3.688 9.617 -1.746 1 96.88 330 VAL B N 1
ATOM 5364 C CA . VAL B 1 330 ? -4.914 10.062 -1.088 1 96.88 330 VAL B CA 1
ATOM 5365 C C . VAL B 1 330 ? -6.102 9.875 -2.025 1 96.88 330 VAL B C 1
ATOM 5367 O O . VAL B 1 330 ? -7.168 9.422 -1.603 1 96.88 330 VAL B O 1
ATOM 5370 N N . GLY B 1 331 ? -5.934 10.297 -3.275 1 94.38 331 GLY B N 1
ATOM 5371 C CA . GLY B 1 331 ? -6.984 10.086 -4.258 1 94.38 331 GLY B CA 1
ATOM 5372 C C . GLY B 1 331 ? -7.383 8.625 -4.402 1 94.38 331 GLY B C 1
ATOM 5373 O O . GLY B 1 331 ? -8.57 8.297 -4.398 1 94.38 331 GLY B O 1
ATOM 5374 N N . ARG B 1 332 ? -6.406 7.785 -4.523 1 90.62 332 ARG B N 1
ATOM 5375 C CA . ARG B 1 332 ? -6.648 6.352 -4.633 1 90.62 332 ARG B CA 1
ATOM 5376 C C . ARG B 1 332 ? -7.375 5.82 -3.4 1 90.62 332 ARG B C 1
ATOM 5378 O O . ARG B 1 332 ? -8.305 5.023 -3.518 1 90.62 332 ARG B O 1
ATOM 5385 N N . PHE B 1 333 ? -6.922 6.137 -2.279 1 94.5 333 PHE B N 1
ATOM 5386 C CA . PHE B 1 333 ? -7.535 5.746 -1.016 1 94.5 333 PHE B CA 1
ATOM 5387 C C . PHE B 1 333 ? -9.008 6.141 -0.983 1 94.5 333 PHE B C 1
ATOM 5389 O O . PHE B 1 333 ? -9.859 5.34 -0.601 1 94.5 333 PHE B O 1
ATOM 5396 N N . ALA B 1 334 ? -9.258 7.422 -1.394 1 96.19 334 ALA B N 1
ATOM 5397 C CA . ALA B 1 334 ? -10.625 7.938 -1.389 1 96.19 334 ALA B CA 1
ATOM 5398 C C . ALA B 1 334 ? -11.508 7.156 -2.357 1 96.19 334 ALA B C 1
ATOM 5400 O O . ALA B 1 334 ? -12.664 6.855 -2.047 1 96.19 334 ALA B O 1
ATOM 5401 N N . CYS B 1 335 ? -11.016 6.812 -3.479 1 91.75 335 CYS B N 1
ATOM 5402 C CA . CYS B 1 335 ? -11.773 6.047 -4.461 1 91.75 335 CYS B CA 1
ATOM 5403 C C . CYS B 1 335 ? -12.016 4.625 -3.975 1 91.75 335 CYS B C 1
ATOM 5405 O O . CYS B 1 335 ? -13.125 4.102 -4.098 1 91.75 335 CYS B O 1
ATOM 5407 N N . ARG B 1 336 ? -10.977 4.043 -3.465 1 88.62 336 ARG B N 1
ATOM 5408 C CA . ARG B 1 336 ? -11.055 2.672 -2.977 1 88.62 336 ARG B CA 1
ATOM 5409 C C . ARG B 1 336 ? -12.148 2.527 -1.927 1 88.62 336 ARG B C 1
ATOM 5411 O O . ARG B 1 336 ? -12.844 1.511 -1.883 1 88.62 336 ARG B O 1
ATOM 5418 N N . HIS B 1 337 ? -12.273 3.484 -1.088 1 92.06 337 HIS B N 1
ATOM 5419 C CA . HIS B 1 337 ? -13.258 3.43 -0.014 1 92.06 337 HIS B CA 1
ATOM 5420 C C . HIS B 1 337 ? -14.57 4.082 -0.439 1 92.06 337 HIS B C 1
ATOM 5422 O O . HIS B 1 337 ? -15.414 4.391 0.404 1 92.06 337 HIS B O 1
ATOM 5428 N N . ARG B 1 338 ? -14.719 4.453 -1.724 1 91.69 338 ARG B N 1
ATOM 5429 C CA . ARG B 1 338 ? -15.938 4.953 -2.348 1 91.69 338 ARG B CA 1
ATOM 5430 C C . ARG B 1 338 ? -16.344 6.297 -1.75 1 91.69 338 ARG B C 1
ATOM 5432 O O . ARG B 1 338 ? -17.531 6.559 -1.557 1 91.69 338 ARG B O 1
ATOM 5439 N N . ILE B 1 339 ? -15.336 7.043 -1.421 1 95 339 ILE B N 1
ATOM 5440 C CA . ILE B 1 339 ? -15.57 8.375 -0.878 1 95 339 ILE B CA 1
ATOM 5441 C C . ILE B 1 339 ? -15.641 9.391 -2.016 1 95 339 ILE B C 1
ATOM 5443 O O . ILE B 1 339 ? -16.469 10.305 -1.987 1 95 339 ILE B O 1
ATOM 5447 N N . ALA B 1 340 ? -14.797 9.164 -2.957 1 93.81 340 ALA B N 1
ATOM 5448 C CA . ALA B 1 340 ? -14.711 10.086 -4.082 1 93.81 340 ALA B CA 1
ATOM 5449 C C . ALA B 1 340 ? -14.719 9.344 -5.414 1 93.81 340 ALA B C 1
ATOM 5451 O O . ALA B 1 340 ? -14.5 8.125 -5.453 1 93.81 340 ALA B O 1
ATOM 5452 N N . GLN B 1 341 ? -15.023 10.07 -6.453 1 89.25 341 GLN B N 1
ATOM 5453 C CA . GLN B 1 341 ? -14.992 9.547 -7.812 1 89.25 341 GLN B CA 1
ATOM 5454 C C . GLN B 1 341 ? -13.82 10.117 -8.602 1 89.25 341 GLN B C 1
ATOM 5456 O O . GLN B 1 341 ? -13.477 11.297 -8.445 1 89.25 341 GLN B O 1
ATOM 5461 N N . PRO B 1 342 ? -13.266 9.258 -9.43 1 86.44 342 PRO B N 1
ATOM 5462 C CA . PRO B 1 342 ? -12.18 9.781 -10.266 1 86.44 342 PRO B CA 1
ATOM 5463 C C . PRO B 1 342 ? -12.672 10.797 -11.289 1 86.44 342 PRO B C 1
ATOM 5465 O O . PRO B 1 342 ? -13.781 10.656 -11.82 1 86.44 342 PRO B O 1
ATOM 5468 N N . LYS B 1 343 ? -11.914 11.734 -11.555 1 79.62 343 LYS B N 1
ATOM 5469 C CA . LYS B 1 343 ? -12.258 12.758 -12.531 1 79.62 343 LYS B CA 1
ATOM 5470 C C . LYS B 1 343 ? -11.812 12.359 -13.938 1 79.62 343 LYS B C 1
ATOM 5472 O O . LYS B 1 343 ? -12.297 12.906 -14.93 1 79.62 343 LYS B O 1
ATOM 5477 N N . PHE B 1 344 ? -10.969 11.453 -14.078 1 68.12 344 PHE B N 1
ATOM 5478 C CA . PHE B 1 344 ? -10.461 11.141 -15.406 1 68.12 344 PHE B CA 1
ATOM 5479 C C . PHE B 1 344 ? -11.312 10.078 -16.078 1 68.12 344 PHE B C 1
ATOM 5481 O O . PHE B 1 344 ? -11.922 9.242 -15.406 1 68.12 344 PHE B O 1
ATOM 5488 N N . SER B 1 345 ? -11.602 10.43 -17.344 1 62.47 345 SER B N 1
ATOM 5489 C CA . SER B 1 345 ? -12.367 9.477 -18.141 1 62.47 345 SER B CA 1
ATOM 5490 C C . SER B 1 345 ? -11.484 8.328 -18.625 1 62.47 345 SER B C 1
ATOM 5492 O O . SER B 1 345 ? -10.492 8.562 -19.328 1 62.47 345 SER B O 1
ATOM 5494 N N . ALA B 1 346 ? -11.734 7.215 -18.141 1 59.22 346 ALA B N 1
ATOM 5495 C CA . ALA B 1 346 ? -11.023 6.008 -18.578 1 59.22 346 ALA B CA 1
ATOM 5496 C C . ALA B 1 346 ? -11.125 5.82 -20.078 1 59.22 346 ALA B C 1
ATOM 5498 O O . ALA B 1 346 ? -10.258 5.18 -20.688 1 59.22 346 ALA B O 1
ATOM 5499 N N . LEU B 1 347 ? -12.148 6.387 -20.609 1 57.19 347 LEU B N 1
ATOM 5500 C CA . LEU B 1 347 ? -12.461 6.133 -22.016 1 57.19 347 LEU B CA 1
ATOM 5501 C C . LEU B 1 347 ? -11.961 7.273 -22.891 1 57.19 347 LEU B C 1
ATOM 5503 O O . LEU B 1 347 ? -12.102 7.227 -24.109 1 57.19 347 LEU B O 1
ATOM 5507 N N . ALA B 1 348 ? -11.297 8.164 -22.281 1 56.66 348 ALA B N 1
ATOM 5508 C CA . ALA B 1 348 ? -10.914 9.336 -23.062 1 56.66 348 ALA B CA 1
ATOM 5509 C C . ALA B 1 348 ? -9.789 9 -24.047 1 56.66 348 ALA B C 1
ATOM 5511 O O . ALA B 1 348 ? -8.859 8.266 -23.688 1 56.66 348 ALA B O 1
ATOM 5512 N N . SER B 1 349 ? -9.914 9.078 -25.297 1 59.16 349 SER B N 1
ATOM 5513 C CA . SER B 1 349 ? -8.891 9.086 -26.344 1 59.16 349 SER B CA 1
ATOM 5514 C C . SER B 1 349 ? -8.68 10.492 -26.891 1 59.16 349 SER B C 1
ATOM 5516 O O . SER B 1 349 ? -9.602 11.094 -27.453 1 59.16 349 SER B O 1
ATOM 5518 N N . PRO B 1 350 ? -7.387 11.102 -26.625 1 62.28 350 PRO B N 1
ATOM 5519 C CA . PRO B 1 350 ? -6.18 10.547 -26 1 62.28 350 PRO B CA 1
ATOM 5520 C C . PRO B 1 350 ? -6.309 10.398 -24.484 1 62.28 350 PRO B C 1
ATOM 5522 O O . PRO B 1 350 ? -7.215 10.977 -23.891 1 62.28 350 PRO B O 1
ATOM 5525 N N . PRO B 1 351 ? -5.414 9.633 -24.062 1 66.06 351 PRO B N 1
ATOM 5526 C CA . PRO B 1 351 ? -5.531 9.414 -22.609 1 66.06 351 PRO B CA 1
ATOM 5527 C C . PRO B 1 351 ? -5.492 10.719 -21.812 1 66.06 351 PRO B C 1
ATOM 5529 O O . PRO B 1 351 ? -4.773 11.648 -22.188 1 66.06 351 PRO B O 1
ATOM 5532 N N . ASP B 1 352 ? -6.395 10.852 -20.938 1 72.19 352 ASP B N 1
ATOM 5533 C CA . ASP B 1 352 ? -6.398 11.961 -20 1 72.19 352 ASP B CA 1
ATOM 5534 C C . ASP B 1 352 ? -4.992 12.25 -19.469 1 72.19 352 ASP B C 1
ATOM 5536 O O . ASP B 1 352 ? -4.262 11.328 -19.109 1 72.19 352 ASP B O 1
ATOM 5540 N N . PRO B 1 353 ? -4.566 13.461 -19.625 1 69.19 353 PRO B N 1
ATOM 5541 C CA . PRO B 1 353 ? -3.23 13.836 -19.141 1 69.19 353 PRO B CA 1
ATOM 5542 C C . PRO B 1 353 ? -2.951 13.344 -17.734 1 69.19 353 PRO B C 1
ATOM 5544 O O . PRO B 1 353 ? -1.809 13.023 -17.391 1 69.19 353 PRO B O 1
ATOM 5547 N N . ALA B 1 354 ? -3.986 13.273 -17 1 70 354 ALA B N 1
ATOM 5548 C CA . ALA B 1 354 ? -3.809 12.82 -15.617 1 70 354 ALA B CA 1
ATOM 5549 C C . ALA B 1 354 ? -3.314 11.375 -15.578 1 70 354 ALA B C 1
ATOM 5551 O O . ALA B 1 354 ? -2.498 11.023 -14.727 1 70 354 ALA B O 1
ATOM 5552 N N . ILE B 1 355 ? -3.781 10.648 -16.5 1 72.25 355 ILE B N 1
ATOM 5553 C CA . ILE B 1 355 ? -3.393 9.25 -16.578 1 72.25 355 ILE B CA 1
ATOM 5554 C C . ILE B 1 355 ? -1.932 9.141 -17 1 72.25 355 ILE B C 1
ATOM 5556 O O . ILE B 1 355 ? -1.173 8.336 -16.453 1 72.25 355 ILE B O 1
ATOM 5560 N N . LEU B 1 356 ? -1.591 9.969 -17.922 1 73.75 356 LEU B N 1
ATOM 5561 C CA . LEU B 1 356 ? -0.221 9.953 -18.422 1 73.75 356 LEU B CA 1
ATOM 5562 C C . LEU B 1 356 ? 0.761 10.375 -17.328 1 73.75 356 LEU B C 1
ATOM 5564 O O . LEU B 1 356 ? 1.822 9.766 -17.172 1 73.75 356 LEU B O 1
ATOM 5568 N N . GLU B 1 357 ? 0.392 11.414 -16.625 1 74.81 357 GLU B N 1
ATOM 5569 C CA . GLU B 1 357 ? 1.255 11.898 -15.555 1 74.81 357 GLU B CA 1
ATOM 5570 C C . GLU B 1 357 ? 1.392 10.859 -14.445 1 74.81 357 GLU B C 1
ATOM 5572 O O . GLU B 1 357 ? 2.482 10.664 -13.906 1 74.81 357 GLU B O 1
ATOM 5577 N N . TYR B 1 358 ? 0.301 10.297 -14.195 1 72.62 358 TYR B N 1
ATOM 5578 C CA . TYR B 1 358 ? 0.306 9.25 -13.18 1 72.62 358 TYR B CA 1
ATOM 5579 C C . TYR B 1 358 ? 1.233 8.109 -13.578 1 72.62 358 TYR B C 1
ATOM 5581 O O . TYR B 1 358 ? 2.012 7.617 -12.766 1 72.62 358 TYR B O 1
ATOM 5589 N N . ARG B 1 359 ? 1.184 7.699 -14.797 1 71.5 359 ARG B N 1
ATOM 5590 C CA . ARG B 1 359 ? 2.004 6.602 -15.297 1 71.5 359 ARG B CA 1
ATOM 5591 C C . ARG B 1 359 ? 3.486 6.953 -15.234 1 71.5 359 ARG B C 1
ATOM 5593 O O . ARG B 1 359 ? 4.316 6.105 -14.898 1 71.5 359 ARG B O 1
ATOM 5600 N N . LYS B 1 360 ? 3.812 8.18 -15.508 1 69.19 360 LYS B N 1
ATOM 5601 C CA . LYS B 1 360 ? 5.199 8.641 -15.484 1 69.19 360 LYS B CA 1
ATOM 5602 C C . LYS B 1 360 ? 5.777 8.57 -14.078 1 69.19 360 LYS B C 1
ATOM 5604 O O . LYS B 1 360 ? 6.949 8.227 -13.898 1 69.19 360 LYS B O 1
ATOM 5609 N N . ARG B 1 361 ? 4.898 8.797 -13.188 1 67.81 361 ARG B N 1
ATOM 5610 C CA . ARG B 1 361 ? 5.348 8.891 -11.797 1 67.81 361 ARG B CA 1
ATOM 5611 C C . ARG B 1 361 ? 5.523 7.504 -11.188 1 67.81 361 ARG B C 1
ATOM 5613 O O . ARG B 1 361 ? 6.391 7.301 -10.336 1 67.81 361 ARG B O 1
ATOM 5620 N N . HIS B 1 362 ? 4.707 6.609 -11.594 1 62.38 362 HIS B N 1
ATOM 5621 C CA . HIS B 1 362 ? 4.66 5.348 -10.867 1 62.38 362 HIS B CA 1
ATOM 5622 C C . HIS B 1 362 ? 5.293 4.219 -11.68 1 62.38 362 HIS B C 1
ATOM 5624 O O . HIS B 1 362 ? 5.586 3.152 -11.133 1 62.38 362 HIS B O 1
ATOM 5630 N N . HIS B 1 363 ? 5.461 4.324 -12.953 1 58.78 363 HIS B N 1
ATOM 5631 C CA . HIS B 1 363 ? 5.883 3.203 -13.781 1 58.78 363 HIS B CA 1
ATOM 5632 C C . HIS B 1 363 ? 7.207 3.5 -14.477 1 58.78 363 HIS B C 1
ATOM 5634 O O . HIS B 1 363 ? 7.551 2.857 -15.469 1 58.78 363 HIS B O 1
ATOM 5640 N N . GLN B 1 364 ? 8.094 4.461 -13.992 1 50.66 364 GLN B N 1
ATOM 5641 C CA . GLN B 1 364 ? 9.391 4.707 -14.625 1 50.66 364 GLN B CA 1
ATOM 5642 C C . GLN B 1 364 ? 10.523 4.094 -13.805 1 50.66 364 GLN B C 1
ATOM 5644 O O . GLN B 1 364 ? 10.461 4.059 -12.578 1 50.66 364 GLN B O 1
#

Organism: Caenorhabditis elegans (NCBI:txid6239)

pLDDT: mean 83.33, std 23.63, range [20.19, 98.94]

Nearest PDB structures (foldseek):
  3c5v-assembly1_A  TM=9.537E-01  e=7.283E-40  Homo sapiens
  3c5w-assembly1_P  TM=9.694E-01  e=3.414E-38  Homo sapiens
  7soy-assembly1_P  TM=9.424E-01  e=2.950E-35  Homo sapiens
  3qit-assembly2_C  TM=7.670E-01  e=2.404E-16  Moorena producens 19L
  8jy1-assembly1_A  TM=6.702E-01  e=7.942E-13  Mangifera indica

Radius of gyration: 29.81 Å; Cα contacts (8 Å, |Δi|>4): 1396; chains: 2; bounding box: 82×92×76 Å

InterPro domains:
  IPR000073 Alpha/beta hydrolase fold-1 [PF12697] (89-328)
  IPR000073 Alpha/beta hydrolase fold-1 [PR00111] (112-127)
  IPR000073 Alpha/beta hydrolase fold-1 [PR00111] (160-173)
  IPR000639 Epoxide hydrolase-like [PR00412] (112-127)
  IPR000639 Epoxide hydrolase-like [PR00412] (160-173)
  IPR000639 Epoxide hydrolase-like [PR00412] (311-333)
  IPR016812 Protein phosphatase methylesterase, eukaryotic [PIRSF022950] (4-344)
  IPR016812 Protein phosphatase methylesterase, eukaryotic [PTHR14189] (26-344)
  IPR029058 Alpha/Beta hydrolase fold [G3DSA:3.40.50.1820] (51-349)
  IPR029058 Alpha/Beta hydrolase fold [SSF53474] (67-333)

Sequence (728 aa):
MSDDKLDTLPDLQSETSHVTTPHRQNDLLRQAVTHGRPPPVPSTSTSGKKREMSELPWSDFFDEKKDANIDGDVFNVYIKGNEGPIFYLLHGGGYSGLTWACFAKELATLISCRVVAPDLRGHGDTKCSDEHDLSKETQIKDIGAIFKNIFGEDDSPVCIVGHSMGGALAIHTLNAKMISSKVAALIVIDVVEGSAMEALGGMVHFLHSRPSSFPSIEKAIHWCLSSGTARNPTAARVSMPSQIREVSEHEYTWRIDLTTTEQYWKGWFEGLSKEFLGCSVPKMLVLAGVDRLDRDLTIGQMQGKFQTCVLPKVGHCVQEDSPQNLADEVGRFACRHRIAQPKFSALASPPDPAILEYRKRHHQMSDDKLDTLPDLQSETSHVTTPHRQNDLLRQAVTHGRPPPVPSTSTSGKKREMSELPWSDFFDEKKDANIDGDVFNVYIKGNEGPIFYLLHGGGYSGLTWACFAKELATLISCRVVAPDLRGHGDTKCSDEHDLSKETQIKDIGAIFKNIFGEDDSPVCIVGHSMGGALAIHTLNAKMISSKVAALIVIDVVEGSAMEALGGMVHFLHSRPSSFPSIEKAIHWCLSSGTARNPTAARVSMPSQIREVSEHEYTWRIDLTTTEQYWKGWFEGLSKEFLGCSVPKMLVLAGVDRLDRDLTIGQMQGKFQTCVLPKVGHCVQEDSPQNLADEVGRFACRHRIAQPKFSALASPPDPAILEYRKRHHQ

Solvent-accessible surface area (backbone atoms only — not comparable to full-atom values): 39074 Å² total; per-residue (Å²): 137,86,79,78,78,76,80,78,76,78,80,80,78,76,76,75,77,75,76,76,69,79,74,60,68,83,49,37,61,62,29,26,32,69,49,72,68,70,75,79,76,78,80,76,75,74,80,61,81,76,68,83,54,57,77,46,66,68,72,82,42,30,76,44,79,45,75,39,77,52,96,86,21,36,33,28,32,38,30,28,66,89,46,64,24,35,37,43,39,33,44,31,83,73,39,22,27,44,46,41,31,55,20,50,44,44,32,56,61,47,22,48,33,20,39,39,19,38,16,51,87,37,17,44,80,21,45,52,90,66,47,69,65,66,38,54,68,54,46,34,50,48,55,19,50,48,50,34,66,76,53,48,82,44,79,48,43,26,34,38,34,10,30,39,55,14,19,39,44,42,47,51,24,58,74,66,61,39,55,71,37,52,67,57,31,41,35,31,34,51,63,46,31,64,63,47,62,65,32,51,69,16,46,55,54,49,64,65,68,46,78,76,58,27,61,40,66,46,53,45,30,50,47,36,49,72,71,53,68,30,74,25,67,70,34,33,26,41,21,45,58,43,30,37,38,77,77,46,93,60,33,28,29,63,53,51,69,65,78,79,39,54,87,30,52,60,66,47,38,64,66,35,54,62,53,54,70,63,50,88,45,58,34,36,42,35,30,48,58,58,48,76,63,50,69,70,52,44,50,37,42,55,47,26,67,38,44,78,42,72,43,73,94,34,47,86,46,41,46,36,41,38,15,60,62,49,21,51,54,51,44,18,52,31,22,49,70,67,61,36,48,67,58,64,54,87,78,43,83,68,68,38,65,62,56,54,53,50,44,58,72,57,44,111,138,83,80,78,76,74,79,75,75,80,80,78,76,75,77,73,76,75,77,73,68,80,77,60,68,84,50,35,62,64,30,22,31,69,52,71,65,71,75,80,76,79,80,76,75,73,79,62,80,77,69,81,55,58,76,46,65,68,70,81,43,30,76,44,78,45,75,40,78,52,96,87,22,37,33,28,31,39,30,28,68,89,47,63,25,36,37,42,38,32,44,32,84,73,39,23,27,42,48,41,30,55,19,49,44,43,32,54,62,47,24,48,34,20,39,38,21,38,16,51,86,38,17,44,79,21,46,51,92,66,47,69,65,64,38,54,70,52,45,32,49,48,54,21,50,48,50,34,66,74,51,47,82,43,78,48,42,26,34,39,34,10,28,38,54,13,19,38,44,43,49,51,24,59,76,67,62,39,56,71,38,50,67,58,29,42,36,32,33,52,66,48,32,65,61,47,62,65,32,51,69,18,46,58,54,51,65,67,68,46,77,74,60,26,61,39,66,45,53,44,29,48,46,37,46,72,72,52,66,30,74,27,66,71,33,32,25,42,23,46,59,41,30,36,38,78,78,46,93,58,31,28,30,60,54,51,70,65,78,79,39,55,88,30,51,59,66,47,37,64,66,36,54,62,53,54,69,63,50,86,46,57,36,35,42,37,31,49,59,58,50,76,62,52,70,69,52,45,50,36,41,55,47,26,66,39,44,78,44,73,43,72,94,35,50,85,47,42,46,36,43,38,16,59,64,49,20,51,53,52,45,18,53,33,22,50,69,67,59,36,50,68,58,63,53,88,79,43,84,68,69,39,64,62,55,55,53,50,44,59,72,58,44,111

Foldseek 3Di:
DDDPPPPPPDDPPPPPPPPPPPPDQLVQLVCCLVPPDRPDQPPPPPPPPPPPLAFDELVVQFPDWDWQDDPNWTKIKTKHADDAAEEEEFEAPLWFLLLLRLLRNLLVQWFHYMYMTIGFQLFFPIGDPDSQPPALVVRLLVSLSSQCRVQPQDQAEYEYEYAHLGLLSQLVNVVVVSHNYHHAEYEYEADALVSLVSSLNSVLSVLVPDDFKFQDLSRQLVCCCSSQVFPASNSSSHIRVRQWDDPDNRIIGGSHDCNSNSVRSNVSRPCSLVSQLPRPHAYEYEHEADDDHDPSVVVSVVVVSYHYHYDYPHHSSCCRHPSNVVSVVVSVVCVVSPRTDTPFDPPDVVGDVSVVVVCVVPVD/DPPPPPDPPDDPPPPPPPPPPPPDQLVQLVCCLVPPDRPDQPPPPPPPPPPPLAFDELVVQFPDWDWQDDPNWTKIKTKHADDAAEEEEFEAPLWFLLLLRLLNNLLVQWFHYMYMTIGFQLFFPIGDPDSQPPALVVRLLVSLSSQCRVQPQDQAEYEYEYAHLGLLSQLVNVVVVSHNYHHAEYEYEADALVSLVSSLNSVLSVLVPDDFKFQDLSRQLVCCCSSQVFPASNSSSHIRVRQWDDPDNRIIGGSHDCNSNSVRSNVSRPCSLVSQLPRPHAYEYEHEADDDHDPSVVVSVVVVSYHYHYDYPHHSSCCRHPSNVVSVVVSVVCVVSPRTDTPFDPPDVVGDVSVVVVCVVPVD

Secondary structure (DSSP, 8-state):
------------------------TTHHHHHHHHS------------------PPPPGGGT-SEEEEEEETTEEEEEEEE-SSS-EEEEE--TT--GGGGHHHHHHHHHHB--EEEEE--TTSTT-B-S-SS---HHHHHHHHHHHHHHHHTT--S-EEEEEETHHHHHHHHHHHTT--SS-EEEEEEES--HHHHHHHHHHHHHHHHHS-SEESSHHHHHHHHHHHTS---HHHHHHHGGGGEEEEETTEEEES--GGGGHHHHHHHHTTHHHHHHH--S-EEEEEESS----HHHHHHHHTTSSEEEEESS--S-HHHHSHHHHHHHHHHHHHHTTSS-B-S-TT-SS--HHHHHHHHHH--/------------------------TTHHHHHHHHS------------------PPPPGGGT-SEEEEEEETTEEEEEEEE-SSS-EEEEE--TT--GGGGHHHHHHHHHHB--EEEEE--TTSTT-B-S-SS---HHHHHHHHHHHHHHHHTT--S-EEEEEETHHHHHHHHHHHTT--SS-EEEEEEES--HHHHHHHHHHHHHHHHHS-SEES-HHHHHHHHHHHTS---HHHHHHHGGGGEEEEETTEEEES--GGGGHHHHHHHHTTHHHHHHH--S-EEEEEESS----HHHHHHHHTTSSEEEEESS--S-HHHHSHHHHHHHHHHHHHHTTSS-B-S-TT-SS--HHHHHHHHHH--